Protein 8HBV (pdb70)

Radius of gyration: 26.22 Å; Cα contacts (8 Å, |Δi|>4): 751; chains: 2; bounding box: 51×53×97 Å

InterPro domains:
  IPR002067 Mitochondrial carrier protein [PR00784] (18-30)
  IPR002067 Mitochondrial carrier protein [PR00784] (43-62)
  IPR002067 Mitochondrial carrier protein [PR00784] (96-108)
  IPR002067 Mitochondrial carrier protein [PR00784] (164-181)
  IPR002067 Mitochondrial carrier protein [PR00784] (207-225)
  IPR002067 Mitochondrial carrier protein [PR00784] (284-305)
  IPR018108 Mitochondrial carrier protein, transmembrane region [PF00153] (12-104)
  IPR018108 Mitochondrial carrier protein, transmembrane region [PF00153] (112-205)
  IPR018108 Mitochondrial carrier protein, transmembrane region [PF00153] (213-298)
  IPR018108 Mitochondrial carrier protein, transmembrane region [PS50920] (11-102)
  IPR018108 Mitochondrial carrier protein, transmembrane region [PS50920] (111-201)
  IPR018108 Mitochondrial carrier protein, transmembrane region [PS50920] (210-295)
  IPR023395 Mitochondrial carrier protein domain superfamily [G3DSA:1.50.40.10] (14-306)
  IPR023395 Mitochondrial carrier protein domain superfamily [SSF103506] (15-292)
  IPR050391 Mitochondrial Metabolite Transporter [PTHR45618] (15-293)

GO terms:
  GO:0005743 mitochondrial inner membrane (C, IDA)
  GO:0005739 mitochondrion (C, IDA)
  GO:0036041 long-chain fatty acid binding (F, IDA)
  GO:0015078 proton transmembrane transporter activity (F, IDA)
  GO:1902600 proton transmembrane transport (P, IDA)
  GO:0022857 transmembrane transporter activity (F, IDA)
  GO:0005739 mitochondrion (C, HTP)
  GO:0005743 mitochondrial inner membrane (C, TAS)

Organism: Homo sapiens (NCBI:txid9606)

Secondary structure (DSSP, 8-state):
---HHHHHHHHHHHHHHHHHHHHHHHHHHHHHHTTTTS--SSS----SHHHHHHHHHHHH-STTTTTTHHHHHHHHHHHHHHIIIIIHHHHHHHHHTTT----HHHHHHHHHHHHHHHHHHHHHHHHHHHHHHH--SSSS-----SSHHHHHHHHHHHHTTGGGGTTHHHHHHHHHHHHHHHHHHHHHHHHHHHHTTSS-SSHHHHHHHHHHHHHHHHHHHHHHHHHHHHHHHSPTTS-SSHHHHHHHHHHHH-TTGGGTTHHHHHHHHHHHHHHHHHHHHHHHHHHH--/--EEEEE---EEETT--EEEEEEEESS-GGGS-EEEEEE-TTS--EEEEEE-TTSS-EEE-TTTBTTEEEEEETTTTEEEEEE-S--GGG-EEEEEEEEE-SSSSSPEEEEB--EEEEEE----

Solvent-accessible surface area: 20040 Å² total; per-residue (Å²): 185,30,81,110,47,29,41,65,118,0,0,6,58,0,1,23,75,0,10,46,100,4,2,14,27,9,0,1,15,1,4,17,1,24,26,33,27,21,64,43,120,31,138,42,154,7,171,32,27,137,32,0,35,48,19,0,48,160,50,42,28,189,171,36,13,86,18,6,33,52,0,2,51,58,70,7,86,24,28,7,37,41,85,21,39,58,75,84,76,31,13,91,144,62,9,72,58,86,92,53,71,80,66,52,41,15,57,24,96,0,13,52,61,12,16,19,57,15,18,116,90,3,0,15,12,20,0,0,23,2,2,2,0,13,25,8,146,60,34,84,102,158,26,62,13,126,25,7,140,36,0,42,136,45,0,29,105,101,45,29,116,117,14,10,76,40,4,19,91,6,9,65,106,55,23,61,40,23,29,37,22,48,40,65,20,55,39,97,48,63,84,29,22,58,162,97,126,100,76,80,76,96,92,78,0,66,111,57,0,47,99,60,1,1,90,41,0,6,27,114,2,5,40,25,4,0,10,5,0,2,24,0,24,1,37,84,66,13,20,158,45,30,100,9,0,28,76,8,2,42,3,32,32,0,32,83,3,26,87,44,8,37,87,2,12,37,74,50,23,20,33,38,67,78,36,13,127,75,35,25,47,96,29,37,123,100,60,56,88,115,201,47,104,5,71,18,55,42,28,27,132,21,69,47,52,20,64,31,111,0,29,0,51,6,53,44,28,68,8,51,48,21,26,0,22,0,31,15,50,13,124,89,129,142,70,71,82,0,0,3,7,8,0,65,32,111,22,39,45,43,14,136,62,0,142,70,32,1,65,11,39,32,49,43,97,132,62,15,3,35,0,41,0,54,56,1,77,62,119,0,40,3,33,0,28,0,0,1,56,24,26,8,203,89,218,127,40,115,57,59,84,6,161,20,17,82,0,48,9,21,81,124,172,193

Foldseek 3Di:
DFDLVLLLVLQLVLLLVLCVVLQLLVLLLLQQLCVPVAFFPDPQDRDDSVSSSVSCCVPPNDVLSCALSVLSSVLSSLLSNLCSPQLVVQLCCVCVVVVHDSDLVSQLVSQLVSQLVSLQVSQLSVLLSLLRSNDDPHGPDHRPADHRVRSVVCQCVVPNPVLSNFLSVLSSVLSSLLRSQLSVQLVVQLCCCVVVVVDDPPVVSSLVSNLRSLLRSLVRSLLSVSLSSCRSNDDPPPAPDSVRSSVCCCVPPRPVSSCGSSVSSSVSVSSSVVSSVVSSVVSSVVVVVD/DWAKAKDFADEAAQQAKTKIKIAIDDDQLLQFKKWKWWDDPPGDIGTAKIAHSQRPDIDGDPVQPPQWDWDDDSVRNMIMIMGGSHHQVPFTFMKMWTFCCPPHPGTDIDIHPTDTHGYDHDDD

Sequence (414 aa):
HPTLGVQLFSAGIAACLADVITFPLDTAKVRLQVQGECPTSSVIRYKGVLGTITAVVKTEGRMKLYSGLPAGLQRQISSASLRIGLYDTVQEFLTAGKETAPSLGSKILAGLTTGGVAVFIGQPTEVVKVRLQAQSHLHGIKPRYTGTYNAYRIIATTEGLTGLWKGTTPNLMRSVIINCTELVTYDLMKEAFVKNNILADDVPCHLVSALIAGFCATAMSSPVDVVKTRFINSPPGQYKSVPNCAMKVFTNEGPTAFFKGLVPSFLRLGSWNVIMFVCFEQLKRELSKSQVQLVESGGGLVQAGGSLRLSCAASGFPVMYYNMHWYRQAPGKEREWVAAIESTGWWAHYADSVKGRFTISRDNAKNTVYLQMNSLKPEDTAVYYCNVKDFGWRWEAYDYWGQGTQVTVSSLEH

CATH classification: 2.60.40.10

B-factor: mean 34.26, std 11.96, range [14.37, 80.75]

Structure (mmCIF, N/CA/C/O backbone):
data_8HBV
#
_entry.id   8HBV
#
_cell.length_a   1.00
_cell.length_b   1.00
_cell.length_c   1.00
_cell.angle_alpha   90.00
_cell.angle_beta   90.00
_cell.angle_gamma   90.00
#
_symmetry.space_group_name_H-M   'P 1'
#
loop_
_entity.id
_entity.type
_entity.pdbx_description
1 polymer 'Mitochondrial brown fat uncoupling protein 1'
2 polymer 'Sybody 12F2'
3 non-polymer CARDIOLIPIN
4 non-polymer 1,2-DIACYL-SN-GLYCERO-3-PHOSPHOCHOLINE
#
loop_
_atom_site.group_PDB
_atom_site.id
_atom_site.type_symbol
_atom_site.label_atom_id
_atom_site.label_alt_id
_atom_site.label_comp_id
_atom_site.label_asym_id
_atom_site.label_entity_id
_atom_site.label_seq_id
_atom_site.pdbx_PDB_ins_code
_atom_site.Cartn_x
_atom_site.Cartn_y
_atom_site.Cartn_z
_atom_site.occupancy
_atom_site.B_iso_or_equiv
_atom_site.auth_seq_id
_atom_site.auth_comp_id
_atom_site.auth_asym_id
_atom_site.auth_atom_id
_atom_site.pdbx_PDB_model_num
ATOM 1 N N . HIS A 1 66 ? 105.571 120.509 168.249 1.00 53.63 9 HIS A N 1
ATOM 2 C CA . HIS A 1 66 ? 106.751 120.115 167.489 1.00 53.63 9 HIS A CA 1
ATOM 3 C C . HIS A 1 66 ? 106.458 118.969 166.533 1.00 53.63 9 HIS A C 1
ATOM 4 O O . HIS A 1 66 ? 106.106 117.871 166.966 1.00 53.63 9 HIS A O 1
ATOM 11 N N . PRO A 1 67 ? 106.589 119.232 165.235 1.00 49.85 10 PRO A N 1
ATOM 12 C CA . PRO A 1 67 ? 106.361 118.176 164.240 1.00 49.85 10 PRO A CA 1
ATOM 13 C C . PRO A 1 67 ? 107.267 116.977 164.478 1.00 49.85 10 PRO A C 1
ATOM 14 O O . PRO A 1 67 ? 108.482 117.115 164.619 1.00 49.85 10 PRO A O 1
ATOM 18 N N . THR A 1 68 ? 106.660 115.794 164.509 1.00 45.59 11 THR A N 1
ATOM 19 C CA . THR A 1 68 ? 107.412 114.558 164.619 1.00 45.59 11 THR A CA 1
ATOM 20 C C . THR A 1 68 ? 108.109 114.248 163.297 1.00 45.59 11 THR A C 1
ATOM 21 O O . THR A 1 68 ? 107.914 114.926 162.288 1.00 45.59 11 THR A O 1
ATOM 25 N N . LEU A 1 69 ? 108.945 113.205 163.311 1.00 44.52 12 LEU A N 1
ATOM 26 C CA . LEU A 1 69 ? 109.667 112.832 162.097 1.00 44.52 12 LEU A CA 1
ATOM 27 C C . LEU A 1 69 ? 108.717 112.341 161.017 1.00 44.52 12 LEU A C 1
ATOM 28 O O . LEU A 1 69 ? 108.911 112.631 159.832 1.00 44.52 12 LEU A O 1
ATOM 33 N N . GLY A 1 70 ? 107.694 111.585 161.403 1.00 43.35 13 GLY A N 1
ATOM 34 C CA . GLY A 1 70 ? 106.743 111.108 160.419 1.00 43.35 13 GLY A CA 1
ATOM 35 C C . GLY A 1 70 ? 106.038 112.243 159.708 1.00 43.35 13 GLY A C 1
ATOM 36 O O . GLY A 1 70 ? 105.920 112.245 158.482 1.00 43.35 13 GLY A O 1
ATOM 37 N N . VAL A 1 71 ? 105.566 113.230 160.465 1.00 42.71 14 VAL A N 1
ATOM 38 C CA . VAL A 1 71 ? 104.872 114.343 159.829 1.00 42.71 14 VAL A CA 1
ATOM 39 C C . VAL A 1 71 ? 105.851 115.216 159.053 1.00 42.71 14 VAL A C 1
ATOM 40 O O . VAL A 1 71 ? 105.519 115.718 157.981 1.00 42.71 14 VAL A O 1
ATOM 44 N N . GLN A 1 72 ? 107.077 115.388 159.549 1.00 43.15 15 GLN A N 1
ATOM 45 C CA . GLN A 1 72 ? 108.064 116.121 158.761 1.00 43.15 15 GLN A CA 1
ATOM 46 C C . GLN A 1 72 ? 108.398 115.394 157.466 1.00 43.15 15 GLN A C 1
ATOM 47 O O . GLN A 1 72 ? 108.463 116.015 156.405 1.00 43.15 15 GLN A O 1
ATOM 53 N N . LEU A 1 73 ? 108.591 114.079 157.524 1.00 41.15 16 LEU A N 1
ATOM 54 C CA . LEU A 1 73 ? 108.968 113.334 156.327 1.00 41.15 16 LEU A CA 1
ATOM 55 C C . LEU A 1 73 ? 107.828 113.297 155.313 1.00 41.15 16 LEU A C 1
ATOM 56 O O . LEU A 1 73 ? 108.036 113.517 154.113 1.00 41.15 16 LEU A O 1
ATOM 61 N N . PHE A 1 74 ? 106.615 113.034 155.790 1.00 39.86 17 PHE A N 1
ATOM 62 C CA . PHE A 1 74 ? 105.434 113.003 154.938 1.00 39.86 17 PHE A CA 1
ATOM 63 C C . PHE A 1 74 ? 105.128 114.378 154.349 1.00 39.86 17 PHE A C 1
ATOM 64 O O . PHE A 1 74 ? 104.842 114.502 153.150 1.00 39.86 17 PHE A O 1
ATOM 72 N N . SER A 1 75 ? 105.220 115.427 155.171 1.00 38.79 18 SER A N 1
ATOM 73 C CA . SER A 1 75 ? 105.023 116.788 154.700 1.00 38.79 18 SER A CA 1
ATOM 74 C C . SER A 1 75 ? 106.068 117.175 153.674 1.00 38.79 18 SER A C 1
ATOM 75 O O . SER A 1 75 ? 105.746 117.810 152.670 1.00 38.79 18 SER A O 1
ATOM 78 N N . ALA A 1 76 ? 107.331 116.834 153.920 1.00 37.37 19 ALA A N 1
ATOM 79 C CA . ALA A 1 76 ? 108.374 117.176 152.967 1.00 37.37 19 ALA A CA 1
ATOM 80 C C . ALA A 1 76 ? 108.144 116.474 151.644 1.00 37.37 19 ALA A C 1
ATOM 81 O O . ALA A 1 76 ? 108.267 117.091 150.582 1.00 37.37 19 ALA A O 1
ATOM 83 N N . GLY A 1 77 ? 107.782 115.192 151.689 1.00 35.89 20 GLY A N 1
ATOM 84 C CA . GLY A 1 77 ? 107.510 114.474 150.458 1.00 35.89 20 GLY A CA 1
ATOM 85 C C . GLY A 1 77 ? 106.377 115.092 149.666 1.00 35.89 20 GLY A C 1
ATOM 86 O O . GLY A 1 77 ? 106.499 115.317 148.461 1.00 35.89 20 GLY A O 1
ATOM 87 N N . ILE A 1 78 ? 105.268 115.408 150.339 1.00 34.63 21 ILE A N 1
ATOM 88 C CA . ILE A 1 78 ? 104.126 115.966 149.620 1.00 34.63 21 ILE A CA 1
ATOM 89 C C . ILE A 1 78 ? 104.407 117.377 149.126 1.00 34.63 21 ILE A C 1
ATOM 90 O O . ILE A 1 78 ? 104.033 117.728 148.008 1.00 34.63 21 ILE A O 1
ATOM 95 N N . ALA A 1 79 ? 105.030 118.219 149.948 1.00 33.90 22 ALA A N 1
ATOM 96 C CA . ALA A 1 79 ? 105.332 119.575 149.511 1.00 33.90 22 ALA A CA 1
ATOM 97 C C . ALA A 1 79 ? 106.284 119.570 148.327 1.00 33.90 22 ALA A C 1
ATOM 98 O O . ALA A 1 79 ? 106.087 120.315 147.360 1.00 33.90 22 ALA A O 1
ATOM 100 N N . ALA A 1 80 ? 107.315 118.723 148.375 1.00 33.75 23 ALA A N 1
ATOM 101 C CA . ALA A 1 80 ? 108.225 118.598 147.246 1.00 33.75 23 ALA A CA 1
ATOM 102 C C . ALA A 1 80 ? 107.500 118.111 146.002 1.00 33.75 23 ALA A C 1
ATOM 103 O O . ALA A 1 80 ? 107.732 118.623 144.905 1.00 33.75 23 ALA A O 1
ATOM 105 N N . CYS A 1 81 ? 106.609 117.127 146.150 1.00 34.40 24 CYS A N 1
ATOM 106 C CA . CYS A 1 81 ? 105.913 116.592 144.986 1.00 34.40 24 CYS A CA 1
ATOM 107 C C . CYS A 1 81 ? 104.929 117.599 144.408 1.00 34.40 24 CYS A C 1
ATOM 108 O O . CYS A 1 81 ? 104.784 117.694 143.188 1.00 34.40 24 CYS A O 1
ATOM 111 N N . LEU A 1 82 ? 104.240 118.353 145.264 1.00 32.00 25 LEU A N 1
ATOM 112 C CA . LEU A 1 82 ? 103.342 119.400 144.788 1.00 32.00 25 LEU A CA 1
ATOM 113 C C . LEU A 1 82 ? 104.112 120.472 144.037 1.00 32.00 25 LEU A C 1
ATOM 114 O O . LEU A 1 82 ? 103.716 120.888 142.942 1.00 32.00 25 LEU A O 1
ATOM 119 N N . ALA A 1 83 ? 105.224 120.930 144.609 1.00 31.86 26 ALA A N 1
ATOM 120 C CA . ALA A 1 83 ? 106.041 121.923 143.931 1.00 31.86 26 ALA A CA 1
ATOM 121 C C . ALA A 1 83 ? 106.556 121.389 142.604 1.00 31.86 26 ALA A C 1
ATOM 122 O O . ALA A 1 83 ? 106.599 122.117 141.605 1.00 31.86 26 ALA A O 1
ATOM 124 N N . ASP A 1 84 ? 106.931 120.112 142.569 1.00 33.30 27 ASP A N 1
ATOM 125 C CA . ASP A 1 84 ? 107.431 119.515 141.340 1.00 33.30 27 ASP A CA 1
ATOM 126 C C . ASP A 1 84 ? 106.346 119.419 140.276 1.00 33.30 27 ASP A C 1
ATOM 127 O O . ASP A 1 84 ? 106.592 119.744 139.114 1.00 33.30 27 ASP A O 1
ATOM 132 N N . VAL A 1 85 ? 105.141 118.976 140.639 1.00 31.47 28 VAL A N 1
ATOM 133 C CA . VAL A 1 85 ? 104.101 118.876 139.620 1.00 31.47 28 VAL A CA 1
ATOM 134 C C . VAL A 1 85 ? 103.702 120.258 139.129 1.00 31.47 28 VAL A C 1
ATOM 135 O O . VAL A 1 85 ? 103.344 120.423 137.958 1.00 31.47 28 VAL A O 1
ATOM 139 N N . ILE A 1 86 ? 103.749 121.272 139.997 1.00 29.81 29 ILE A N 1
ATOM 140 C CA . ILE A 1 86 ? 103.342 122.603 139.566 1.00 29.81 29 ILE A CA 1
ATOM 141 C C . ILE A 1 86 ? 104.394 123.229 138.659 1.00 29.81 29 ILE A C 1
ATOM 142 O O . ILE A 1 86 ? 104.061 123.868 137.657 1.00 29.81 29 ILE A O 1
ATOM 147 N N . THR A 1 87 ? 105.673 123.048 138.974 1.00 29.66 30 THR A N 1
ATOM 148 C CA . THR A 1 87 ? 106.735 123.704 138.228 1.00 29.66 30 THR A CA 1
ATOM 149 C C . THR A 1 87 ? 107.392 122.805 137.188 1.00 29.66 30 THR A C 1
ATOM 150 O O . THR A 1 87 ? 108.390 123.209 136.588 1.00 29.66 30 THR A O 1
ATOM 154 N N . PHE A 1 88 ? 106.863 121.603 136.959 1.00 29.92 31 PHE A N 1
ATOM 155 C CA . PHE A 1 88 ? 107.461 120.704 135.977 1.00 29.92 31 PHE A CA 1
ATOM 156 C C . PHE A 1 88 ? 107.521 121.259 134.559 1.00 29.92 31 PHE A C 1
ATOM 157 O O . PHE A 1 88 ? 108.527 120.999 133.876 1.00 29.92 31 PHE A O 1
ATOM 165 N N . PRO A 1 89 ? 106.508 121.961 134.036 1.00 29.71 32 PRO A N 1
ATOM 166 C CA . PRO A 1 89 ? 106.668 122.552 132.701 1.00 29.71 32 PRO A CA 1
ATOM 167 C C . PRO A 1 89 ? 107.872 123.469 132.586 1.00 29.71 32 PRO A C 1
ATOM 168 O O . PRO A 1 89 ? 108.481 123.530 131.515 1.00 29.71 32 PRO A O 1
ATOM 172 N N . LEU A 1 90 ? 108.235 124.182 133.653 1.00 30.27 33 LEU A N 1
ATOM 173 C CA . LEU A 1 90 ? 109.437 125.009 133.624 1.00 30.27 33 LEU A CA 1
ATOM 174 C C . LEU A 1 90 ? 110.685 124.159 133.451 1.00 30.27 33 LEU A C 1
ATOM 175 O O . LEU A 1 90 ? 111.598 124.525 132.705 1.00 30.27 33 LEU A O 1
ATOM 180 N N . ASP A 1 91 ? 110.742 123.020 134.137 1.00 30.70 34 ASP A N 1
ATOM 181 C CA . ASP A 1 91 ? 111.873 122.113 133.992 1.00 30.70 34 ASP A CA 1
ATOM 182 C C . ASP A 1 91 ? 111.941 121.529 132.587 1.00 30.70 34 ASP A C 1
ATOM 183 O O . ASP A 1 91 ? 113.026 121.413 132.004 1.00 30.70 34 ASP A O 1
ATOM 188 N N . THR A 1 92 ? 110.793 121.151 132.027 1.00 30.49 35 THR A N 1
ATOM 189 C CA . THR A 1 92 ? 110.778 120.626 130.666 1.00 30.49 35 THR A CA 1
ATOM 190 C C . THR A 1 92 ? 111.203 121.690 129.665 1.00 30.49 35 THR A C 1
ATOM 191 O O . THR A 1 92 ? 111.941 121.400 128.718 1.00 30.49 35 THR A O 1
ATOM 195 N N . ALA A 1 93 ? 110.751 122.929 129.859 1.00 30.49 36 ALA A N 1
ATOM 196 C CA . ALA A 1 93 ? 111.178 124.019 128.993 1.00 30.49 36 ALA A CA 1
ATOM 197 C C . ALA A 1 93 ? 112.674 124.253 129.106 1.00 30.49 36 ALA A C 1
ATOM 198 O O . ALA A 1 93 ? 113.350 124.489 128.101 1.00 30.49 36 ALA A O 1
ATOM 200 N N . LYS A 1 94 ? 113.209 124.189 130.325 1.00 30.46 37 LYS A N 1
ATOM 201 C CA . LYS A 1 94 ? 114.645 124.334 130.520 1.00 30.46 37 LYS A CA 1
ATOM 202 C C . LYS A 1 94 ? 115.413 123.267 129.755 1.00 30.46 37 LYS A C 1
ATOM 203 O O . LYS A 1 94 ? 116.397 123.565 129.074 1.00 30.46 37 LYS A O 1
ATOM 209 N N . VAL A 1 95 ? 114.972 122.013 129.852 1.00 30.29 38 VAL A N 1
ATOM 210 C CA . VAL A 1 95 ? 115.664 120.930 129.157 1.00 30.29 38 VAL A CA 1
ATOM 211 C C . VAL A 1 95 ? 115.577 121.115 127.646 1.00 30.29 38 VAL A C 1
ATOM 212 O O . VAL A 1 95 ? 116.565 120.924 126.923 1.00 30.29 38 VAL A O 1
ATOM 216 N N . ARG A 1 96 ? 114.400 121.495 127.144 1.00 33.19 39 ARG A N 1
ATOM 217 C CA . ARG A 1 96 ? 114.234 121.699 125.709 1.00 33.19 39 ARG A CA 1
ATOM 218 C C . ARG A 1 96 ? 115.121 122.826 125.202 1.00 33.19 39 ARG A C 1
ATOM 219 O O . ARG A 1 96 ? 115.690 122.735 124.110 1.00 33.19 39 ARG A O 1
ATOM 227 N N . LEU A 1 97 ? 115.237 123.903 125.975 1.00 32.02 40 LEU A N 1
ATOM 228 C CA . LEU A 1 97 ? 116.126 124.991 125.594 1.00 32.02 40 LEU A CA 1
ATOM 229 C C . LEU A 1 97 ? 117.587 124.584 125.687 1.00 32.02 40 LEU A C 1
ATOM 230 O O . LEU A 1 97 ? 118.417 125.086 124.923 1.00 32.02 40 LEU A O 1
ATOM 235 N N . GLN A 1 98 ? 117.922 123.691 126.615 1.00 31.20 41 GLN A N 1
ATOM 236 C CA . GLN A 1 98 ? 119.309 123.288 126.787 1.00 31.20 41 GLN A CA 1
ATOM 237 C C . GLN A 1 98 ? 119.783 122.345 125.692 1.00 31.20 41 GLN A C 1
ATOM 238 O O . GLN A 1 98 ? 120.950 122.411 125.298 1.00 31.20 41 GLN A O 1
ATOM 244 N N . VAL A 1 99 ? 118.917 121.468 125.186 1.00 32.88 42 VAL A N 1
ATOM 245 C CA . VAL A 1 99 ? 119.325 120.527 124.148 1.00 32.88 42 VAL A CA 1
ATOM 246 C C . VAL A 1 99 ? 118.965 121.018 122.750 1.00 32.88 42 VAL A C 1
ATOM 247 O O . VAL A 1 99 ? 119.007 120.236 121.798 1.00 32.88 42 VAL A O 1
ATOM 251 N N . GLN A 1 100 ? 118.628 122.298 122.599 1.00 35.88 43 GLN A N 1
ATOM 252 C CA . GLN A 1 100 ? 118.087 122.775 121.331 1.00 35.88 43 GLN A CA 1
ATOM 253 C C . GLN A 1 100 ? 119.147 122.812 120.237 1.00 35.88 43 GLN A C 1
ATOM 254 O O . GLN A 1 100 ? 118.910 122.346 119.116 1.00 35.88 43 GLN A O 1
ATOM 260 N N . GLY A 1 101 ? 120.311 123.372 120.529 1.00 33.64 44 GLY A N 1
ATOM 261 C CA . GLY A 1 101 ? 121.310 123.518 119.496 1.00 33.64 44 GLY A CA 1
ATOM 262 C C . GLY A 1 101 ? 122.253 122.354 119.316 1.00 33.64 44 GLY A C 1
ATOM 263 O O . GLY A 1 101 ? 123.183 122.445 118.512 1.00 33.64 44 GLY A O 1
ATOM 264 N N . GLU A 1 102 ? 122.047 121.257 120.045 1.00 33.78 45 GLU A N 1
ATOM 265 C CA . GLU A 1 102 ? 122.969 120.129 119.968 1.00 33.78 45 GLU A CA 1
ATOM 266 C C . GLU A 1 102 ? 122.949 119.496 118.585 1.00 33.78 45 GLU A C 1
ATOM 267 O O . GLU A 1 102 ? 123.999 119.262 117.979 1.00 33.78 45 GLU A O 1
ATOM 273 N N . CYS A 1 103 ? 121.757 119.213 118.072 1.00 36.26 46 CYS A N 1
ATOM 274 C CA . CYS A 1 103 ? 121.580 118.597 116.767 1.00 36.26 46 CYS A CA 1
ATOM 275 C C . CYS A 1 103 ? 120.712 119.516 115.923 1.00 36.26 46 CYS A C 1
ATOM 276 O O . CYS A 1 103 ? 119.597 119.863 116.348 1.00 36.26 46 CYS A O 1
ATOM 279 N N . PRO A 1 104 ? 121.172 119.957 114.755 1.00 36.70 47 PRO A N 1
ATOM 280 C CA . PRO A 1 104 ? 120.334 120.812 113.910 1.00 36.70 47 PRO A CA 1
ATOM 281 C C . PRO A 1 104 ? 119.045 120.109 113.524 1.00 36.70 47 PRO A C 1
ATOM 282 O O . PRO A 1 104 ? 119.014 118.895 113.317 1.00 36.70 47 PRO A O 1
ATOM 286 N N . THR A 1 105 ? 117.974 120.886 113.438 1.00 43.60 48 THR A N 1
ATOM 287 C CA . THR A 1 105 ? 116.654 120.367 113.130 1.00 43.60 48 THR A CA 1
ATOM 288 C C . THR A 1 105 ? 116.102 121.057 111.892 1.00 43.60 48 THR A C 1
ATOM 289 O O . THR A 1 105 ? 116.305 122.258 111.691 1.00 43.60 48 THR A O 1
ATOM 293 N N . SER A 1 106 ? 115.436 120.279 111.043 1.00 46.73 49 SER A N 1
ATOM 294 C CA . SER A 1 106 ? 114.776 120.845 109.879 1.00 46.73 49 SER A CA 1
ATOM 295 C C . SER A 1 106 ? 113.402 121.409 110.209 1.00 46.73 49 SER A C 1
ATOM 296 O O . SER A 1 106 ? 112.848 122.163 109.403 1.00 46.73 49 SER A O 1
ATOM 299 N N . SER A 1 107 ? 112.846 121.068 111.368 1.00 46.61 50 SER A N 1
ATOM 300 C CA . SER A 1 107 ? 111.553 121.606 111.756 1.00 46.61 50 SER A CA 1
ATOM 301 C C . SER A 1 107 ? 111.676 123.078 112.116 1.00 46.61 50 SER A C 1
ATOM 302 O O . SER A 1 107 ? 112.705 123.538 112.614 1.00 46.61 50 SER A O 1
ATOM 305 N N . VAL A 1 108 ? 110.604 123.820 111.860 1.00 46.64 51 VAL A N 1
ATOM 306 C CA . VAL A 1 108 ? 110.585 125.260 112.080 1.00 46.64 51 VAL A CA 1
ATOM 307 C C . VAL A 1 108 ? 110.210 125.561 113.524 1.00 46.64 51 VAL A C 1
ATOM 308 O O . VAL A 1 108 ? 110.041 126.725 113.901 1.00 46.64 51 VAL A O 1
ATOM 312 N N . ILE A 1 109 ? 110.080 124.521 114.341 1.00 44.63 52 ILE A N 1
ATOM 313 C CA . ILE A 1 109 ? 109.722 124.688 115.746 1.00 44.63 52 ILE A CA 1
ATOM 314 C C . ILE A 1 109 ? 110.976 125.090 116.511 1.00 44.63 52 ILE A C 1
ATOM 315 O O . ILE A 1 109 ? 111.858 124.266 116.759 1.00 44.63 52 ILE A O 1
ATOM 320 N N . ARG A 1 110 ? 111.053 126.359 116.888 1.00 42.04 53 ARG A N 1
ATOM 321 C CA . ARG A 1 110 ? 112.182 126.908 117.622 1.00 42.04 53 ARG A CA 1
ATOM 322 C C . ARG A 1 110 ? 111.713 127.277 119.019 1.00 42.04 53 ARG A C 1
ATOM 323 O O . ARG A 1 110 ? 110.635 127.855 119.182 1.00 42.04 53 ARG A O 1
ATOM 331 N N . TYR A 1 111 ? 112.506 126.926 120.023 1.00 37.00 54 TYR A N 1
ATOM 332 C CA . TYR A 1 111 ? 112.164 127.216 121.407 1.00 37.00 54 TYR A CA 1
ATOM 333 C C . TYR A 1 111 ? 112.849 128.509 121.819 1.00 37.00 54 TYR A C 1
ATOM 334 O O . TYR A 1 111 ? 114.077 128.612 121.764 1.00 37.00 54 TYR A O 1
ATOM 343 N N . LYS A 1 112 ? 112.059 129.495 122.224 1.00 36.36 55 LYS A N 1
ATOM 344 C CA . LYS A 1 112 ? 112.591 130.798 122.598 1.00 36.36 55 LYS A CA 1
ATOM 345 C C . LYS A 1 112 ? 111.734 131.339 123.729 1.00 36.36 55 LYS A C 1
ATOM 346 O O . LYS A 1 112 ? 110.600 131.765 123.501 1.00 36.36 55 LYS A O 1
ATOM 352 N N . GLY A 1 113 ? 112.275 131.329 124.937 1.00 34.98 56 GLY A N 1
ATOM 353 C CA . GLY A 1 113 ? 111.596 131.875 126.090 1.00 34.98 56 GLY A CA 1
ATOM 354 C C . GLY A 1 113 ? 110.961 130.798 126.948 1.00 34.98 56 GLY A C 1
ATOM 355 O O . GLY A 1 113 ? 110.922 129.616 126.605 1.00 34.98 56 GLY A O 1
ATOM 356 N N . VAL A 1 114 ? 110.463 131.233 128.102 1.00 34.62 57 VAL A N 1
ATOM 357 C CA . VAL A 1 114 ? 109.765 130.322 129.002 1.00 34.62 57 VAL A CA 1
ATOM 358 C C . VAL A 1 114 ? 108.398 129.970 128.436 1.00 34.62 57 VAL A C 1
ATOM 359 O O . VAL A 1 114 ? 108.098 128.804 128.168 1.00 34.62 57 VAL A O 1
ATOM 363 N N . LEU A 1 115 ? 107.551 130.980 128.246 1.00 35.24 58 LEU A N 1
ATOM 364 C CA . LEU A 1 115 ? 106.200 130.734 127.762 1.00 35.24 58 LEU A CA 1
ATOM 365 C C . LEU A 1 115 ? 106.201 130.377 126.283 1.00 35.24 58 LEU A C 1
ATOM 366 O O . LEU A 1 115 ? 105.321 129.644 125.824 1.00 35.24 58 LEU A O 1
ATOM 371 N N . GLY A 1 116 ? 107.187 130.861 125.530 1.00 34.95 59 GLY A N 1
ATOM 372 C CA . GLY A 1 116 ? 107.318 130.435 124.149 1.00 34.95 59 GLY A CA 1
ATOM 373 C C . GLY A 1 116 ? 107.589 128.950 124.024 1.00 34.95 59 GLY A C 1
ATOM 374 O O . GLY A 1 116 ? 106.952 128.257 123.230 1.00 34.95 59 GLY A O 1
ATOM 375 N N . THR A 1 117 ? 108.529 128.437 124.821 1.00 33.63 60 THR A N 1
ATOM 376 C CA . THR A 1 117 ? 108.855 127.014 124.783 1.00 33.63 60 THR A CA 1
ATOM 377 C C . THR A 1 117 ? 107.680 126.166 125.247 1.00 33.63 60 THR A C 1
ATOM 378 O O . THR A 1 117 ? 107.341 125.155 124.621 1.00 33.63 60 THR A O 1
ATOM 382 N N . ILE A 1 118 ? 107.049 126.561 126.352 1.00 32.80 61 ILE A N 1
ATOM 383 C CA . ILE A 1 118 ? 105.926 125.794 126.878 1.00 32.80 61 ILE A CA 1
ATOM 384 C C . ILE A 1 118 ? 104.784 125.775 125.875 1.00 32.80 61 ILE A C 1
ATOM 385 O O . ILE A 1 118 ? 104.182 124.728 125.618 1.00 32.80 61 ILE A O 1
ATOM 390 N N . THR A 1 119 ? 104.476 126.928 125.283 1.00 33.96 62 THR A N 1
ATOM 391 C 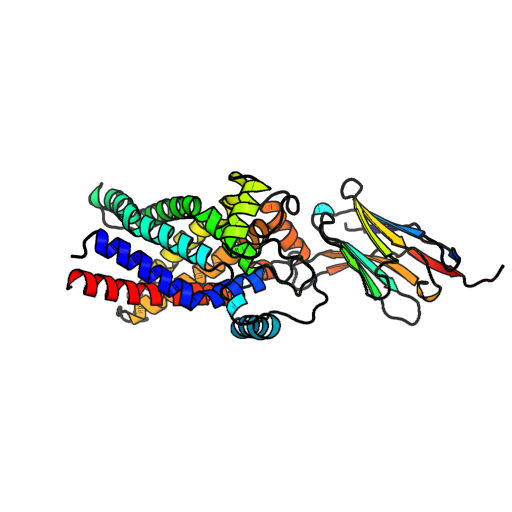CA . THR A 1 119 ? 103.396 126.999 124.310 1.00 33.96 62 THR A CA 1
ATOM 392 C C . THR A 1 119 ? 103.714 126.189 123.061 1.00 33.96 62 THR A C 1
ATOM 393 O O . THR A 1 119 ? 102.836 125.508 122.522 1.00 33.96 62 THR A O 1
ATOM 397 N N . ALA A 1 120 ? 104.958 126.246 122.582 1.00 34.02 63 ALA A N 1
ATOM 398 C CA . ALA A 1 120 ? 105.328 125.456 121.415 1.00 34.02 63 ALA A CA 1
ATOM 399 C C . ALA A 1 120 ? 105.203 123.969 121.700 1.00 34.02 63 ALA A C 1
ATOM 400 O O . ALA A 1 120 ? 104.720 123.205 120.856 1.00 34.02 63 ALA A O 1
ATOM 402 N N . VAL A 1 121 ? 105.627 123.538 122.888 1.00 34.04 64 VAL A N 1
ATOM 403 C CA . VAL A 1 121 ? 105.511 122.131 123.246 1.00 34.04 64 VAL A CA 1
ATOM 404 C C . VAL A 1 121 ? 104.047 121.723 123.336 1.00 34.04 64 VAL A C 1
ATOM 405 O O . VAL A 1 121 ? 103.663 120.647 122.870 1.00 34.04 64 VAL A O 1
ATOM 409 N N . VAL A 1 122 ? 103.203 122.577 123.914 1.00 33.46 65 VAL A N 1
ATOM 410 C CA . VAL A 1 122 ? 101.791 122.235 124.054 1.00 33.46 65 VAL A CA 1
ATOM 411 C C . VAL A 1 122 ? 101.113 122.167 122.695 1.00 33.46 65 VAL A C 1
ATOM 412 O O . VAL A 1 122 ? 100.241 121.325 122.462 1.00 33.46 65 VAL A O 1
ATOM 416 N N . LYS A 1 123 ? 101.488 123.056 121.780 1.00 35.54 66 LYS A N 1
ATOM 417 C CA . LYS A 1 123 ? 100.839 123.080 120.477 1.00 35.54 66 LYS A CA 1
ATOM 418 C C . LYS A 1 123 ? 101.300 121.928 119.600 1.00 35.54 66 LYS A C 1
ATOM 419 O O . LYS A 1 123 ? 100.485 121.294 118.922 1.00 35.54 66 LYS A O 1
ATOM 425 N N . THR A 1 124 ? 102.594 121.640 119.591 1.00 36.48 67 THR A N 1
ATOM 426 C CA . THR A 1 124 ? 103.116 120.653 118.664 1.00 36.48 67 THR A CA 1
ATOM 427 C C . THR A 1 124 ? 103.148 119.243 119.232 1.00 36.48 67 THR A C 1
ATOM 428 O O . THR A 1 124 ? 103.286 118.288 118.461 1.00 36.48 67 THR A O 1
ATOM 432 N N . GLU A 1 125 ? 103.022 119.081 120.549 1.00 36.07 68 GLU A N 1
ATOM 433 C CA . GLU A 1 125 ? 103.072 117.759 121.154 1.00 36.07 68 GLU A CA 1
ATOM 434 C C . GLU A 1 125 ? 102.015 117.511 122.214 1.00 36.07 68 GLU A C 1
ATOM 435 O O . GLU A 1 125 ? 101.897 116.371 122.671 1.00 36.07 68 GLU A O 1
ATOM 441 N N . GLY A 1 126 ? 101.252 118.512 122.627 1.00 33.50 69 GLY A N 1
ATOM 442 C CA . GLY A 1 126 ? 100.204 118.322 123.609 1.00 33.50 69 GLY A CA 1
ATOM 443 C C . GLY A 1 126 ? 100.639 118.708 125.006 1.00 33.50 69 GLY A C 1
ATOM 444 O O . GLY A 1 126 ? 101.791 119.063 125.273 1.00 33.50 69 GLY A O 1
ATOM 445 N N . ARG A 1 127 ? 99.670 118.636 125.915 1.00 34.44 70 ARG A N 1
ATOM 446 C CA . ARG A 1 127 ? 99.902 119.009 127.303 1.00 34.44 70 ARG A CA 1
ATOM 447 C C . ARG A 1 127 ? 100.692 117.948 128.053 1.00 34.44 70 ARG A C 1
ATOM 448 O O . ARG A 1 127 ? 101.532 118.280 128.894 1.00 34.44 70 ARG A O 1
ATOM 456 N N . MET A 1 128 ? 100.436 116.670 127.776 1.00 34.06 71 MET A N 1
ATOM 457 C CA . MET A 1 128 ? 101.131 115.618 128.501 1.00 34.06 71 MET A CA 1
ATOM 458 C C . MET A 1 128 ? 102.617 115.581 128.191 1.00 34.06 71 MET A C 1
ATOM 459 O O . MET A 1 128 ? 103.382 115.014 128.973 1.00 34.06 71 MET A O 1
ATOM 464 N N . LYS A 1 129 ? 103.043 116.159 127.072 1.00 32.63 72 LYS A N 1
ATOM 465 C CA . LYS A 1 129 ? 104.466 116.228 126.780 1.00 32.63 72 LYS A CA 1
ATOM 466 C C . LYS A 1 129 ? 105.192 117.181 127.713 1.00 32.63 72 LYS A C 1
ATOM 467 O O . LYS A 1 129 ? 106.405 117.049 127.891 1.00 32.63 72 LYS A O 1
ATOM 473 N N . LEU A 1 130 ? 104.480 118.146 128.297 1.00 31.09 73 LEU A N 1
ATOM 474 C CA . LEU A 1 130 ? 105.084 119.003 129.308 1.00 31.09 73 LEU A CA 1
ATOM 475 C C . LEU A 1 130 ? 105.492 118.198 130.529 1.00 31.09 73 LEU A C 1
ATOM 476 O O . LEU A 1 130 ? 106.563 118.421 131.101 1.00 31.09 73 LEU A O 1
ATOM 481 N N . TYR A 1 131 ? 104.635 117.284 130.964 1.00 30.98 74 TYR A N 1
ATOM 482 C CA . TYR A 1 131 ? 104.884 116.456 132.142 1.00 30.98 74 TYR A CA 1
ATOM 483 C C . TYR A 1 131 ? 105.458 115.100 131.767 1.00 30.98 74 TYR A C 1
ATOM 484 O O . TYR A 1 131 ? 105.015 114.066 132.248 1.00 30.98 74 TYR A O 1
ATOM 493 N N . SER A 1 132 ? 106.487 115.092 130.937 1.00 31.30 75 SER A N 1
ATOM 494 C CA . SER A 1 132 ? 107.109 113.855 130.503 1.00 31.30 75 SER A CA 1
ATOM 495 C C . SER A 1 132 ? 108.268 113.539 131.435 1.00 31.30 75 SER A C 1
ATOM 496 O O . SER A 1 132 ? 109.142 114.381 131.653 1.00 31.30 75 SER A O 1
ATOM 499 N N . GLY A 1 133 ? 108.269 112.332 131.985 1.00 30.05 76 GLY A N 1
ATOM 500 C CA . GLY A 1 133 ? 109.201 111.997 133.036 1.00 30.05 76 GLY A CA 1
ATOM 501 C C . GLY A 1 133 ? 108.787 112.455 134.412 1.00 30.05 76 GLY A C 1
ATOM 502 O O . GLY A 1 133 ? 109.610 112.424 135.328 1.00 30.05 76 GLY A O 1
ATOM 503 N N . LEU A 1 134 ? 107.544 112.894 134.580 1.00 30.55 77 LEU A N 1
ATOM 504 C CA . LEU A 1 134 ? 107.088 113.352 135.888 1.00 30.55 77 LEU A CA 1
ATOM 505 C C . LEU A 1 134 ? 107.177 112.283 136.972 1.00 30.55 77 LEU A C 1
ATOM 506 O O . LEU A 1 134 ? 107.586 112.624 138.095 1.00 30.55 77 LEU A O 1
ATOM 511 N N . PRO A 1 135 ? 106.807 111.016 136.742 1.00 30.73 78 PRO A N 1
ATOM 512 C CA . PRO A 1 135 ? 107.026 110.011 137.794 1.00 30.73 78 PRO A CA 1
ATOM 513 C C . PRO A 1 135 ? 108.472 109.908 138.240 1.00 30.73 78 PRO A C 1
ATOM 514 O O . PRO A 1 135 ? 108.732 109.721 139.433 1.00 30.73 78 PRO A O 1
ATOM 518 N N . ALA A 1 136 ? 109.423 110.035 137.316 1.00 30.82 79 ALA A N 1
ATOM 519 C CA . ALA A 1 136 ? 110.826 110.088 137.703 1.00 30.82 79 ALA A CA 1
ATOM 520 C C . ALA A 1 136 ? 111.111 111.314 138.560 1.00 30.82 79 ALA A C 1
ATOM 521 O O . ALA A 1 136 ? 111.845 111.233 139.552 1.00 30.82 79 ALA A O 1
ATOM 523 N N . GLY A 1 137 ? 110.532 112.457 138.196 1.00 32.46 80 GLY A N 1
ATOM 524 C CA . GLY A 1 137 ? 110.687 113.647 139.013 1.00 32.46 80 GLY A CA 1
ATOM 525 C C . GLY A 1 137 ? 110.088 113.490 140.396 1.00 32.46 80 GLY A C 1
ATOM 526 O O . GLY A 1 137 ? 110.648 113.968 141.380 1.00 32.46 80 GLY A O 1
ATOM 527 N N . LEU A 1 138 ? 108.943 112.819 140.491 1.00 32.65 81 LEU A N 1
ATOM 528 C CA . LEU A 1 138 ? 108.337 112.588 141.797 1.00 32.65 81 LEU A CA 1
ATOM 529 C C . LEU A 1 138 ? 109.181 111.648 142.645 1.00 32.65 81 LEU A C 1
ATOM 530 O O . LEU A 1 138 ? 109.321 111.857 143.855 1.00 32.65 81 LEU A O 1
ATOM 535 N N . GLN A 1 139 ? 109.738 110.596 142.038 1.00 32.78 82 GLN A N 1
ATOM 536 C CA . GLN A 1 139 ? 110.630 109.711 142.781 1.00 32.78 82 GLN A CA 1
ATOM 537 C C . GLN A 1 139 ? 111.847 110.468 143.290 1.00 32.78 82 GLN A C 1
ATOM 538 O O . GLN A 1 139 ? 112.262 110.298 144.446 1.00 32.78 82 GLN A O 1
ATOM 544 N N . ARG A 1 140 ? 112.431 111.310 142.437 1.00 35.64 83 ARG A N 1
ATOM 545 C CA . ARG A 1 140 ? 113.573 112.112 142.852 1.00 35.64 83 ARG A CA 1
ATOM 546 C C . ARG A 1 140 ? 113.199 113.042 143.992 1.00 35.64 83 ARG A C 1
ATOM 547 O O . ARG A 1 140 ? 113.965 113.201 144.946 1.00 35.64 83 ARG A O 1
ATOM 555 N N . GLN A 1 141 ? 112.029 113.677 143.906 1.00 36.45 84 GLN A N 1
ATOM 556 C CA . GLN A 1 141 ? 111.600 114.579 144.967 1.00 36.45 84 GLN A CA 1
ATOM 557 C C . GLN A 1 141 ? 111.415 113.836 146.277 1.00 36.45 84 GLN A C 1
ATOM 558 O O . GLN A 1 141 ? 111.809 114.329 147.335 1.00 36.45 84 GLN A O 1
ATOM 564 N N . ILE A 1 142 ? 110.825 112.644 146.226 1.00 37.64 85 ILE A N 1
ATOM 565 C CA . ILE A 1 142 ? 110.620 111.865 147.441 1.00 37.64 85 ILE A CA 1
ATOM 566 C C . ILE A 1 142 ? 111.957 111.528 148.083 1.00 37.64 85 ILE A C 1
ATOM 567 O O . ILE A 1 142 ? 112.166 111.756 149.281 1.00 37.64 85 ILE A O 1
ATOM 572 N N . SER A 1 143 ? 112.890 110.990 147.291 1.00 39.34 86 SER A N 1
ATOM 573 C CA . SER A 1 143 ? 114.176 110.586 147.853 1.00 39.34 86 SER A CA 1
ATOM 574 C C . SER A 1 143 ? 114.953 111.784 148.382 1.00 39.34 86 SER A C 1
ATOM 575 O O . SER A 1 143 ? 115.517 111.729 149.480 1.00 39.34 86 SER A O 1
ATOM 578 N N . SER A 1 144 ? 114.977 112.883 147.629 1.00 40.91 87 SER A N 1
ATOM 579 C CA . SER A 1 144 ? 115.716 114.063 148.057 1.00 40.91 87 SER A CA 1
ATOM 580 C C . SER A 1 144 ? 115.116 114.677 149.315 1.00 40.91 87 SER A C 1
ATOM 581 O O . SER A 1 144 ? 115.849 115.040 150.239 1.00 40.91 87 SER A O 1
ATOM 584 N N . ALA A 1 145 ? 113.787 114.805 149.374 1.00 43.32 88 ALA A N 1
ATOM 585 C CA . ALA A 1 145 ? 113.148 115.379 150.551 1.00 43.32 88 ALA A CA 1
ATOM 586 C C . ALA A 1 145 ? 113.341 114.497 151.774 1.00 43.32 88 ALA A C 1
ATOM 587 O O . ALA A 1 145 ? 113.571 115.002 152.881 1.00 43.32 88 ALA A O 1
ATOM 589 N N . SER A 1 146 ? 113.235 113.178 151.605 1.00 44.86 89 SER A N 1
ATOM 590 C CA . SER A 1 146 ? 113.447 112.289 152.737 1.00 44.86 89 SER A CA 1
ATOM 591 C C . SER A 1 146 ? 114.883 112.369 153.226 1.00 44.86 89 SER A C 1
ATOM 592 O O . SER A 1 146 ? 115.132 112.387 154.435 1.00 44.86 89 SER A O 1
ATOM 595 N N . LEU A 1 147 ? 115.845 112.425 152.303 1.00 46.31 90 LEU A N 1
ATOM 596 C CA . LEU A 1 147 ? 117.238 112.530 152.715 1.00 46.31 90 LEU A CA 1
ATOM 597 C C . LEU A 1 147 ? 117.507 113.859 153.401 1.00 46.31 90 LEU A C 1
ATOM 598 O O . LEU A 1 147 ? 118.310 113.927 154.334 1.00 46.31 90 LEU A O 1
ATOM 603 N N . ARG A 1 148 ? 116.839 114.924 152.961 1.00 49.93 91 ARG A N 1
ATOM 604 C CA . ARG A 1 148 ? 117.007 116.209 153.622 1.00 49.93 91 ARG A CA 1
ATOM 605 C C . ARG A 1 148 ? 116.472 116.150 155.047 1.00 49.93 91 ARG A C 1
ATOM 606 O O . ARG A 1 148 ? 117.155 116.544 155.997 1.00 49.93 91 ARG A O 1
ATOM 614 N N . ILE A 1 149 ? 115.241 115.667 155.212 1.00 49.11 92 ILE A N 1
ATOM 615 C CA . ILE A 1 149 ? 114.61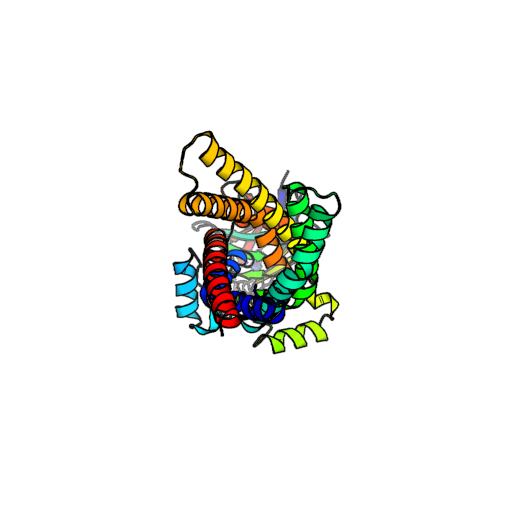2 115.680 156.528 1.00 49.11 92 ILE A CA 1
ATOM 616 C C . ILE A 1 149 ? 115.330 114.730 157.478 1.00 49.11 92 ILE A C 1
ATOM 617 O O . ILE A 1 149 ? 115.460 115.012 158.675 1.00 49.11 92 ILE A O 1
ATOM 622 N N . GLY A 1 150 ? 115.826 113.605 156.969 1.00 52.42 93 GLY A N 1
ATOM 623 C CA . GLY A 1 150 ? 116.447 112.626 157.834 1.00 52.42 93 GLY A CA 1
ATOM 624 C C . GLY A 1 150 ? 117.950 112.683 157.966 1.00 52.42 93 GLY A C 1
ATOM 625 O O . GLY A 1 150 ? 118.500 111.981 158.819 1.00 52.42 93 GLY A O 1
ATOM 626 N N . LEU A 1 151 ? 118.646 113.485 157.159 1.00 56.86 94 LEU A N 1
ATOM 627 C CA . LEU A 1 151 ? 120.104 113.484 157.212 1.00 56.86 94 LEU A CA 1
ATOM 628 C C . LEU A 1 151 ? 120.692 114.881 157.375 1.00 56.86 94 LEU A C 1
ATOM 629 O O . LEU A 1 151 ? 121.688 115.055 158.081 1.00 56.86 94 LEU A O 1
ATOM 634 N N . TYR A 1 152 ? 120.095 115.883 156.727 1.00 60.32 95 TYR A N 1
ATOM 635 C CA . TYR A 1 152 ? 120.563 117.251 156.924 1.00 60.32 95 TYR A CA 1
ATOM 636 C C . TYR A 1 152 ? 120.448 117.668 158.381 1.00 60.32 95 TYR A C 1
ATOM 637 O O . TYR A 1 152 ? 121.205 118.525 158.842 1.00 60.32 95 TYR A O 1
ATOM 646 N N . ASP A 1 153 ? 119.509 117.078 159.118 1.00 64.52 96 ASP A N 1
ATOM 647 C CA . ASP A 1 153 ? 119.406 117.358 160.544 1.00 64.52 96 ASP A CA 1
ATOM 648 C C . ASP A 1 153 ? 120.636 116.864 161.297 1.00 64.52 96 ASP A C 1
ATOM 649 O O . ASP A 1 153 ? 121.270 117.624 162.035 1.00 64.52 96 ASP A O 1
ATOM 654 N N . THR A 1 154 ? 120.991 115.587 161.120 1.00 65.19 97 THR A N 1
ATOM 655 C CA . THR A 1 154 ? 122.021 114.993 161.967 1.00 65.19 97 THR A CA 1
ATOM 656 C C . THR A 1 154 ? 123.397 115.585 161.684 1.00 65.19 97 THR A C 1
ATOM 657 O O . THR A 1 154 ? 124.156 115.861 162.616 1.00 65.19 97 THR A O 1
ATOM 661 N N . VAL A 1 155 ? 123.732 115.812 160.415 1.00 66.54 98 VAL A N 1
ATOM 662 C CA . VAL A 1 155 ? 125.032 116.394 160.100 1.00 66.54 98 VAL A CA 1
ATOM 663 C C . VAL A 1 155 ? 125.106 117.834 160.599 1.00 66.54 98 VAL A C 1
ATOM 664 O O . VAL A 1 155 ? 126.114 118.256 161.183 1.00 66.54 98 VAL A O 1
ATOM 668 N N . GLN A 1 156 ? 124.031 118.603 160.401 1.00 67.41 99 GLN A N 1
ATOM 669 C CA . GLN A 1 156 ? 124.006 119.983 160.875 1.00 67.41 99 GLN A CA 1
ATOM 670 C C . GLN A 1 156 ? 124.151 120.055 162.389 1.00 67.41 99 GLN A C 1
ATOM 671 O O . GLN A 1 156 ? 124.926 120.865 162.905 1.00 67.41 99 GLN A O 1
ATOM 677 N N . GLU A 1 157 ? 123.424 119.209 163.118 1.00 71.17 100 GLU A N 1
ATOM 678 C CA . GLU A 1 157 ? 123.497 119.243 164.573 1.00 71.17 100 GLU A CA 1
ATOM 679 C C . GLU A 1 157 ? 124.793 118.648 165.100 1.00 71.17 100 GLU A C 1
ATOM 680 O O . GLU A 1 157 ? 125.214 118.998 166.206 1.00 71.17 100 GLU A O 1
ATOM 686 N N . PHE A 1 158 ? 125.432 117.756 164.341 1.00 73.59 101 PHE A N 1
ATOM 687 C CA . PHE A 1 158 ? 126.789 117.347 164.678 1.00 73.59 101 PHE A CA 1
ATOM 688 C C . PHE A 1 158 ? 127.751 118.520 164.562 1.00 73.59 101 PHE A C 1
ATOM 689 O O . PHE A 1 158 ? 128.616 118.711 165.423 1.00 73.59 101 PHE A O 1
ATOM 697 N N . LEU A 1 159 ? 127.614 119.320 163.503 1.00 72.86 102 LEU A N 1
ATOM 698 C CA . LEU A 1 159 ? 128.512 120.458 163.334 1.00 72.86 102 LEU A CA 1
ATOM 699 C C . LEU A 1 159 ? 128.227 121.586 164.319 1.00 72.86 102 LEU A C 1
ATOM 700 O O . LEU A 1 159 ? 129.153 122.299 164.719 1.00 72.86 102 LEU A O 1
ATOM 705 N N . THR A 1 160 ? 126.972 121.773 164.717 1.00 75.16 103 THR A N 1
ATOM 706 C CA . THR A 1 160 ? 126.623 122.879 165.602 1.00 75.16 103 THR A CA 1
ATOM 707 C C . THR A 1 160 ? 126.798 122.496 167.070 1.00 75.16 103 THR A C 1
ATOM 708 O O . THR A 1 160 ? 127.566 123.133 167.796 1.00 75.16 103 THR A O 1
ATOM 712 N N . ALA A 1 161 ? 126.105 121.449 167.513 1.00 77.71 104 ALA A N 1
ATOM 713 C CA . ALA A 1 161 ? 126.185 121.037 168.908 1.00 77.71 104 ALA A CA 1
ATOM 714 C C . ALA A 1 161 ? 127.474 120.292 169.239 1.00 77.71 104 ALA A C 1
ATOM 715 O O . ALA A 1 161 ? 127.789 120.134 170.423 1.00 77.71 104 ALA A O 1
ATOM 717 N N . GLY A 1 162 ? 128.217 119.829 168.231 1.00 78.54 105 GLY A N 1
ATOM 718 C CA . GLY A 1 162 ? 129.425 119.064 168.509 1.00 78.54 105 GLY A CA 1
ATOM 719 C C . GLY A 1 162 ? 130.477 119.885 169.228 1.00 78.54 105 GLY A C 1
ATOM 720 O O . GLY A 1 162 ? 131.069 119.438 170.215 1.00 78.54 105 GLY A O 1
ATOM 721 N N . LYS A 1 163 ? 130.726 121.098 168.742 1.00 80.75 106 LYS A N 1
ATOM 722 C CA . LYS A 1 163 ? 131.553 122.070 169.438 1.00 80.75 106 LYS A CA 1
ATOM 723 C C . LYS A 1 163 ? 130.714 123.092 170.190 1.00 80.75 106 LYS A C 1
ATOM 724 O O . LYS A 1 163 ? 131.260 124.078 170.696 1.00 80.75 106 LYS A O 1
ATOM 726 N N . GLU A 1 164 ? 129.400 122.872 170.271 1.00 80.30 107 GLU A N 1
ATOM 727 C CA . GLU A 1 164 ? 128.459 123.834 170.847 1.00 80.30 107 GLU A CA 1
ATOM 728 C C . GLU A 1 164 ? 128.545 125.176 170.127 1.00 80.30 107 GLU A C 1
ATOM 729 O O . GLU A 1 164 ? 128.345 126.237 170.721 1.00 80.30 107 GLU A O 1
ATOM 731 N N . THR A 1 165 ? 128.842 125.127 168.831 1.00 77.58 108 THR A N 1
ATOM 732 C CA . THR A 1 165 ? 128.947 126.329 168.024 1.00 77.58 108 THR A CA 1
ATOM 733 C C . THR A 1 165 ? 127.612 126.623 167.340 1.00 77.58 108 THR A C 1
ATOM 734 O O . THR A 1 165 ? 126.712 125.781 167.276 1.00 77.58 108 THR A O 1
ATOM 736 N N . ALA A 1 166 ? 127.483 127.838 166.824 1.00 71.79 109 ALA A N 1
ATOM 737 C CA . ALA A 1 166 ? 126.307 128.268 166.091 1.00 71.79 109 ALA A CA 1
ATOM 738 C C . ALA A 1 166 ? 126.354 127.751 164.661 1.00 71.79 109 ALA A C 1
ATOM 739 O O . ALA A 1 166 ? 127.423 127.415 164.144 1.00 71.79 109 ALA A O 1
ATOM 741 N N . PRO A 1 167 ? 125.204 127.668 163.983 1.00 67.27 110 PRO A N 1
ATOM 742 C CA . PRO A 1 167 ? 125.217 127.232 162.581 1.00 67.27 110 PRO A CA 1
ATOM 743 C C . PRO A 1 167 ? 125.871 128.260 161.678 1.00 67.27 110 PRO A C 1
ATOM 744 O O . PRO A 1 167 ? 125.187 129.018 160.983 1.00 67.27 110 PRO A O 1
ATOM 748 N N . SER A 1 168 ? 127.202 128.298 161.696 1.00 62.14 111 SER A N 1
ATOM 749 C CA . SER A 1 168 ? 127.941 129.224 160.857 1.00 62.14 111 SER A CA 1
ATOM 750 C C . SER A 1 168 ? 127.797 128.834 159.390 1.00 62.14 111 SER A C 1
ATOM 751 O O . SER A 1 168 ? 127.290 127.765 159.047 1.00 62.14 111 SER A O 1
ATOM 754 N N . LEU A 1 169 ? 128.250 129.726 158.513 1.00 57.13 112 LEU A N 1
ATOM 755 C CA . LEU A 1 169 ? 128.173 129.438 157.087 1.00 57.13 112 LEU A CA 1
ATOM 756 C C . LEU A 1 169 ? 129.016 128.225 156.715 1.00 57.13 112 LEU A C 1
ATOM 757 O O . LEU A 1 169 ? 128.617 127.428 155.861 1.00 57.13 112 LEU A O 1
ATOM 762 N N . GLY A 1 170 ? 130.177 128.059 157.349 1.00 56.66 113 GLY A N 1
ATOM 763 C CA . GLY A 1 170 ? 130.992 126.890 157.059 1.00 56.66 113 GLY A CA 1
ATOM 764 C C . GLY A 1 170 ? 130.277 125.593 157.381 1.00 56.66 113 GLY A C 1
ATOM 765 O O . GLY A 1 170 ? 130.249 124.665 156.570 1.00 56.66 113 GLY A O 1
ATOM 766 N N . SER A 1 171 ? 129.668 125.520 158.565 1.00 58.99 114 SER A N 1
ATOM 767 C CA . SER A 1 171 ? 128.901 124.335 158.929 1.00 58.99 114 SER A CA 1
ATOM 768 C C . SER A 1 171 ? 127.736 124.124 157.976 1.00 58.99 114 SER A C 1
ATOM 769 O O . SER A 1 171 ? 127.459 122.993 157.563 1.00 58.99 114 SER A O 1
ATOM 772 N N . LYS A 1 172 ? 127.046 125.202 157.612 1.00 57.33 115 LYS A N 1
ATOM 773 C CA . LYS A 1 172 ? 125.952 125.100 156.655 1.00 57.33 115 LYS A CA 1
ATOM 774 C C . LYS A 1 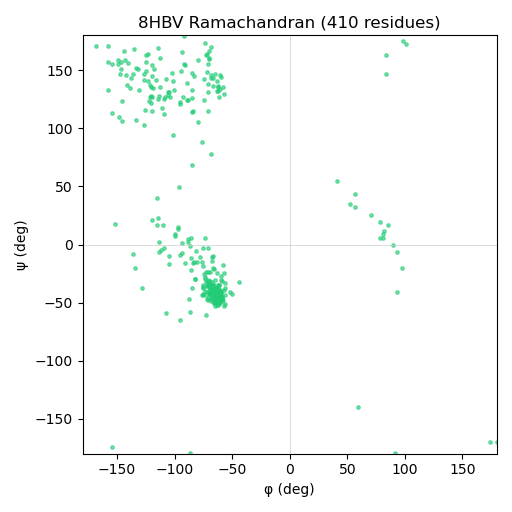172 ? 126.452 124.644 155.291 1.00 57.33 115 LYS A C 1
ATOM 775 O O . LYS A 1 172 ? 125.801 123.832 154.624 1.00 57.33 115 LYS A O 1
ATOM 781 N N . ILE A 1 173 ? 127.609 125.147 154.863 1.00 53.17 116 ILE A N 1
ATOM 782 C CA . ILE A 1 173 ? 128.152 124.755 153.565 1.00 53.17 116 ILE A CA 1
ATOM 783 C C . ILE A 1 173 ? 128.471 123.268 153.550 1.00 53.17 116 ILE A C 1
ATOM 784 O O . ILE A 1 173 ? 128.096 122.548 152.620 1.00 53.17 116 ILE A O 1
ATOM 789 N N . LEU A 1 174 ? 129.151 122.779 154.591 1.00 52.50 117 LEU A N 1
ATOM 790 C CA . LEU A 1 174 ? 129.483 121.356 154.650 1.00 52.50 117 LEU A CA 1
ATOM 791 C C . LEU A 1 174 ? 128.237 120.485 154.755 1.00 52.50 117 LEU A C 1
ATOM 792 O O . LEU A 1 174 ? 128.163 119.421 154.126 1.00 52.50 117 LEU A O 1
ATOM 797 N N . ALA A 1 175 ? 127.253 120.900 155.556 1.00 52.34 118 ALA A N 1
ATOM 798 C CA . ALA A 1 175 ? 126.047 120.094 155.711 1.00 52.34 118 ALA A CA 1
ATOM 799 C C . ALA A 1 175 ? 125.280 120.003 154.401 1.00 52.34 118 ALA A C 1
ATOM 800 O O . ALA A 1 175 ? 124.844 118.918 153.995 1.00 52.34 118 ALA A O 1
ATOM 802 N N . GLY A 1 176 ? 125.113 121.136 153.721 1.00 49.74 119 GLY A N 1
ATOM 803 C CA . GLY A 1 176 ? 124.469 121.112 152.424 1.00 49.74 119 GLY A CA 1
ATOM 804 C C . GLY A 1 176 ? 125.245 120.295 151.414 1.00 49.74 119 GLY A C 1
ATOM 805 O O . GLY A 1 176 ? 124.657 119.569 150.618 1.00 49.74 119 GLY A O 1
ATOM 806 N N . LEU A 1 177 ? 126.576 120.388 151.445 1.00 47.43 120 LEU A N 1
ATOM 807 C CA . LEU A 1 177 ? 127.393 119.617 150.517 1.00 47.43 120 LEU A CA 1
ATOM 808 C C . LEU A 1 177 ? 127.182 118.124 150.709 1.00 47.43 120 LEU A C 1
ATOM 809 O O . LEU A 1 177 ? 126.943 117.393 149.744 1.00 47.43 120 LEU A O 1
ATOM 814 N N . THR A 1 178 ? 127.261 117.653 151.953 1.00 46.02 121 THR A N 1
ATOM 815 C CA . THR A 1 178 ? 127.111 116.224 152.213 1.00 46.02 121 THR A CA 1
ATOM 816 C C . THR A 1 178 ? 125.705 115.742 151.872 1.00 46.02 121 THR A C 1
ATOM 817 O O . THR A 1 178 ? 125.533 114.727 151.181 1.00 46.02 121 THR A O 1
ATOM 821 N N . THR A 1 179 ? 124.685 116.459 152.349 1.00 46.09 122 THR A N 1
ATOM 822 C CA . THR A 1 179 ? 123.313 116.056 152.069 1.00 46.09 122 THR A CA 1
ATOM 823 C C . THR A 1 179 ? 123.041 116.045 150.573 1.00 46.09 122 THR A C 1
ATOM 824 O O . THR A 1 179 ? 122.457 115.089 150.049 1.00 46.09 122 THR A O 1
ATOM 828 N N . GLY A 1 180 ? 123.482 117.086 149.865 1.00 41.51 123 GLY A N 1
ATOM 829 C CA . GLY A 1 180 ? 123.256 117.153 148.437 1.00 41.51 123 GLY A CA 1
ATOM 830 C C . GLY A 1 180 ? 124.001 116.082 147.673 1.00 41.51 123 GLY A C 1
ATOM 831 O O . GLY A 1 180 ? 123.484 115.545 146.699 1.00 41.51 123 GLY A O 1
ATOM 832 N N . GLY A 1 181 ? 125.219 115.753 148.097 1.00 38.49 124 GLY A N 1
ATOM 833 C CA . GLY A 1 181 ? 125.950 114.693 147.423 1.00 38.49 124 GLY A CA 1
ATOM 834 C C . GLY A 1 181 ? 125.273 113.347 147.566 1.00 38.49 124 GLY A C 1
ATOM 835 O O . GLY A 1 181 ? 125.111 112.607 146.590 1.00 38.49 124 GLY A O 1
ATOM 836 N N . VAL A 1 182 ? 124.853 113.017 148.788 1.00 37.78 125 VAL A N 1
ATOM 837 C CA . VAL A 1 182 ? 124.149 111.756 149.001 1.00 37.78 125 VAL A CA 1
ATOM 838 C C . VAL A 1 182 ? 122.847 111.734 148.211 1.00 37.78 125 VAL A C 1
ATOM 839 O O . VAL A 1 182 ? 122.493 110.718 147.601 1.00 37.78 125 VAL A O 1
ATOM 843 N N . ALA A 1 183 ? 122.123 112.856 148.193 1.00 36.00 126 ALA A N 1
ATOM 844 C CA . ALA A 1 183 ? 120.866 112.918 147.456 1.00 36.00 126 ALA A CA 1
ATOM 845 C C . ALA A 1 183 ? 121.078 112.766 145.955 1.00 36.00 126 ALA A C 1
ATOM 846 O O . ALA A 1 183 ? 120.307 112.073 145.288 1.00 36.00 126 ALA A O 1
ATOM 848 N N . VAL A 1 184 ? 122.100 113.424 145.403 1.00 34.35 127 VAL A N 1
ATOM 849 C CA . VAL A 1 184 ? 122.411 113.279 143.983 1.00 34.35 127 VAL A CA 1
ATOM 850 C C . VAL A 1 184 ? 122.730 111.834 143.651 1.00 34.35 127 VAL A C 1
ATOM 851 O O . VAL A 1 184 ? 122.247 111.291 142.650 1.00 34.35 127 VAL A O 1
ATOM 855 N N . PHE A 1 185 ? 123.544 111.183 144.478 1.00 32.57 128 PHE A N 1
ATOM 856 C CA . PHE A 1 185 ? 123.873 109.797 144.187 1.00 32.57 128 PHE A CA 1
ATOM 857 C C . PHE A 1 185 ? 122.639 108.906 144.247 1.00 32.57 128 PHE A C 1
ATOM 858 O O . PHE A 1 185 ? 122.475 108.011 143.413 1.00 32.57 128 PHE A O 1
ATOM 866 N N . ILE A 1 186 ? 121.761 109.130 145.224 1.00 32.09 129 ILE A N 1
ATOM 867 C CA . ILE A 1 186 ? 120.585 108.277 145.351 1.00 32.09 129 ILE A CA 1
ATOM 868 C C . ILE A 1 186 ? 119.612 108.513 144.200 1.00 32.09 129 ILE A C 1
ATOM 869 O O . ILE A 1 186 ? 119.046 107.565 143.647 1.00 32.09 129 ILE A O 1
ATOM 874 N N . GLY A 1 187 ? 119.407 109.766 143.812 1.00 30.71 130 GLY A N 1
ATOM 875 C CA . GLY A 1 187 ? 118.428 110.111 142.806 1.00 30.71 130 GLY A CA 1
ATOM 876 C C . GLY A 1 187 ? 118.940 110.297 141.396 1.00 30.71 130 GLY A C 1
ATOM 877 O O . GLY A 1 187 ? 118.211 110.850 140.566 1.00 30.71 130 GLY A O 1
ATOM 878 N N . GLN A 1 188 ? 120.171 109.889 141.097 1.00 28.94 131 GLN A N 1
ATOM 879 C CA . GLN A 1 188 ? 120.653 109.981 139.722 1.00 28.94 131 GLN A CA 1
ATOM 880 C C . GLN A 1 188 ? 119.853 109.171 138.703 1.00 28.94 131 GLN A C 1
ATOM 881 O O . GLN A 1 188 ? 119.624 109.696 137.601 1.00 28.94 131 GLN A O 1
ATOM 887 N N . PRO A 1 189 ? 119.453 107.913 138.949 1.00 28.06 132 PRO A N 1
ATOM 888 C CA . PRO A 1 189 ? 118.657 107.211 137.924 1.00 28.06 132 PRO A CA 1
ATOM 889 C C . PRO A 1 189 ? 117.386 107.943 137.552 1.00 28.06 132 PRO A C 1
ATOM 890 O O . PRO A 1 189 ? 117.009 107.999 136.371 1.00 28.06 132 PRO A O 1
ATOM 894 N N . THR A 1 190 ? 116.730 108.533 138.549 1.00 28.72 133 THR A N 1
ATOM 895 C CA . THR A 1 190 ? 115.563 109.362 138.296 1.00 28.72 133 THR A CA 1
ATOM 896 C C . THR A 1 190 ? 115.913 110.540 137.404 1.00 28.72 133 THR A C 1
ATOM 897 O O . THR A 1 190 ? 115.152 110.887 136.499 1.00 28.72 133 THR A O 1
ATOM 901 N N . GLU A 1 191 ? 117.063 111.171 137.648 1.00 29.52 134 GLU A N 1
ATOM 902 C CA . GLU A 1 191 ? 117.480 112.306 136.832 1.00 29.52 134 GLU A CA 1
ATOM 903 C C . GLU A 1 191 ? 117.740 111.892 135.393 1.00 29.52 134 GLU A C 1
ATOM 904 O O . GLU A 1 191 ? 117.343 112.593 134.460 1.00 29.52 134 GLU A O 1
ATOM 910 N N . VAL A 1 192 ? 118.407 110.757 135.194 1.00 27.62 135 VAL A N 1
ATOM 911 C CA . VAL A 1 192 ? 118.683 110.280 133.842 1.00 27.62 135 VAL A CA 1
ATOM 912 C C . VAL A 1 192 ? 117.380 110.040 133.094 1.00 27.62 135 VAL A C 1
ATOM 913 O O . VAL A 1 192 ? 117.178 110.538 131.976 1.00 27.62 135 VAL A O 1
ATOM 917 N N . VAL A 1 193 ? 116.465 109.295 133.717 1.00 27.51 136 VAL A N 1
ATOM 918 C CA . VAL A 1 193 ? 115.205 108.964 133.060 1.00 27.51 136 VAL A CA 1
ATOM 919 C C . VAL A 1 193 ? 114.405 110.229 132.776 1.00 27.51 136 VAL A C 1
ATOM 920 O O . VAL A 1 193 ? 113.895 110.425 131.666 1.00 27.51 136 VAL A O 1
ATOM 924 N N . LYS A 1 194 ? 114.311 111.121 133.764 1.00 28.56 137 LYS A N 1
ATOM 925 C CA . LYS A 1 194 ? 113.512 112.329 133.612 1.00 28.56 137 LYS A CA 1
ATOM 926 C C . LYS A 1 194 ? 114.072 113.243 132.534 1.00 28.56 137 LYS A C 1
ATOM 927 O O . LYS A 1 194 ? 113.314 113.793 131.733 1.00 28.56 137 LYS A O 1
ATOM 933 N N . VAL A 1 195 ? 115.393 113.423 132.493 1.00 28.19 138 VAL A N 1
ATOM 934 C CA . VAL A 1 195 ? 115.984 114.303 131.494 1.00 28.19 138 VAL A CA 1
ATOM 935 C C . VAL A 1 195 ? 115.801 113.731 130.097 1.00 28.19 138 VAL A C 1
ATOM 936 O O . VAL A 1 195 ? 115.453 114.457 129.160 1.00 28.19 138 VAL A O 1
ATOM 940 N N . ARG A 1 196 ? 116.020 112.425 129.928 1.00 28.54 139 ARG A N 1
ATOM 941 C CA . ARG A 1 196 ? 115.855 111.847 128.599 1.00 28.54 139 ARG A CA 1
ATOM 942 C C . ARG A 1 196 ? 114.403 111.909 128.140 1.00 28.54 139 ARG A C 1
ATOM 943 O O . ARG A 1 196 ? 114.132 112.166 126.962 1.00 28.54 139 ARG A O 1
ATOM 951 N N . LEU A 1 197 ? 113.455 111.704 129.056 1.00 28.51 140 LEU A N 1
ATOM 952 C CA . LEU A 1 197 ? 112.049 111.797 128.686 1.00 28.51 140 LEU A CA 1
ATOM 953 C C . LEU A 1 197 ? 111.625 113.232 128.408 1.00 28.51 140 LEU A C 1
ATOM 954 O O . LEU A 1 197 ? 110.774 113.464 127.545 1.00 28.51 140 LEU A O 1
ATOM 959 N N . GLN A 1 198 ? 112.186 114.203 129.129 1.00 29.76 141 GLN A N 1
ATOM 960 C CA . GLN A 1 198 ? 111.867 115.601 128.866 1.00 29.76 141 GLN A CA 1
ATOM 961 C C . GLN A 1 198 ? 112.438 116.055 127.533 1.00 29.76 141 GLN A C 1
ATOM 962 O O . GLN A 1 198 ? 111.829 116.874 126.838 1.00 29.76 141 GLN A O 1
ATOM 968 N N . ALA A 1 199 ? 113.611 115.548 127.167 1.00 30.36 142 ALA A N 1
ATOM 969 C CA . ALA A 1 199 ? 114.268 115.989 125.949 1.00 30.36 142 ALA A CA 1
ATOM 970 C C . ALA A 1 199 ? 113.818 115.235 124.710 1.00 30.36 142 ALA A C 1
ATOM 971 O O . ALA A 1 199 ? 113.983 115.755 123.603 1.00 30.36 142 ALA A O 1
ATOM 973 N N . GLN A 1 200 ? 113.265 114.034 124.853 1.00 31.42 143 GLN A N 1
ATOM 974 C CA . GLN A 1 200 ? 112.882 113.276 123.671 1.00 31.42 143 GLN A CA 1
ATOM 975 C C . GLN A 1 200 ? 111.665 113.899 122.998 1.00 31.42 143 GLN A C 1
ATOM 976 O O . GLN A 1 200 ? 110.716 114.331 123.656 1.00 31.42 143 GLN A O 1
ATOM 982 N N . SER A 1 201 ? 111.711 113.954 121.671 1.00 37.48 144 SER A N 1
ATOM 983 C CA . SER A 1 201 ? 110.658 114.566 120.881 1.00 37.48 144 SER A CA 1
ATOM 984 C C . SER A 1 201 ? 110.574 113.852 119.543 1.00 37.48 144 SER A C 1
ATOM 985 O O . SER A 1 201 ? 111.545 113.257 119.073 1.00 37.48 144 SER A O 1
ATOM 988 N N . HIS A 1 202 ? 109.400 113.924 118.929 1.00 41.38 145 HIS A N 1
ATOM 989 C CA . HIS A 1 202 ? 109.168 113.329 117.622 1.00 41.38 145 HIS A CA 1
ATOM 990 C C . HIS A 1 202 ? 109.387 114.301 116.473 1.00 41.38 145 HIS A C 1
ATOM 991 O O . HIS A 1 202 ? 109.210 113.914 115.316 1.00 41.38 145 HIS A O 1
ATOM 998 N N . LEU A 1 203 ? 109.779 115.542 116.752 1.00 41.60 146 LEU A N 1
ATOM 999 C CA . LEU A 1 203 ? 109.751 116.591 115.747 1.00 41.60 146 LEU A CA 1
ATOM 1000 C C . LEU A 1 203 ? 111.117 117.080 115.295 1.00 41.60 146 LEU A C 1
ATOM 1001 O O . LEU A 1 203 ? 111.179 117.911 114.385 1.00 41.60 146 LEU A O 1
ATOM 1006 N N . HIS A 1 204 ? 112.209 116.608 115.892 1.00 42.22 147 HIS A N 1
ATOM 1007 C CA . HIS A 1 204 ? 113.527 117.139 115.567 1.00 42.22 147 HIS A CA 1
ATOM 1008 C C . HIS A 1 204 ? 114.467 116.076 115.013 1.00 42.22 147 HIS A C 1
ATOM 1009 O O . HIS A 1 204 ? 115.687 116.251 115.056 1.00 42.22 147 HIS A O 1
ATOM 1016 N N . GLY A 1 205 ? 113.928 114.981 114.487 1.00 40.95 148 GLY A N 1
ATOM 1017 C CA . GLY A 1 205 ? 114.737 114.013 113.779 1.00 40.95 148 GLY A CA 1
ATOM 1018 C C . GLY A 1 205 ? 115.490 113.027 114.638 1.00 40.95 148 GLY A C 1
ATOM 1019 O O . GLY A 1 205 ? 116.279 112.245 114.100 1.00 40.95 148 GLY A O 1
ATOM 1020 N N . ILE A 1 206 ? 115.283 113.037 115.950 1.00 39.55 149 ILE A N 1
ATOM 1021 C CA . ILE A 1 206 ? 115.900 112.076 116.856 1.00 39.55 149 ILE A CA 1
ATOM 1022 C C . ILE A 1 206 ? 114.809 111.143 117.355 1.00 39.55 149 ILE A C 1
ATOM 1023 O O . ILE A 1 206 ? 113.788 111.598 117.881 1.00 39.55 149 ILE A O 1
ATOM 1028 N N . LYS A 1 207 ? 115.016 109.847 117.177 1.00 39.88 150 LYS A N 1
ATOM 1029 C CA . LYS A 1 207 ? 113.978 108.874 117.482 1.00 39.88 150 LYS A CA 1
ATOM 1030 C C . LYS A 1 207 ? 113.864 108.717 118.993 1.00 39.88 150 LYS A C 1
ATOM 1031 O O . LYS A 1 207 ? 114.868 108.420 119.649 1.00 39.88 150 LYS A O 1
ATOM 1037 N N . PRO A 1 208 ? 112.687 108.919 119.581 1.00 36.55 151 PRO A N 1
ATOM 1038 C CA . PRO A 1 208 ? 112.548 108.749 121.032 1.00 36.55 151 PRO A CA 1
ATOM 1039 C C . PRO A 1 208 ? 112.832 107.317 121.457 1.00 36.55 151 PRO A C 1
ATOM 1040 O O . PRO A 1 208 ? 112.302 106.364 120.887 1.00 36.55 151 PRO A O 1
ATOM 1044 N N . ARG A 1 209 ? 113.658 107.174 122.487 1.00 29.82 152 ARG A N 1
ATOM 1045 C CA . ARG A 1 209 ? 114.086 105.861 122.941 1.00 29.82 152 ARG A CA 1
ATOM 1046 C C . ARG A 1 209 ? 113.105 105.196 123.891 1.00 29.82 152 ARG A C 1
ATOM 1047 O O . ARG A 1 209 ? 113.202 103.984 124.103 1.00 29.82 152 ARG A O 1
ATOM 1055 N N . TYR A 1 210 ? 112.170 105.948 124.465 1.00 28.51 153 TYR A N 1
ATOM 1056 C CA . TYR A 1 210 ? 111.361 105.452 125.566 1.00 28.51 153 TYR A CA 1
ATOM 1057 C C . TYR A 1 210 ? 109.926 105.918 125.415 1.00 28.51 153 TYR A C 1
ATOM 1058 O O . TYR A 1 210 ? 109.643 106.930 124.773 1.00 28.51 153 TYR A O 1
ATOM 1067 N N . THR A 1 211 ? 109.020 105.168 126.035 1.00 29.30 154 THR A N 1
ATOM 1068 C CA . THR A 1 211 ? 107.610 105.517 126.056 1.00 29.30 154 THR A CA 1
ATOM 1069 C C . THR A 1 211 ? 107.157 106.074 127.397 1.00 29.30 154 THR A C 1
ATOM 1070 O O . THR A 1 211 ? 106.041 106.588 127.490 1.00 29.30 154 THR A O 1
ATOM 1074 N N . GLY A 1 212 ? 107.987 105.991 128.427 1.00 28.77 155 GLY A N 1
ATOM 1075 C CA . GLY A 1 212 ? 107.583 106.462 129.734 1.00 28.77 155 GLY A CA 1
ATOM 1076 C C . GLY A 1 212 ? 108.693 106.257 130.734 1.00 28.77 155 GLY A C 1
ATOM 1077 O O . GLY A 1 212 ? 109.818 105.918 130.375 1.00 28.77 155 GLY A O 1
ATOM 1078 N N . THR A 1 213 ? 108.353 106.463 132.004 1.00 28.61 156 THR A N 1
ATOM 1079 C CA . THR A 1 213 ? 109.355 106.429 133.063 1.00 28.61 156 THR A CA 1
ATOM 1080 C C . THR A 1 213 ? 109.895 105.022 133.277 1.00 28.61 156 THR A C 1
ATOM 1081 O O . THR A 1 213 ? 111.110 104.817 133.342 1.00 28.61 156 THR A O 1
ATOM 1085 N N . TYR A 1 214 ? 109.005 104.042 133.388 1.00 28.56 157 TYR A N 1
ATOM 1086 C CA . TYR A 1 214 ? 109.415 102.684 133.707 1.00 28.56 157 TYR A CA 1
ATOM 1087 C C . TYR A 1 214 ? 109.885 101.933 132.475 1.00 28.56 157 TYR A C 1
ATOM 1088 O O . TYR A 1 214 ? 110.746 101.051 132.577 1.00 28.56 157 TYR A O 1
ATOM 1097 N N . ASN A 1 215 ? 109.349 102.277 131.310 1.00 28.45 158 ASN A N 1
ATOM 1098 C CA . ASN A 1 215 ? 109.936 101.800 130.070 1.00 28.45 158 ASN A CA 1
ATOM 1099 C C . ASN A 1 215 ? 111.377 102.270 129.955 1.00 28.45 158 ASN A C 1
ATOM 1100 O O . ASN A 1 215 ? 112.274 101.484 129.641 1.00 28.45 158 ASN A O 1
ATOM 1105 N N . ALA A 1 216 ? 111.617 103.555 130.225 1.00 27.80 159 ALA A N 1
ATOM 1106 C CA . ALA A 1 216 ? 112.981 104.070 130.211 1.00 27.80 159 ALA A CA 1
ATOM 1107 C C . ALA A 1 216 ? 113.843 103.368 131.244 1.00 27.80 159 ALA A C 1
ATOM 1108 O O . ALA A 1 216 ? 114.987 103.008 130.962 1.00 27.80 159 ALA A O 1
ATOM 1110 N N . TYR A 1 217 ? 113.310 103.156 132.445 1.00 27.68 160 TYR A N 1
ATOM 1111 C CA . TYR A 1 217 ? 114.070 102.478 133.485 1.00 27.68 160 TYR A CA 1
ATOM 1112 C C . TYR A 1 217 ? 114.530 101.106 133.022 1.00 27.68 160 TYR A C 1
ATOM 1113 O O . TYR A 1 217 ? 115.723 100.788 133.076 1.00 27.68 160 TYR A O 1
ATOM 1122 N N . ARG A 1 218 ? 113.596 100.286 132.539 1.00 29.43 161 ARG A N 1
ATOM 1123 C CA . ARG A 1 218 ? 113.951 98.928 132.160 1.00 29.43 161 ARG A CA 1
ATOM 1124 C C . ARG A 1 218 ? 114.847 98.910 130.932 1.00 29.43 161 ARG A C 1
ATOM 1125 O O . ARG A 1 218 ? 115.770 98.096 130.858 1.00 29.43 161 ARG A O 1
ATOM 1133 N N . ILE A 1 219 ? 114.602 99.795 129.965 1.00 28.75 162 ILE A N 1
ATOM 1134 C CA . ILE A 1 219 ? 115.414 99.816 128.754 1.00 28.75 162 ILE A CA 1
ATOM 1135 C C . ILE A 1 219 ? 116.844 100.217 129.075 1.00 28.75 162 ILE A C 1
ATOM 1136 O O . ILE A 1 219 ? 117.797 99.587 128.608 1.00 28.75 162 ILE A O 1
ATOM 1141 N N . ILE A 1 220 ? 117.022 101.270 129.873 1.00 28.79 163 ILE A N 1
ATOM 1142 C CA . ILE A 1 220 ? 118.366 101.694 130.247 1.00 28.79 163 ILE A CA 1
ATOM 1143 C C . ILE A 1 220 ? 119.060 100.596 131.038 1.00 28.79 163 ILE A C 1
ATOM 1144 O O . ILE A 1 220 ? 120.189 100.207 130.728 1.00 28.79 163 ILE A O 1
ATOM 1149 N N . ALA A 1 221 ? 118.372 100.029 132.030 1.00 28.72 164 ALA A N 1
ATOM 1150 C CA . ALA A 1 221 ? 118.988 98.982 132.833 1.00 28.72 164 ALA A CA 1
ATOM 1151 C C . ALA A 1 221 ? 119.426 97.809 131.969 1.00 28.72 164 ALA A C 1
ATOM 1152 O O . ALA A 1 221 ? 120.566 97.351 132.066 1.00 28.72 164 ALA A O 1
ATOM 1154 N N . THR A 1 222 ? 118.554 97.338 131.082 1.00 30.77 165 THR A N 1
ATOM 1155 C CA . THR A 1 222 ? 118.872 96.146 130.310 1.00 30.77 165 THR A CA 1
ATOM 1156 C C . THR A 1 222 ? 119.935 96.425 129.257 1.00 30.77 165 THR A C 1
ATOM 1157 O O . THR A 1 222 ? 120.901 95.668 129.125 1.00 30.77 165 THR A O 1
ATOM 1161 N N . THR A 1 223 ? 119.792 97.512 128.508 1.00 30.85 166 THR A N 1
ATOM 1162 C CA . THR A 1 223 ? 120.664 97.719 127.366 1.00 30.85 166 THR A CA 1
ATOM 1163 C C . THR A 1 223 ? 121.979 98.385 127.726 1.00 30.85 166 THR A C 1
ATOM 1164 O O . THR A 1 223 ? 122.882 98.411 126.886 1.00 30.85 166 THR A O 1
ATOM 1168 N N . GLU A 1 224 ? 122.128 98.918 128.933 1.00 30.76 167 GLU A N 1
ATOM 1169 C CA . GLU A 1 224 ? 123.346 99.623 129.266 1.00 30.76 167 GLU A CA 1
ATOM 1170 C C . GLU A 1 224 ? 123.680 99.581 130.750 1.00 30.76 167 GLU A C 1
ATOM 1171 O O . GLU A 1 224 ? 124.481 100.398 131.209 1.00 30.76 167 GLU A O 1
ATOM 1177 N N . GLY A 1 225 ? 123.095 98.656 131.502 1.00 29.69 168 GLY A N 1
ATOM 1178 C CA . GLY A 1 225 ? 123.529 98.338 132.840 1.00 29.69 168 GLY A CA 1
ATOM 1179 C C . GLY A 1 225 ? 122.967 99.270 133.895 1.00 29.69 168 GLY A C 1
ATOM 1180 O O . GLY A 1 225 ? 122.486 100.366 133.618 1.00 29.69 168 GLY A O 1
ATOM 1181 N N . LEU A 1 226 ? 123.043 98.805 135.143 1.00 30.92 169 LEU A N 1
ATOM 1182 C CA . LEU A 1 226 ? 122.717 99.657 136.278 1.00 30.92 169 LEU A CA 1
ATOM 1183 C C . LEU A 1 226 ? 123.642 100.861 136.338 1.00 30.92 169 LEU A C 1
ATOM 1184 O O . LEU A 1 226 ? 123.218 101.950 136.735 1.00 30.92 169 LEU A O 1
ATOM 1189 N N . THR A 1 227 ? 124.903 100.681 135.943 1.00 29.66 170 THR A N 1
ATOM 1190 C CA . THR A 1 227 ? 125.855 101.785 135.923 1.00 29.66 170 THR A CA 1
ATOM 1191 C C . THR A 1 227 ? 125.419 102.877 134.961 1.00 29.66 170 THR A C 1
ATOM 1192 O O . THR A 1 227 ? 125.649 104.063 135.221 1.00 29.66 170 THR A O 1
ATOM 1196 N N . GLY A 1 228 ? 124.791 102.500 133.849 1.00 28.59 171 GLY A N 1
ATOM 1197 C CA . GLY A 1 228 ? 124.260 103.459 132.901 1.00 28.59 171 GLY A CA 1
ATOM 1198 C C . GLY A 1 228 ? 123.100 104.267 133.423 1.00 28.59 171 GLY A C 1
ATOM 1199 O O . GLY A 1 228 ? 122.736 105.271 132.803 1.00 28.59 171 GLY A O 1
ATOM 1200 N N . LEU A 1 229 ? 122.500 103.847 134.531 1.00 27.95 172 LEU A N 1
ATOM 1201 C CA . LEU A 1 229 ? 121.503 104.654 135.210 1.00 27.95 172 LEU A CA 1
ATOM 1202 C C . LEU A 1 229 ? 122.130 105.718 136.094 1.00 27.95 172 LEU A C 1
ATOM 1203 O O . LEU A 1 229 ? 121.407 106.544 136.651 1.00 27.95 172 LEU A O 1
ATOM 1208 N N . TRP A 1 230 ? 123.452 105.719 136.240 1.00 28.40 173 TRP A N 1
ATOM 1209 C CA . TRP A 1 230 ? 124.137 106.758 136.989 1.00 28.40 173 TRP A CA 1
ATOM 1210 C C . TRP A 1 230 ? 124.957 107.665 136.087 1.00 28.40 173 TRP A C 1
ATOM 1211 O O . TRP A 1 230 ? 125.820 108.395 136.575 1.00 28.40 173 TRP A O 1
ATOM 1222 N N . LYS A 1 231 ? 124.692 107.645 134.785 1.00 28.07 174 LYS A N 1
ATOM 1223 C CA . LYS A 1 231 ? 125.386 108.540 133.872 1.00 28.07 174 LYS A CA 1
ATOM 1224 C C . LYS A 1 231 ? 125.126 109.991 134.246 1.00 28.07 174 LYS A C 1
ATOM 1225 O O . LYS A 1 231 ? 123.985 110.389 134.486 1.00 28.07 174 LYS A O 1
ATOM 1231 N N . GLY A 1 232 ? 126.188 110.786 134.274 1.00 29.40 175 GLY A N 1
ATOM 1232 C CA . GLY A 1 232 ? 126.070 112.185 134.608 1.00 29.40 175 GLY A CA 1
ATOM 1233 C C . GLY A 1 232 ? 126.094 112.490 136.082 1.00 29.40 175 GLY A C 1
ATOM 1234 O O . GLY A 1 232 ? 125.693 113.587 136.477 1.00 29.40 175 GLY A O 1
ATOM 1235 N N . THR A 1 233 ? 126.549 111.554 136.912 1.00 29.66 176 THR A N 1
ATOM 1236 C CA . THR A 1 233 ? 126.570 111.787 138.348 1.00 29.66 176 THR A CA 1
ATOM 1237 C C . THR A 1 233 ? 127.562 112.880 138.713 1.00 29.66 176 THR A C 1
ATOM 1238 O O . THR A 1 233 ? 127.242 113.786 139.487 1.00 29.66 176 THR A O 1
ATOM 1242 N N . THR A 1 234 ? 128.773 112.813 138.167 1.00 30.60 177 THR A N 1
ATOM 1243 C CA . THR A 1 234 ? 129.776 113.825 138.479 1.00 30.60 177 THR A CA 1
ATOM 1244 C C . THR A 1 234 ? 129.402 115.230 138.008 1.00 30.60 177 THR A C 1
ATOM 1245 O O . THR A 1 234 ? 129.624 116.178 138.779 1.00 30.60 177 THR A O 1
ATOM 1249 N N . PRO A 1 235 ? 128.869 115.453 136.798 1.00 30.39 178 PRO A N 1
ATOM 1250 C CA . PRO A 1 235 ? 128.360 116.799 136.493 1.00 30.39 178 PRO A CA 1
ATOM 1251 C C . PRO A 1 235 ? 127.252 117.237 137.426 1.00 30.39 178 PRO A C 1
ATOM 1252 O O . PRO A 1 235 ? 127.228 118.391 137.858 1.00 30.39 178 PRO A O 1
ATOM 1256 N N . ASN A 1 236 ? 126.327 116.333 137.748 1.00 31.82 179 ASN A N 1
ATOM 1257 C CA . ASN A 1 236 ? 125.254 116.653 138.680 1.00 31.82 179 ASN A CA 1
ATOM 1258 C C . ASN A 1 236 ? 125.802 116.931 140.068 1.00 31.82 179 ASN A C 1
ATOM 1259 O O . ASN A 1 236 ? 125.317 117.820 140.771 1.00 31.82 179 ASN A O 1
ATOM 1264 N N . LEU A 1 237 ? 126.816 116.177 140.479 1.00 33.64 180 LEU A N 1
ATOM 1265 C CA . LEU A 1 237 ? 127.415 116.371 141.791 1.00 33.64 180 LEU A CA 1
ATOM 1266 C C . LEU A 1 237 ? 128.102 117.729 141.884 1.00 33.64 180 LEU A C 1
ATOM 1267 O O . LEU A 1 237 ? 127.937 118.456 142.872 1.00 33.64 180 LEU A O 1
ATOM 1272 N N . MET A 1 238 ? 128.854 118.097 140.844 1.00 35.76 181 MET A N 1
ATOM 1273 C CA . MET A 1 238 ? 129.495 119.408 140.798 1.00 35.76 181 MET A CA 1
ATOM 1274 C C . MET A 1 238 ? 128.470 120.530 140.740 1.00 35.76 181 MET A C 1
ATOM 1275 O O . MET A 1 238 ? 128.643 121.574 141.377 1.00 35.76 181 MET A O 1
ATOM 1280 N N . ARG A 1 239 ? 127.410 120.343 139.959 1.00 35.29 182 ARG A N 1
ATOM 1281 C CA . ARG A 1 239 ? 126.356 121.343 139.860 1.00 35.29 182 ARG A CA 1
ATOM 1282 C C . ARG A 1 239 ? 125.658 121.533 141.197 1.00 35.29 182 ARG A C 1
ATOM 1283 O O . ARG A 1 239 ? 125.308 122.657 141.568 1.00 35.29 182 ARG A O 1
ATOM 1291 N N . SER A 1 240 ? 125.472 120.447 141.946 1.00 36.27 183 SER A N 1
ATOM 1292 C CA . SER A 1 240 ? 124.939 120.546 143.297 1.00 36.27 183 SER A CA 1
ATOM 1293 C C . SER A 1 240 ? 125.872 121.334 144.205 1.00 36.27 183 SER A C 1
ATOM 1294 O O . SER A 1 240 ? 125.422 122.172 144.996 1.00 36.27 183 SER A O 1
ATOM 1297 N N . VAL A 1 241 ? 127.176 121.070 144.112 1.00 37.32 184 VAL A N 1
ATOM 1298 C CA . VAL A 1 241 ? 128.143 121.803 144.927 1.00 37.32 184 VAL A CA 1
ATOM 1299 C C . VAL A 1 241 ? 128.062 123.293 144.630 1.00 37.32 184 VAL A C 1
ATOM 1300 O O . VAL A 1 241 ? 128.023 124.132 145.541 1.00 37.32 184 VAL A O 1
ATOM 1304 N N . ILE A 1 242 ? 128.040 123.642 143.345 1.00 38.28 185 ILE A N 1
ATOM 1305 C CA . ILE A 1 242 ? 128.012 125.047 142.950 1.00 38.28 185 ILE A CA 1
ATOM 1306 C C . ILE A 1 242 ? 126.724 125.704 143.419 1.00 38.28 185 ILE A C 1
ATOM 1307 O O . ILE A 1 242 ? 126.743 126.805 143.977 1.00 38.28 185 ILE A O 1
ATOM 1312 N N . ILE A 1 243 ? 125.585 125.037 143.212 1.00 39.62 186 ILE A N 1
ATOM 1313 C CA . ILE A 1 243 ? 124.309 125.589 143.657 1.00 39.62 186 ILE A CA 1
ATOM 1314 C C . ILE A 1 243 ? 124.355 125.880 145.147 1.00 39.62 186 ILE A C 1
ATOM 1315 O O . ILE A 1 243 ? 124.065 126.995 145.588 1.00 39.62 186 ILE A O 1
ATOM 1320 N N . ASN A 1 244 ? 124.764 124.891 145.940 1.00 44.19 187 ASN A N 1
ATOM 1321 C CA . ASN A 1 244 ? 124.730 125.040 147.389 1.00 44.19 187 ASN A CA 1
ATOM 1322 C C . ASN A 1 244 ? 125.649 126.165 147.852 1.00 44.19 187 ASN A C 1
ATOM 1323 O O . ASN A 1 244 ? 125.221 127.078 148.574 1.00 44.19 187 ASN A O 1
ATOM 1328 N N . CYS A 1 245 ? 126.914 126.131 147.425 1.00 44.50 188 CYS A N 1
ATOM 1329 C CA . CYS A 1 245 ? 127.879 127.119 147.896 1.00 44.50 188 CYS A CA 1
ATOM 1330 C C . CYS A 1 245 ? 127.507 128.522 147.437 1.00 44.50 188 CYS A C 1
ATOM 1331 O O . CYS A 1 245 ? 127.527 129.473 148.230 1.00 44.50 188 CYS A O 1
ATOM 1334 N N . THR A 1 246 ? 127.168 128.673 146.155 1.00 42.97 189 THR A N 1
ATOM 1335 C CA . THR A 1 246 ? 126.830 129.988 145.634 1.00 42.97 189 THR A CA 1
ATOM 1336 C C . THR A 1 246 ? 125.586 130.538 146.304 1.00 42.97 189 THR A C 1
ATOM 1337 O O . THR A 1 246 ? 125.547 131.714 146.674 1.00 42.97 189 THR A O 1
ATOM 1341 N N . GLU A 1 247 ? 124.563 129.702 146.487 1.00 44.80 190 GLU A N 1
ATOM 1342 C CA . GLU A 1 247 ? 123.329 130.166 147.100 1.00 44.80 190 GLU A CA 1
ATOM 1343 C C . GLU A 1 247 ? 123.573 130.646 148.521 1.00 44.80 190 GLU A C 1
ATOM 1344 O O . GLU A 1 247 ? 123.132 131.735 148.902 1.00 44.80 190 GLU A O 1
ATOM 1350 N N . LEU A 1 248 ? 124.309 129.864 149.315 1.00 46.84 191 LEU A N 1
ATOM 1351 C CA . LEU A 1 248 ? 124.527 130.251 150.706 1.00 46.84 191 LEU A CA 1
ATOM 1352 C C . LEU A 1 248 ? 125.387 131.508 150.816 1.00 46.84 191 LEU A C 1
ATOM 1353 O O . LEU A 1 248 ? 125.048 132.443 151.556 1.00 46.84 191 LEU A O 1
ATOM 1358 N N . VAL A 1 249 ? 126.498 131.560 150.077 1.00 47.38 192 VAL A N 1
ATOM 1359 C CA . VAL A 1 249 ? 127.360 132.737 150.132 1.00 47.38 192 VAL A CA 1
ATOM 1360 C C . VAL A 1 249 ? 126.606 133.977 149.665 1.00 47.38 192 VAL A C 1
ATOM 1361 O O . VAL A 1 249 ? 126.665 135.036 150.300 1.00 47.38 192 VAL A O 1
ATOM 1365 N N . THR A 1 250 ? 125.895 133.870 148.544 1.00 47.15 193 THR A N 1
ATOM 1366 C CA . THR A 1 250 ? 125.197 135.025 148.004 1.00 47.15 193 THR A CA 1
ATOM 1367 C C . THR A 1 250 ? 124.099 135.496 148.940 1.00 47.15 193 THR A C 1
ATOM 1368 O O . THR A 1 250 ? 123.906 136.703 149.112 1.00 47.15 193 THR A O 1
ATOM 1372 N N . TYR A 1 251 ? 123.365 134.567 149.555 1.00 49.89 194 TYR A N 1
ATOM 1373 C CA . TYR A 1 251 ? 122.327 134.984 150.484 1.00 49.89 194 TYR A CA 1
ATOM 1374 C C . TYR A 1 251 ? 122.931 135.714 151.672 1.00 49.89 194 TYR A C 1
ATOM 1375 O O . TYR A 1 251 ? 122.397 136.741 152.107 1.00 49.89 194 TYR A O 1
ATOM 1384 N N . ASP A 1 252 ? 124.043 135.210 152.215 1.00 51.67 195 ASP A N 1
ATOM 1385 C CA . ASP A 1 252 ? 124.663 135.909 153.338 1.00 51.67 195 ASP A CA 1
ATOM 1386 C C . ASP A 1 252 ? 125.139 137.294 152.936 1.00 51.67 195 ASP A C 1
ATOM 1387 O O . ASP A 1 252 ? 124.928 138.266 153.666 1.00 51.67 195 ASP A O 1
ATOM 1392 N N . LEU A 1 253 ? 125.795 137.403 151.781 1.00 51.39 196 LEU A N 1
ATOM 1393 C CA . LEU A 1 253 ? 126.309 138.699 151.354 1.00 51.39 196 LEU A CA 1
ATOM 1394 C C . LEU A 1 253 ? 125.177 139.691 151.132 1.00 51.39 196 LEU A C 1
ATOM 1395 O O . LEU A 1 253 ? 125.262 140.850 151.554 1.00 51.39 196 LEU A O 1
ATOM 1400 N N . MET A 1 254 ? 124.088 139.246 150.501 1.00 52.48 197 MET A N 1
ATOM 1401 C CA . MET A 1 254 ? 122.980 140.149 150.224 1.00 52.48 197 MET A CA 1
ATOM 1402 C C . MET A 1 254 ? 122.259 140.554 151.501 1.00 52.48 197 MET A C 1
ATOM 1403 O O . MET A 1 254 ? 121.871 141.717 151.660 1.00 52.48 197 MET A O 1
ATOM 1408 N N . LYS A 1 255 ? 122.057 139.614 152.421 1.00 52.62 198 LYS A N 1
ATOM 1409 C CA . LYS A 1 255 ? 121.371 139.967 153.654 1.00 52.62 198 LYS A CA 1
ATOM 1410 C C . LYS A 1 255 ? 122.234 140.875 154.523 1.00 52.62 198 LYS A C 1
ATOM 1411 O O . LYS A 1 255 ? 121.711 141.784 155.175 1.00 52.62 198 LYS A O 1
ATOM 1417 N N . GLU A 1 256 ? 123.559 140.682 154.528 1.00 54.16 199 GLU A N 1
ATOM 1418 C CA . GLU A 1 256 ? 124.397 141.608 155.287 1.00 54.16 199 GLU A CA 1
ATOM 1419 C C . GLU A 1 256 ? 124.415 142.983 154.633 1.00 54.16 199 GLU A C 1
ATOM 1420 O O . GLU A 1 256 ? 124.410 143.998 155.333 1.00 54.16 199 GLU A O 1
ATOM 1426 N N . ALA A 1 257 ? 124.394 143.046 153.299 1.00 55.44 200 ALA A N 1
ATOM 1427 C CA . ALA A 1 257 ? 124.296 144.341 152.630 1.00 55.44 200 ALA A CA 1
ATOM 1428 C C . ALA A 1 257 ? 122.997 145.061 152.998 1.00 55.44 200 ALA A C 1
ATOM 1429 O O . ALA A 1 257 ? 123.008 146.245 153.358 1.00 55.44 200 ALA A O 1
ATOM 1431 N N . PHE A 1 258 ? 121.870 144.346 152.946 1.00 55.35 201 PHE A N 1
ATOM 1432 C CA . PHE A 1 258 ? 120.588 144.966 153.267 1.00 55.35 201 PHE A CA 1
ATOM 1433 C C . PHE A 1 258 ? 120.518 145.398 154.730 1.00 55.35 201 PHE A C 1
ATOM 1434 O O . PHE A 1 258 ? 119.996 146.475 155.039 1.00 55.35 201 PHE A O 1
ATOM 1442 N N . VAL A 1 259 ? 121.045 144.579 155.646 1.00 55.83 202 VAL A N 1
ATOM 1443 C CA . VAL A 1 259 ? 120.878 144.857 157.071 1.00 55.83 202 VAL A CA 1
ATOM 1444 C C . VAL A 1 259 ? 121.901 145.872 157.581 1.00 55.83 202 VAL A C 1
ATOM 1445 O O . VAL A 1 259 ? 121.614 146.629 158.514 1.00 55.83 202 VAL A O 1
ATOM 1449 N N . LYS A 1 260 ? 123.093 145.934 156.994 1.00 58.50 203 LYS A N 1
ATOM 1450 C CA . LYS A 1 260 ? 124.053 146.919 157.469 1.00 58.50 203 LYS A CA 1
ATOM 1451 C C . LYS A 1 260 ? 123.881 148.254 156.760 1.00 58.50 203 LYS A C 1
ATOM 1452 O O . LYS A 1 260 ? 123.839 149.304 157.410 1.00 58.50 203 LYS A O 1
ATOM 1458 N N . ASN A 1 261 ? 123.764 148.235 155.432 1.00 59.63 204 ASN A N 1
ATOM 1459 C CA . ASN A 1 261 ? 123.480 149.475 154.730 1.00 59.63 204 ASN A CA 1
ATOM 1460 C C . ASN A 1 261 ? 122.057 149.956 154.966 1.00 59.63 204 ASN A C 1
ATOM 1461 O O . ASN A 1 261 ? 121.695 151.029 154.473 1.00 59.63 204 ASN A O 1
ATOM 1466 N N . ASN A 1 262 ? 121.250 149.188 155.704 1.00 60.45 205 ASN A N 1
ATOM 1467 C CA . ASN A 1 262 ? 119.860 149.542 155.978 1.00 60.45 205 ASN A CA 1
ATOM 1468 C C . ASN A 1 262 ? 119.114 149.846 154.684 1.00 60.45 205 ASN A C 1
ATOM 1469 O O . ASN A 1 262 ? 118.260 150.731 154.632 1.00 60.45 205 ASN A O 1
ATOM 1474 N N . ILE A 1 263 ? 119.466 149.118 153.622 1.00 59.89 206 ILE A N 1
ATOM 1475 C CA . ILE A 1 263 ? 118.793 149.275 152.342 1.00 59.89 206 ILE A CA 1
ATOM 1476 C C . ILE A 1 263 ? 117.350 148.802 152.454 1.00 59.89 206 ILE A C 1
ATOM 1477 O O . ILE A 1 263 ? 116.446 149.359 151.821 1.00 59.89 206 ILE A O 1
ATOM 1482 N N . LEU A 1 264 ? 117.112 147.767 153.259 1.00 60.17 207 LEU A N 1
ATOM 1483 C CA . LEU A 1 264 ? 115.763 147.294 153.524 1.00 60.17 207 LEU A CA 1
ATOM 1484 C C . LEU A 1 264 ? 115.689 146.759 154.943 1.00 60.17 207 LEU A C 1
ATOM 1485 O O . LEU A 1 264 ? 116.665 146.205 155.455 1.00 60.17 207 LEU A O 1
ATOM 1490 N N . ALA A 1 265 ? 114.530 146.932 155.575 1.00 60.11 208 ALA A N 1
ATOM 1491 C CA . ALA A 1 265 ? 114.305 146.387 156.906 1.00 60.11 208 ALA A CA 1
ATOM 1492 C C . ALA A 1 265 ? 114.174 144.867 156.845 1.00 60.11 208 ALA A C 1
ATOM 1493 O O . ALA A 1 265 ? 113.781 144.289 155.831 1.00 60.11 208 ALA A O 1
ATOM 1495 N N . ASP A 1 266 ? 114.483 144.224 157.970 1.00 60.68 209 ASP A N 1
ATOM 1496 C CA . ASP A 1 266 ? 114.794 142.800 158.033 1.00 60.68 209 ASP A CA 1
ATOM 1497 C C . ASP A 1 266 ? 113.577 141.902 157.867 1.00 60.68 209 ASP A C 1
ATOM 1498 O O . ASP A 1 266 ? 113.705 140.681 158.008 1.00 60.68 209 ASP A O 1
ATOM 1503 N N . ASP A 1 267 ? 112.406 142.452 157.568 1.00 60.51 210 ASP A N 1
ATOM 1504 C CA . ASP A 1 267 ? 111.216 141.624 157.459 1.00 60.51 210 ASP A CA 1
ATOM 1505 C C . ASP A 1 267 ? 111.293 140.737 156.218 1.00 60.51 210 ASP A C 1
ATOM 1506 O O . ASP A 1 267 ? 112.036 141.002 155.273 1.00 60.51 210 ASP A O 1
ATOM 1511 N N . VAL A 1 268 ? 110.485 139.681 156.229 1.00 59.20 211 VAL A N 1
ATOM 1512 C CA . VAL A 1 268 ? 110.493 138.604 155.237 1.00 59.20 211 VAL A CA 1
ATOM 1513 C C . VAL A 1 268 ? 110.596 139.116 153.802 1.00 59.20 211 VAL A C 1
ATOM 1514 O O . VAL A 1 268 ? 111.169 138.418 152.954 1.00 59.20 211 VAL A O 1
ATOM 1518 N N . PRO A 1 269 ? 110.048 140.289 153.462 1.00 59.40 212 PRO A N 1
ATOM 1519 C CA . PRO A 1 269 ? 110.450 140.919 152.193 1.00 59.40 212 PRO A CA 1
ATOM 1520 C C . PRO A 1 269 ? 111.956 141.022 151.996 1.00 59.40 212 PRO A C 1
ATOM 1521 O O . PRO A 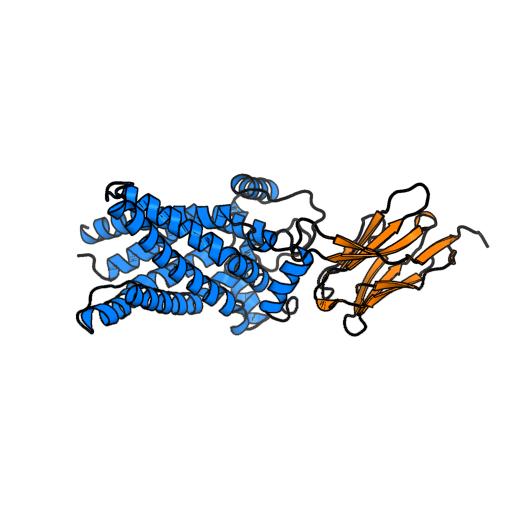1 269 ? 112.435 140.745 150.889 1.00 59.40 212 PRO A O 1
ATOM 1525 N N . CYS A 1 270 ? 112.721 141.394 153.028 1.00 56.86 213 CYS A N 1
ATOM 1526 C CA . CYS A 1 270 ? 114.176 141.429 152.886 1.00 56.86 213 CYS A CA 1
ATOM 1527 C C . CYS A 1 270 ? 114.731 140.049 152.581 1.00 56.86 213 CYS A C 1
ATOM 1528 O O . CYS A 1 270 ? 115.544 139.885 151.667 1.00 56.86 213 CYS A O 1
ATOM 1531 N N . HIS A 1 271 ? 114.319 139.048 153.358 1.00 55.13 214 HIS A N 1
ATOM 1532 C CA . HIS A 1 271 ? 114.795 137.697 153.120 1.00 55.13 214 HIS A CA 1
ATOM 1533 C C . HIS A 1 271 ? 114.321 137.171 151.780 1.00 55.13 214 HIS A C 1
ATOM 1534 O O . HIS A 1 271 ? 115.023 136.381 151.151 1.00 55.13 214 HIS A O 1
ATOM 1541 N N . LEU A 1 272 ? 113.153 137.607 151.314 1.00 54.04 215 LEU A N 1
ATOM 1542 C CA . LEU A 1 272 ? 112.715 137.201 149.985 1.00 54.04 215 LEU A CA 1
ATOM 1543 C C . LEU A 1 272 ? 113.608 137.789 148.902 1.00 54.04 215 LEU A C 1
ATOM 1544 O O . LEU A 1 272 ? 113.977 137.087 147.957 1.00 54.04 215 LEU A O 1
ATOM 1549 N N . VAL A 1 273 ? 113.967 139.072 149.015 1.00 52.28 216 VAL A N 1
ATOM 1550 C CA . VAL A 1 273 ? 114.865 139.662 148.023 1.00 52.28 216 VAL A CA 1
ATOM 1551 C C . VAL A 1 273 ? 116.223 138.980 148.074 1.00 52.28 216 VAL A C 1
ATOM 1552 O O . VAL A 1 273 ? 116.814 138.659 147.037 1.00 52.28 216 VAL A O 1
ATOM 1556 N N . SER A 1 274 ? 116.732 138.738 149.281 1.00 49.66 217 SER A N 1
ATOM 1557 C CA . SER A 1 274 ? 118.004 138.044 149.434 1.00 49.66 217 SER A CA 1
ATOM 1558 C C . SER A 1 274 ? 117.957 136.663 148.795 1.00 49.66 217 SER A C 1
ATOM 1559 O O . SER A 1 274 ? 118.870 136.275 148.061 1.00 49.66 217 SER A O 1
ATOM 1562 N N . ALA A 1 275 ? 116.895 135.903 149.069 1.00 47.44 218 ALA A N 1
ATOM 1563 C CA . ALA A 1 275 ? 116.784 134.545 148.556 1.00 47.44 218 ALA A CA 1
ATOM 1564 C C . ALA A 1 275 ? 116.616 134.534 147.047 1.00 47.44 218 ALA A C 1
ATOM 1565 O O . ALA A 1 275 ? 117.163 133.664 146.369 1.00 47.44 218 ALA A O 1
ATOM 1567 N N . LEU A 1 276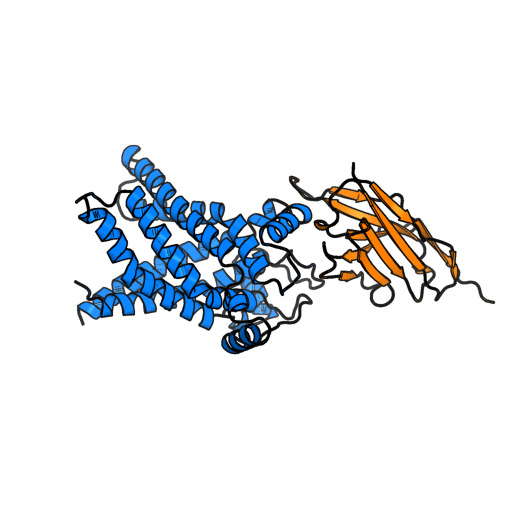 ? 115.865 135.489 146.501 1.00 45.27 219 LEU A N 1
ATOM 1568 C CA . LEU A 1 276 ? 115.697 135.562 145.056 1.00 45.27 219 LEU A CA 1
ATOM 1569 C C . LEU A 1 276 ? 117.008 135.915 144.367 1.00 45.27 219 LEU A C 1
ATOM 1570 O O . LEU A 1 276 ? 117.362 135.316 143.343 1.00 45.27 219 LEU A O 1
ATOM 1575 N N . ILE A 1 277 ? 117.754 136.872 144.927 1.00 44.62 220 ILE A N 1
ATOM 1576 C CA . ILE A 1 277 ? 119.053 137.227 144.365 1.00 44.62 220 ILE A CA 1
ATOM 1577 C C . ILE A 1 277 ? 120.005 136.044 144.435 1.00 44.62 220 ILE A C 1
ATOM 1578 O O . ILE A 1 277 ? 120.702 135.736 143.465 1.00 44.62 220 ILE A O 1
ATOM 1583 N N . ALA A 1 278 ? 120.044 135.359 145.580 1.00 43.23 221 ALA A N 1
ATOM 1584 C CA . ALA A 1 278 ? 120.930 134.213 145.738 1.00 43.23 221 ALA A CA 1
ATOM 1585 C C . ALA A 1 278 ? 120.544 133.075 144.808 1.00 43.23 221 ALA A C 1
ATOM 1586 O O . ALA A 1 278 ? 121.415 132.398 144.260 1.00 43.23 221 ALA A O 1
ATOM 1588 N N . GLY A 1 279 ? 119.246 132.839 144.628 1.00 41.29 222 GLY A N 1
ATOM 1589 C CA . GLY A 1 279 ? 118.814 131.799 143.717 1.00 41.29 222 GLY A CA 1
ATOM 1590 C C . GLY A 1 279 ? 119.192 132.100 142.284 1.00 41.29 222 GLY A C 1
ATOM 1591 O O . GLY A 1 279 ? 119.644 131.217 141.555 1.00 41.29 222 GLY A O 1
ATOM 1592 N N . PHE A 1 280 ? 119.020 133.353 141.861 1.00 39.77 223 PHE A N 1
ATOM 1593 C CA . PHE A 1 280 ? 119.446 133.714 140.516 1.00 39.77 223 PHE A CA 1
ATOM 1594 C C . PHE A 1 280 ? 120.952 133.581 140.359 1.00 39.77 223 PHE A C 1
ATOM 1595 O O . PHE A 1 280 ? 121.436 133.113 139.325 1.00 39.77 223 PHE A O 1
ATOM 1603 N N . CYS A 1 281 ? 121.713 134.010 141.365 1.00 40.00 224 CYS A N 1
ATOM 1604 C CA . CYS A 1 281 ? 123.163 133.912 141.279 1.00 40.00 224 CYS A CA 1
ATOM 1605 C C . CYS A 1 281 ? 123.610 132.462 141.199 1.00 40.00 224 CYS A C 1
ATOM 1606 O O . CYS A 1 281 ? 124.489 132.123 140.403 1.00 40.00 224 CYS A O 1
ATOM 1609 N N . ALA A 1 282 ? 123.008 131.588 142.005 1.00 38.73 225 ALA A N 1
ATOM 1610 C CA . ALA A 1 282 ? 123.339 130.170 141.958 1.00 38.73 225 ALA A CA 1
ATOM 1611 C C . ALA A 1 282 ? 122.951 129.552 140.624 1.00 38.73 225 ALA A C 1
ATOM 1612 O O . ALA A 1 282 ? 123.699 128.740 140.074 1.00 38.73 225 ALA A O 1
ATOM 1614 N N . THR A 1 283 ? 121.786 129.918 140.086 1.00 37.45 226 THR A N 1
ATOM 1615 C CA . THR A 1 283 ? 121.367 129.382 138.797 1.00 37.45 226 THR A CA 1
ATOM 1616 C C . THR A 1 283 ? 122.297 129.831 137.680 1.00 37.45 226 THR A C 1
ATOM 1617 O O . THR A 1 283 ? 122.676 129.032 136.820 1.00 37.45 226 THR A O 1
ATOM 1621 N N . ALA A 1 284 ? 122.685 131.105 137.680 1.00 36.75 227 ALA A N 1
ATOM 1622 C CA . ALA A 1 284 ? 123.621 131.595 136.677 1.00 36.75 227 ALA A CA 1
ATOM 1623 C C . ALA A 1 284 ? 124.985 130.940 136.829 1.00 36.75 227 ALA A C 1
ATOM 1624 O O . ALA A 1 284 ? 125.643 130.620 135.834 1.00 36.75 227 ALA A O 1
ATOM 1626 N N . MET A 1 285 ? 125.429 130.742 138.067 1.00 38.52 228 MET A N 1
ATOM 1627 C CA . MET A 1 285 ? 126.746 130.175 138.308 1.00 38.52 228 MET A CA 1
ATOM 1628 C C . MET A 1 285 ? 126.788 128.698 137.940 1.00 38.52 228 MET A C 1
ATOM 1629 O O . MET A 1 285 ? 127.837 128.192 137.533 1.00 38.52 228 MET A O 1
ATOM 1634 N N . SER A 1 286 ? 125.665 127.995 138.077 1.00 36.05 229 SER A N 1
ATOM 1635 C CA . SER A 1 286 ? 125.576 126.579 137.761 1.00 36.05 229 SER A CA 1
ATOM 1636 C C . SER A 1 286 ? 125.100 126.302 136.345 1.00 36.05 229 SER A C 1
ATOM 1637 O O . SER A 1 286 ? 125.101 125.141 135.930 1.00 36.05 229 SER A O 1
ATOM 1640 N N . SER A 1 287 ? 124.673 127.326 135.612 1.00 33.22 230 SER A N 1
ATOM 1641 C CA . SER A 1 287 ? 124.149 127.101 134.270 1.00 33.22 230 SER A CA 1
ATOM 1642 C C . SER A 1 287 ? 125.112 126.379 133.334 1.00 33.22 230 SER A C 1
ATOM 1643 O O . SER A 1 287 ? 124.648 125.490 132.603 1.00 33.22 230 SER A O 1
ATOM 1646 N N . PRO A 1 288 ? 126.411 126.698 133.273 1.00 32.22 231 PRO A N 1
ATOM 1647 C CA . PRO A 1 288 ? 127.288 125.915 132.382 1.00 32.22 231 PRO A CA 1
ATOM 1648 C C . PRO A 1 288 ? 127.300 124.433 132.712 1.00 32.22 231 PRO A C 1
ATOM 1649 O O . PRO A 1 288 ? 127.130 123.586 131.820 1.00 32.22 231 PRO A O 1
ATOM 1653 N N . VAL A 1 289 ? 127.477 124.103 133.991 1.00 31.82 232 VAL A N 1
ATOM 1654 C CA . VAL A 1 289 ? 127.451 122.711 134.417 1.00 31.82 232 VAL A CA 1
ATOM 1655 C C . VAL A 1 289 ? 126.087 122.095 134.152 1.00 31.82 232 VAL A C 1
ATOM 1656 O O . VAL A 1 289 ? 125.989 120.926 133.788 1.00 31.82 232 VAL A O 1
ATOM 1660 N N . ASP A 1 290 ? 125.014 122.862 134.344 1.00 31.96 233 ASP A N 1
ATOM 1661 C CA . ASP A 1 290 ? 123.675 122.326 134.123 1.00 31.96 233 ASP A CA 1
ATOM 1662 C C . ASP A 1 290 ? 123.444 121.979 132.658 1.00 31.96 233 ASP A C 1
ATOM 1663 O O . ASP A 1 290 ? 122.884 120.924 132.347 1.00 31.96 233 ASP A O 1
ATOM 1668 N N . VAL A 1 291 ? 123.875 122.847 131.743 1.00 30.81 234 VAL A N 1
ATOM 1669 C CA . VAL A 1 291 ? 123.718 122.575 130.317 1.00 30.81 234 VAL A CA 1
ATOM 1670 C C . VAL A 1 291 ? 124.544 121.363 129.915 1.00 30.81 234 VAL A C 1
ATOM 1671 O O . VAL A 1 291 ? 124.067 120.467 129.205 1.00 30.81 234 VAL A O 1
ATOM 1675 N N . VAL A 1 292 ? 125.801 121.319 130.361 1.00 29.48 235 VAL A N 1
ATOM 1676 C CA . VAL A 1 292 ? 126.663 120.194 130.011 1.00 29.48 235 VAL A CA 1
ATOM 1677 C C . VAL A 1 292 ? 126.117 118.903 130.603 1.00 29.48 235 VAL A C 1
ATOM 1678 O O . VAL A 1 292 ? 126.122 117.855 129.952 1.00 29.48 235 VAL A O 1
ATOM 1682 N N . LYS A 1 293 ? 125.631 118.961 131.840 1.00 29.95 236 LYS A N 1
ATOM 1683 C CA . LYS A 1 293 ? 125.062 117.794 132.493 1.00 29.95 236 LYS A CA 1
ATOM 1684 C C . LYS A 1 293 ? 123.832 117.293 131.758 1.00 29.95 236 LYS A C 1
ATOM 1685 O O . LYS A 1 293 ? 123.679 116.087 131.551 1.00 29.95 236 LYS A O 1
ATOM 1691 N N . THR A 1 294 ? 122.947 118.201 131.350 1.00 29.44 237 THR A N 1
ATOM 1692 C CA . THR A 1 294 ? 121.755 117.788 130.621 1.00 29.44 237 THR A CA 1
ATOM 1693 C C . THR A 1 294 ? 122.123 117.136 129.298 1.00 29.44 237 THR A C 1
ATOM 1694 O O . THR A 1 294 ? 121.615 116.062 128.964 1.00 29.44 237 THR A O 1
ATOM 1698 N N . ARG A 1 295 ? 123.028 117.756 128.541 1.00 29.56 238 ARG A N 1
ATOM 1699 C CA . ARG A 1 295 ? 123.396 117.194 127.246 1.00 29.56 238 ARG A CA 1
ATOM 1700 C C . ARG A 1 295 ? 124.104 115.855 127.397 1.00 29.56 238 ARG A C 1
ATOM 1701 O O . ARG A 1 295 ? 123.861 114.929 126.616 1.00 29.56 238 ARG A O 1
ATOM 1709 N N . PHE A 1 296 ? 124.969 115.725 128.400 1.00 27.59 239 PHE A N 1
ATOM 1710 C CA . PHE A 1 296 ? 125.677 114.472 128.618 1.00 27.59 239 PHE A CA 1
ATOM 1711 C C . PHE A 1 296 ? 124.724 113.365 129.050 1.00 27.59 239 PHE A C 1
ATOM 1712 O O . PHE A 1 296 ? 124.786 112.246 128.533 1.00 27.59 239 PHE A O 1
ATOM 1720 N N . ILE A 1 297 ? 123.833 113.659 129.996 1.00 28.58 240 ILE A N 1
ATOM 1721 C CA . ILE A 1 297 ? 122.874 112.665 130.461 1.00 28.58 240 ILE A CA 1
ATOM 1722 C C . ILE A 1 297 ? 121.949 112.250 129.328 1.00 28.58 240 ILE A C 1
ATOM 1723 O O . ILE A 1 297 ? 121.578 111.078 129.205 1.00 28.58 240 ILE A O 1
ATOM 1728 N N . ASN A 1 298 ? 121.570 113.199 128.477 1.00 29.19 241 ASN A N 1
ATOM 1729 C CA . ASN A 1 298 ? 120.665 112.889 127.384 1.00 29.19 241 ASN A CA 1
ATOM 1730 C C . ASN A 1 298 ? 121.358 112.105 126.280 1.00 29.19 241 ASN A C 1
ATOM 1731 O O . ASN A 1 298 ? 120.711 111.313 125.590 1.00 29.19 241 ASN A O 1
ATOM 1736 N N . SER A 1 299 ? 122.658 112.302 126.104 1.00 29.24 242 SER A N 1
ATOM 1737 C CA . SER A 1 299 ? 123.355 111.687 124.989 1.00 29.24 242 SER A CA 1
ATOM 1738 C C . SER A 1 299 ? 123.324 110.165 125.100 1.00 29.24 242 SER A C 1
ATOM 1739 O O . SER A 1 299 ? 123.435 109.618 126.202 1.00 29.24 242 SER A O 1
ATOM 1742 N N . PRO A 1 300 ? 123.156 109.455 123.989 1.00 29.34 243 PRO A N 1
ATOM 1743 C CA . PRO A 1 300 ? 123.293 108.001 124.003 1.00 29.34 243 PRO A CA 1
ATOM 1744 C C . PRO A 1 300 ? 124.749 107.606 124.166 1.00 29.34 243 PRO A C 1
ATOM 1745 O O . PRO A 1 300 ? 125.644 108.445 123.997 1.00 29.34 243 PRO A O 1
ATOM 1749 N N . PRO A 1 301 ? 125.027 106.352 124.518 1.00 30.36 244 PRO A N 1
ATOM 1750 C CA . PRO A 1 301 ? 126.421 105.933 124.699 1.00 30.36 244 PRO A CA 1
ATOM 1751 C C . PRO A 1 301 ? 127.242 106.150 123.440 1.00 30.36 244 PRO A C 1
ATOM 1752 O O . PRO A 1 301 ? 126.807 105.835 122.331 1.00 30.36 244 PRO A O 1
ATOM 1756 N N . GLY A 1 302 ? 128.442 106.686 123.623 1.00 30.15 245 GLY A N 1
ATOM 1757 C CA . GLY A 1 302 ? 129.390 106.858 122.554 1.00 30.15 245 GLY A CA 1
ATOM 1758 C C . GLY A 1 302 ? 129.422 108.240 121.940 1.00 30.15 245 GLY A C 1
ATOM 1759 O O . GLY A 1 302 ? 130.422 108.590 121.307 1.00 30.15 245 GLY A O 1
ATOM 1760 N N . GLN A 1 303 ? 128.366 109.037 122.112 1.00 28.81 246 GLN A N 1
ATOM 1761 C CA . GLN A 1 303 ? 128.354 110.364 121.508 1.00 28.81 246 GLN A CA 1
ATOM 1762 C C . GLN A 1 303 ? 129.440 111.250 122.096 1.00 28.81 246 GLN A C 1
ATOM 1763 O O . GLN A 1 303 ? 130.117 111.980 121.367 1.00 28.81 246 GLN A O 1
ATOM 1769 N N . TYR A 1 304 ? 129.621 111.205 123.410 1.00 28.66 247 TYR A N 1
ATOM 1770 C CA . TYR A 1 304 ? 130.600 112.034 124.091 1.00 28.66 247 TYR A CA 1
ATOM 1771 C C . TYR A 1 304 ? 131.613 111.150 124.795 1.00 28.66 247 TYR A C 1
ATOM 1772 O O . TYR A 1 304 ? 131.242 110.254 125.556 1.00 28.66 247 TYR A O 1
ATOM 1781 N N . LYS A 1 305 ? 132.890 111.405 124.522 1.00 29.03 248 LYS A N 1
ATOM 1782 C CA . LYS A 1 305 ? 133.966 110.646 125.145 1.00 29.03 248 LYS A CA 1
ATOM 1783 C C . LYS A 1 305 ? 133.937 110.792 126.657 1.00 29.03 248 LYS A C 1
ATOM 1784 O O . LYS A 1 305 ? 134.157 109.822 127.388 1.00 29.03 248 LYS A O 1
ATOM 1790 N N . SER A 1 306 ? 133.677 111.999 127.143 1.00 28.17 249 SER A N 1
ATOM 1791 C CA . SER A 1 306 ? 133.617 112.283 128.565 1.00 28.17 249 SER A CA 1
ATOM 1792 C C . SER A 1 306 ? 132.723 113.497 128.759 1.00 28.17 249 SER A C 1
ATOM 1793 O O . SER A 1 306 ? 132.117 113.997 127.809 1.00 28.17 249 SER A O 1
ATOM 1796 N N . VAL A 1 307 ? 132.639 113.977 129.992 1.00 27.57 250 VAL A N 1
ATOM 1797 C CA . VAL A 1 307 ? 131.884 115.193 130.274 1.00 27.57 250 VAL A CA 1
ATOM 1798 C C . VAL A 1 307 ? 132.672 116.422 129.829 1.00 27.57 250 VAL A C 1
ATOM 1799 O O . VAL A 1 307 ? 132.077 117.330 129.236 1.00 27.57 250 VAL A O 1
ATOM 1803 N N . PRO A 1 308 ? 133.983 116.524 130.084 1.00 26.92 251 PRO A N 1
ATOM 1804 C CA . PRO A 1 308 ? 134.738 117.630 129.476 1.00 26.92 251 PRO A CA 1
ATOM 1805 C C . PRO A 1 308 ? 134.683 117.632 127.962 1.00 26.92 251 PRO A C 1
ATOM 1806 O O . PRO A 1 308 ? 134.740 118.703 127.352 1.00 26.92 251 PRO A O 1
ATOM 1810 N N . ASN A 1 309 ? 134.582 116.461 127.337 1.00 27.12 252 ASN A N 1
ATOM 1811 C CA . ASN A 1 309 ? 134.428 116.394 125.889 1.00 27.12 252 ASN A CA 1
ATOM 1812 C C . ASN A 1 309 ? 133.132 117.055 125.439 1.00 27.12 252 ASN A C 1
ATOM 1813 O O . ASN A 1 309 ? 133.120 117.827 124.474 1.00 27.12 252 ASN A O 1
ATOM 1818 N N . CYS A 1 310 ? 132.031 116.772 126.137 1.00 27.25 253 CYS A N 1
ATOM 1819 C CA . CYS A 1 310 ? 130.760 117.414 125.823 1.00 27.25 253 CYS A CA 1
ATOM 1820 C C . CYS A 1 310 ? 130.846 118.923 126.002 1.00 27.25 253 CYS A C 1
ATOM 1821 O O . CYS A 1 310 ? 130.365 119.685 125.155 1.00 27.25 253 CYS A O 1
ATOM 1824 N N . ALA A 1 311 ? 131.467 119.372 127.094 1.00 26.15 254 ALA A N 1
ATOM 1825 C CA . ALA A 1 311 ? 131.602 120.802 127.347 1.00 26.15 254 ALA A CA 1
ATOM 1826 C C . ALA A 1 311 ? 132.429 121.482 126.267 1.00 26.15 254 ALA A C 1
ATOM 1827 O O . ALA A 1 311 ? 132.091 122.581 125.816 1.00 26.15 254 ALA A O 1
ATOM 1829 N N . MET A 1 312 ? 133.519 120.848 125.842 1.00 25.98 255 MET A N 1
ATOM 1830 C CA . MET A 1 312 ? 134.375 121.456 124.835 1.00 25.98 255 MET A CA 1
ATOM 1831 C C . MET A 1 312 ? 133.687 121.497 123.479 1.00 25.98 255 MET A C 1
ATOM 1832 O O . MET A 1 312 ? 133.850 122.461 122.725 1.00 25.98 255 MET A O 1
ATOM 1837 N N . LYS A 1 313 ? 132.922 120.458 123.142 1.00 25.11 256 LYS A N 1
ATOM 1838 C CA . LYS A 1 313 ? 132.157 120.494 121.902 1.00 25.11 256 LYS A CA 1
ATOM 1839 C C . LYS A 1 313 ? 131.113 121.602 121.939 1.00 25.11 256 LYS A C 1
ATOM 1840 O O . LYS A 1 313 ? 130.935 122.330 120.954 1.00 25.11 256 LYS A O 1
ATOM 1846 N N . VAL A 1 314 ? 130.436 121.766 123.078 1.00 25.97 257 VAL A N 1
ATOM 1847 C CA . VAL A 1 314 ? 129.489 122.868 123.230 1.00 25.97 257 VAL A CA 1
ATOM 1848 C C . VAL A 1 314 ? 130.192 124.202 123.027 1.00 25.97 257 VAL A C 1
ATOM 1849 O O . VAL A 1 314 ? 129.706 125.074 122.304 1.00 25.97 257 VAL A O 1
ATOM 1853 N N . PHE A 1 315 ? 131.362 124.371 123.641 1.00 25.86 258 PHE A N 1
ATOM 1854 C CA . PHE A 1 315 ? 132.085 125.632 123.525 1.00 25.86 258 PHE A CA 1
ATOM 1855 C C . PHE A 1 315 ? 132.482 125.916 122.083 1.00 25.86 258 PHE A C 1
ATOM 1856 O O . PHE A 1 315 ? 132.170 126.980 121.542 1.00 25.86 258 PHE A O 1
ATOM 1864 N N . THR A 1 316 ? 133.137 124.958 121.429 1.00 25.28 259 THR A N 1
ATOM 1865 C CA . THR A 1 316 ? 133.657 125.203 120.091 1.00 25.28 259 THR A CA 1
ATOM 1866 C C . THR A 1 316 ? 132.566 125.308 119.039 1.00 25.28 259 THR A C 1
ATOM 1867 O O . THR A 1 316 ? 132.794 125.934 118.002 1.00 25.28 259 THR A O 1
ATOM 1871 N N . ASN A 1 317 ? 131.389 124.731 119.265 1.00 25.10 260 ASN A N 1
ATOM 1872 C CA . ASN A 1 317 ? 130.366 124.768 118.235 1.00 25.10 260 ASN A CA 1
ATOM 1873 C C . ASN A 1 317 ? 129.235 125.744 118.508 1.00 25.10 260 ASN A C 1
ATOM 1874 O O . ASN A 1 317 ? 128.498 126.074 117.577 1.00 25.10 260 ASN A O 1
ATOM 1879 N N . GLU A 1 318 ? 129.063 126.207 119.747 1.00 28.35 261 GLU A N 1
ATOM 1880 C CA . GLU A 1 318 ? 128.014 127.170 120.054 1.00 28.35 261 GLU A CA 1
ATOM 1881 C C . GLU A 1 318 ? 128.459 128.329 120.930 1.00 28.35 261 GLU A C 1
ATOM 1882 O O . GLU A 1 318 ? 127.778 129.357 120.930 1.00 28.35 261 GLU A O 1
ATOM 1888 N N . GLY A 1 319 ? 129.554 128.219 121.677 1.00 28.65 262 GLY A N 1
ATOM 1889 C CA . GLY A 1 319 ? 130.104 129.338 122.399 1.00 28.65 262 GLY A CA 1
ATOM 1890 C C . GLY A 1 319 ? 129.615 129.516 123.814 1.00 28.65 262 GLY A C 1
ATOM 1891 O O . GLY A 1 319 ? 128.806 128.742 124.329 1.00 28.65 262 GLY A O 1
ATOM 1892 N N . PRO A 1 320 ? 130.115 130.563 124.473 1.00 29.18 263 PRO A N 1
ATOM 1893 C CA . PRO A 1 320 ? 129.802 130.757 125.893 1.00 29.18 263 PRO A CA 1
ATOM 1894 C C . PRO A 1 320 ? 128.342 131.048 126.168 1.00 29.18 263 PRO A C 1
ATOM 1895 O O . PRO A 1 320 ? 127.900 130.851 127.304 1.00 29.18 263 PRO A O 1
ATOM 1899 N N . THR A 1 321 ? 127.581 131.520 125.183 1.00 31.16 264 THR A N 1
ATOM 1900 C CA . THR A 1 321 ? 126.165 131.770 125.410 1.00 31.16 264 THR A CA 1
ATOM 1901 C C . THR A 1 321 ? 125.388 130.473 125.572 1.00 31.16 264 THR A C 1
ATOM 1902 O O . THR A 1 321 ? 124.429 130.420 126.348 1.00 31.16 264 THR A O 1
ATOM 1906 N N . ALA A 1 322 ? 125.790 129.421 124.858 1.00 30.66 265 ALA A N 1
ATOM 1907 C CA . ALA A 1 322 ? 125.100 128.141 124.957 1.00 30.66 265 ALA A CA 1
ATOM 1908 C C . ALA A 1 322 ? 125.119 127.602 126.378 1.00 30.66 265 ALA A C 1
ATOM 1909 O O . ALA A 1 322 ? 124.172 126.932 126.801 1.00 30.66 265 ALA A O 1
ATOM 1911 N N . PHE A 1 323 ? 126.166 127.909 127.137 1.00 29.93 266 PHE A N 1
ATOM 1912 C CA . PHE A 1 323 ? 126.260 127.435 128.507 1.00 29.93 266 PHE A CA 1
ATOM 1913 C C . PHE A 1 323 ? 125.204 128.048 129.408 1.00 29.93 266 PHE A C 1
ATOM 1914 O O . PHE A 1 323 ? 125.052 127.602 130.545 1.00 29.93 266 PHE A O 1
ATOM 1922 N N . PHE A 1 324 ? 124.475 129.054 128.933 1.00 32.09 267 PHE A N 1
ATOM 1923 C CA . PHE A 1 324 ? 123.366 129.625 129.681 1.00 32.09 267 PHE A CA 1
ATOM 1924 C C . PHE A 1 324 ? 122.033 129.380 128.990 1.00 32.09 267 PHE A C 1
ATOM 1925 O O . PHE A 1 324 ? 121.074 130.112 129.231 1.00 32.09 267 PHE A O 1
ATOM 1933 N N . LYS A 1 325 ? 121.956 128.365 128.134 1.00 32.21 268 LYS A N 1
ATOM 1934 C CA . LYS A 1 325 ? 120.675 127.975 127.564 1.00 32.21 268 LYS A CA 1
ATOM 1935 C C . LYS A 1 325 ? 119.722 127.526 128.663 1.00 32.21 268 LYS A C 1
ATOM 1936 O O . LYS A 1 325 ? 120.101 126.789 129.574 1.00 32.21 268 LYS A O 1
ATOM 1942 N N . GLY A 1 326 ? 118.474 127.970 128.571 1.00 32.20 269 GLY A N 1
ATOM 1943 C CA . GLY A 1 326 ? 117.484 127.602 129.563 1.00 32.20 269 GLY A CA 1
ATOM 1944 C C . GLY A 1 326 ? 117.685 128.242 130.914 1.00 32.20 269 GLY A C 1
ATOM 1945 O O . GLY A 1 326 ? 117.246 127.688 131.922 1.00 32.20 269 GLY A O 1
ATOM 1946 N N . LEU A 1 327 ? 118.343 129.401 130.962 1.00 32.78 270 LEU A N 1
ATOM 1947 C CA . LEU A 1 327 ? 118.648 130.035 132.239 1.00 32.78 270 LEU A CA 1
ATOM 1948 C C . LEU A 1 327 ? 117.400 130.606 132.899 1.00 32.78 270 LEU A C 1
ATOM 1949 O O . LEU A 1 327 ? 117.242 130.506 134.119 1.00 32.78 270 LEU A O 1
ATOM 1954 N N . VAL A 1 328 ? 116.518 131.228 132.125 1.00 33.32 271 VAL A N 1
ATOM 1955 C CA . VAL A 1 328 ? 115.288 131.803 132.671 1.00 33.32 271 VAL A CA 1
ATOM 1956 C C . VAL A 1 328 ? 114.364 130.717 133.216 1.00 33.32 271 VAL A C 1
ATOM 1957 O O . VAL A 1 328 ? 113.891 130.851 134.352 1.00 33.32 271 VAL A O 1
ATOM 1961 N N . PRO A 1 329 ? 114.053 129.648 132.467 1.00 32.61 272 PRO A N 1
ATOM 1962 C CA . PRO A 1 329 ? 113.215 128.594 133.059 1.00 32.61 272 PRO A CA 1
ATOM 1963 C C . PRO A 1 329 ? 113.848 127.938 134.267 1.00 32.61 272 PRO A C 1
ATOM 1964 O O . PRO A 1 329 ? 113.137 127.586 135.209 1.00 32.61 272 PRO A O 1
ATOM 1968 N N . SER A 1 330 ? 115.172 127.778 134.274 1.00 33.09 273 SER A N 1
ATOM 1969 C CA . SER A 1 330 ? 115.843 127.174 135.419 1.00 33.09 273 SER A CA 1
ATOM 1970 C C . SER A 1 330 ? 115.658 128.019 136.670 1.00 33.09 273 SER A C 1
ATOM 1971 O O . SER A 1 330 ? 115.311 127.506 137.740 1.00 33.09 273 SER A O 1
ATOM 1974 N N . PHE A 1 331 ? 115.861 129.327 136.546 1.00 34.40 274 PHE A N 1
ATOM 1975 C CA . PHE A 1 331 ? 115.738 130.209 137.698 1.00 34.40 274 PHE A CA 1
ATOM 1976 C C . PHE A 1 331 ? 114.289 130.332 138.149 1.00 34.40 274 PHE A C 1
ATOM 1977 O O . PHE A 1 331 ? 114.006 130.340 139.353 1.00 34.40 274 PHE A O 1
ATOM 1985 N N . LEU A 1 332 ? 113.359 130.436 137.199 1.00 32.50 275 LEU A N 1
ATOM 1986 C CA . LEU A 1 332 ? 111.948 130.497 137.556 1.00 32.50 275 LEU A CA 1
ATOM 1987 C C . LEU A 1 332 ? 111.505 129.221 138.252 1.00 32.50 275 LEU A C 1
ATOM 1988 O O . LEU A 1 332 ? 110.754 129.270 139.232 1.00 32.50 275 LEU A O 1
ATOM 1993 N N . ARG A 1 333 ? 111.987 128.069 137.831 1.00 33.30 276 ARG A N 1
ATOM 1994 C CA . ARG A 1 333 ? 111.618 126.824 138.488 1.00 33.30 276 ARG A CA 1
ATOM 1995 C C . ARG A 1 333 ? 112.245 126.706 139.843 1.00 33.30 276 ARG A C 1
ATOM 1996 O O . ARG A 1 333 ? 111.648 126.182 140.756 1.00 33.30 276 ARG A O 1
ATOM 2004 N N . LEU A 1 334 ? 113.447 127.190 139.999 1.00 33.42 277 LEU A N 1
ATOM 2005 C CA . LEU A 1 334 ? 114.027 127.176 141.336 1.00 33.42 277 LEU A CA 1
ATOM 2006 C C . LEU A 1 334 ? 113.227 128.057 142.288 1.00 33.42 277 LEU A C 1
ATOM 2007 O O . LEU A 1 334 ? 112.840 127.620 143.376 1.00 33.42 277 LEU A O 1
ATOM 2012 N N . GLY A 1 335 ? 112.936 129.291 141.879 1.00 31.87 278 GLY A N 1
ATOM 2013 C CA . GLY A 1 335 ? 112.232 130.199 142.770 1.00 31.87 278 GLY A CA 1
ATOM 2014 C C . GLY A 1 335 ? 110.821 129.743 143.093 1.00 31.87 278 GLY A C 1
ATOM 2015 O O . GLY A 1 335 ? 110.406 129.731 144.259 1.00 31.87 278 GLY A O 1
ATOM 2016 N N . SER A 1 336 ? 110.064 129.354 142.066 1.00 32.48 279 SER A N 1
ATOM 2017 C CA . SER A 1 336 ? 108.684 128.951 142.283 1.00 32.48 279 SER A CA 1
ATOM 2018 C C . SER A 1 336 ? 108.608 127.641 143.048 1.00 32.48 279 SER A C 1
ATOM 2019 O O . SER A 1 336 ? 107.768 127.488 143.938 1.00 32.48 279 SER A O 1
ATOM 2022 N N . TRP A 1 337 ? 109.487 126.690 142.730 1.00 32.78 280 TRP A N 1
ATOM 2023 C CA . TRP A 1 337 ? 109.547 125.447 143.479 1.00 32.78 280 TRP A CA 1
ATOM 2024 C C . TRP A 1 337 ? 109.852 125.706 144.943 1.00 32.78 280 TRP A C 1
ATOM 2025 O O . TRP A 1 337 ? 109.209 125.131 145.822 1.00 32.78 280 TRP A O 1
ATOM 2036 N N . ASN A 1 338 ? 110.824 126.573 145.227 1.00 32.99 281 ASN A N 1
ATOM 2037 C CA . ASN A 1 338 ? 111.187 126.829 146.613 1.00 32.99 281 ASN A CA 1
ATOM 2038 C C . ASN A 1 338 ? 110.049 127.485 147.379 1.00 32.99 281 ASN A C 1
ATOM 2039 O O . ASN A 1 338 ? 109.768 127.098 148.517 1.00 32.99 281 ASN A O 1
ATOM 2044 N N . VAL A 1 339 ? 109.369 128.464 146.778 1.00 32.82 282 VAL A N 1
ATOM 2045 C CA . VAL A 1 339 ? 108.294 129.128 147.511 1.00 32.82 282 VAL A CA 1
ATOM 2046 C C . VAL A 1 339 ? 107.108 128.188 147.701 1.00 32.82 282 VAL A C 1
ATOM 2047 O O . VAL A 1 339 ? 106.511 128.133 148.785 1.00 32.82 282 VAL A O 1
ATOM 2051 N N . ILE A 1 340 ? 106.752 127.426 146.664 1.00 33.34 283 ILE A N 1
ATOM 2052 C CA . ILE A 1 340 ? 105.634 126.500 146.779 1.00 33.34 283 ILE A CA 1
ATOM 2053 C C . ILE A 1 340 ? 105.937 125.436 147.818 1.00 33.34 283 ILE A C 1
ATOM 2054 O O . ILE A 1 340 ? 105.085 125.100 148.648 1.00 33.34 283 ILE A O 1
ATOM 2059 N N . MET A 1 341 ? 107.152 124.887 147.796 1.00 35.87 284 MET A N 1
ATOM 2060 C CA . MET A 1 341 ? 107.487 123.875 148.782 1.00 35.87 284 MET A CA 1
ATOM 2061 C C . MET A 1 341 ? 107.519 124.455 150.184 1.00 35.87 284 MET A C 1
ATOM 2062 O O . MET A 1 341 ? 107.057 123.811 151.122 1.00 35.87 284 MET A O 1
ATOM 2067 N N . PHE A 1 342 ? 108.041 125.666 150.360 1.00 36.60 285 PHE A N 1
ATOM 2068 C CA . PHE A 1 342 ? 108.072 126.231 151.703 1.00 36.60 285 PHE A CA 1
ATOM 2069 C C . PHE A 1 342 ? 106.661 126.417 152.243 1.00 36.60 285 PHE A C 1
ATOM 2070 O O . PHE A 1 342 ? 106.345 125.975 153.355 1.00 36.60 285 PHE A O 1
ATOM 2078 N N . VAL A 1 343 ? 105.787 127.037 151.450 1.00 37.08 286 VAL A N 1
ATOM 2079 C CA . VAL A 1 343 ? 104.425 127.297 151.910 1.00 37.08 286 VAL A CA 1
ATOM 2080 C C . VAL A 1 343 ? 103.695 125.988 152.188 1.00 37.08 286 VAL A C 1
ATOM 2081 O O . VAL A 1 343 ? 103.106 125.799 153.263 1.00 37.08 286 VAL A O 1
ATOM 2085 N N . CYS A 1 344 ? 103.734 125.058 151.227 1.00 38.72 287 CYS A N 1
ATOM 2086 C CA . CYS A 1 344 ? 103.028 123.792 151.382 1.00 38.72 287 CYS A CA 1
ATOM 2087 C C . CYS A 1 344 ? 103.581 122.986 152.547 1.00 38.72 287 CYS A C 1
ATOM 2088 O O . CYS A 1 344 ? 102.817 122.406 153.317 1.00 38.72 287 CYS A O 1
ATOM 2091 N N . PHE A 1 345 ? 104.904 122.957 152.705 1.00 38.44 288 PHE A N 1
ATOM 2092 C CA . PHE A 1 345 ? 105.536 122.207 153.779 1.00 38.44 288 PHE A CA 1
ATOM 2093 C C . PHE A 1 345 ? 105.128 122.740 155.141 1.00 38.44 288 PHE A C 1
ATOM 2094 O O . PHE A 1 345 ? 104.751 121.970 156.029 1.00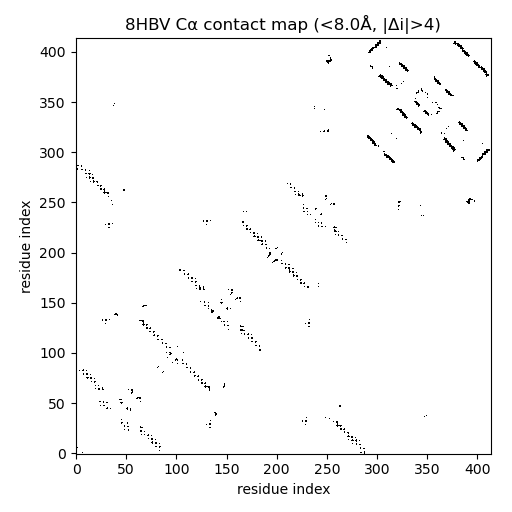 38.44 288 PHE A O 1
ATOM 2102 N N . GLU A 1 346 ? 105.207 124.057 155.335 1.00 39.72 289 GLU A N 1
ATOM 2103 C CA . GLU A 1 346 ? 104.849 124.611 156.635 1.00 39.72 289 GLU A CA 1
ATOM 2104 C C . GLU A 1 346 ? 103.382 124.364 156.943 1.00 39.72 289 GLU A C 1
ATOM 2105 O O . GLU A 1 346 ? 103.039 123.889 158.033 1.00 39.72 289 GLU A O 1
ATOM 2111 N N . GLN A 1 347 ? 102.499 124.638 155.977 1.00 40.73 290 GLN A N 1
ATOM 2112 C CA . GLN A 1 347 ? 101.076 124.429 156.219 1.00 40.73 290 GLN A CA 1
ATOM 2113 C C . GLN A 1 347 ? 100.773 122.964 156.493 1.00 40.73 290 GLN A C 1
ATOM 2114 O O . GLN A 1 347 ? 99.979 122.637 157.381 1.00 40.73 290 GLN A O 1
ATOM 2120 N N . LEU A 1 348 ? 101.420 122.068 155.756 1.00 39.27 291 LEU A N 1
ATOM 2121 C CA . LEU A 1 348 ? 101.132 120.649 155.853 1.00 39.27 291 LEU A CA 1
ATOM 2122 C C . LEU A 1 348 ? 101.619 120.072 157.172 1.00 39.27 291 LEU A C 1
ATOM 2123 O O . LEU A 1 348 ? 100.902 119.311 157.826 1.00 39.27 291 LEU A O 1
ATOM 2128 N N . LYS A 1 349 ? 102.839 120.407 157.583 1.00 40.58 292 LYS A N 1
ATOM 2129 C CA . LYS A 1 349 ? 103.300 119.863 158.849 1.00 40.58 292 LYS A CA 1
ATOM 2130 C C . LYS A 1 349 ? 102.573 120.498 160.023 1.00 40.58 292 LYS A C 1
ATOM 2131 O O . LYS A 1 349 ? 102.312 119.817 161.017 1.00 40.58 292 LYS A O 1
ATOM 2137 N N . ARG A 1 350 ? 102.181 121.770 159.922 1.00 41.98 293 ARG A N 1
ATOM 2138 C CA . ARG A 1 350 ? 101.373 122.339 160.994 1.00 41.98 293 ARG A CA 1
ATOM 2139 C C . ARG A 1 350 ? 100.014 121.657 161.096 1.00 41.98 293 ARG A C 1
ATOM 2140 O O . ARG A 1 350 ? 99.564 121.330 162.200 1.00 41.98 293 ARG A O 1
ATOM 2148 N N . GLU A 1 351 ? 99.347 121.420 159.963 1.00 42.13 294 GLU A N 1
ATOM 2149 C CA . GLU A 1 351 ? 98.029 120.802 160.026 1.00 42.13 294 GLU A CA 1
ATOM 2150 C C . GLU A 1 351 ? 98.114 119.337 160.439 1.00 42.13 294 GLU A C 1
ATOM 2151 O O . GLU A 1 351 ? 97.220 118.836 161.130 1.00 42.13 294 GLU A O 1
ATOM 2157 N N . LEU A 1 352 ? 99.185 118.637 160.048 1.00 42.33 295 LEU A N 1
ATOM 2158 C CA . LEU A 1 352 ? 99.348 117.246 160.455 1.00 42.33 295 LEU A CA 1
ATOM 2159 C C . LEU A 1 352 ? 99.690 117.137 161.935 1.00 42.33 295 LEU A C 1
ATOM 2160 O O . LEU A 1 352 ? 99.259 116.196 162.608 1.00 42.33 295 LEU A O 1
ATOM 2165 N N . SER A 1 353 ? 100.468 118.086 162.459 1.00 44.99 296 SER A N 1
ATOM 2166 C CA . SER A 1 353 ? 100.828 118.054 163.869 1.00 44.99 296 SER A CA 1
ATOM 2167 C C . SER A 1 353 ? 99.665 118.477 164.753 1.00 44.99 296 SER A C 1
ATOM 2168 O O . SER A 1 353 ? 99.494 117.946 165.854 1.00 44.99 296 SER A O 1
ATOM 2171 N N . LYS A 1 354 ? 98.866 119.438 164.300 1.00 47.05 297 LYS A N 1
ATOM 2172 C CA . LYS A 1 354 ? 97.702 119.857 165.065 1.00 47.05 297 LYS A CA 1
ATOM 2173 C C . LYS A 1 354 ? 96.479 119.009 164.758 1.00 47.05 297 LYS A C 1
ATOM 2174 O O . LYS A 1 354 ? 95.413 119.251 165.334 1.00 47.05 297 LYS A O 1
ATOM 2176 N N . SER A 1 355 ? 96.600 118.043 163.855 1.00 46.54 298 SER A N 1
ATOM 2177 C CA . SER A 1 355 ? 95.522 117.096 163.601 1.00 46.54 298 SER A CA 1
ATOM 2178 C C . SER A 1 355 ? 95.623 115.895 164.537 1.00 46.54 298 SER A C 1
ATOM 2179 O O . SER A 1 355 ? 95.228 115.963 165.702 1.00 46.54 298 SER A O 1
ATOM 2181 N N . GLN B 2 3 ? 146.479 128.051 113.069 1.00 35.29 1 GLN B N 1
ATOM 2182 C CA . GLN B 2 3 ? 146.595 128.189 111.620 1.00 35.29 1 GLN B CA 1
ATOM 2183 C C . GLN B 2 3 ? 145.635 127.255 110.910 1.00 35.29 1 GLN B C 1
ATOM 2184 O O . GLN B 2 3 ? 146.049 126.239 110.367 1.00 35.29 1 GLN B O 1
ATOM 2190 N N . VAL B 2 4 ? 144.350 127.602 110.922 1.00 29.94 2 VAL B N 1
ATOM 2191 C CA . VAL B 2 4 ? 143.335 126.755 110.315 1.00 29.94 2 VAL B CA 1
ATOM 2192 C C . VAL B 2 4 ? 143.533 126.719 108.809 1.00 29.94 2 VAL B C 1
ATOM 2193 O O . VAL B 2 4 ? 143.806 127.744 108.175 1.00 29.94 2 VAL B O 1
ATOM 2197 N N . GLN B 2 5 ? 143.423 125.526 108.230 1.00 29.09 3 GLN B N 1
ATOM 2198 C CA . GLN B 2 5 ? 143.630 125.345 106.799 1.00 29.09 3 GLN B CA 1
ATOM 2199 C C . GLN B 2 5 ? 142.842 124.124 106.354 1.00 29.09 3 GLN B C 1
ATOM 2200 O O . GLN B 2 5 ? 143.170 123.003 106.745 1.00 29.09 3 GLN B O 1
ATOM 2206 N N . LEU B 2 6 ? 141.817 124.338 105.537 1.00 25.46 4 LEU B N 1
ATOM 2207 C CA . LEU B 2 6 ? 141.050 123.261 104.928 1.00 25.46 4 LEU B CA 1
ATOM 2208 C C . LEU B 2 6 ? 141.431 123.152 103.461 1.00 25.46 4 LEU B C 1
ATOM 2209 O O . LEU B 2 6 ? 141.467 124.162 102.754 1.00 25.46 4 LEU B O 1
ATOM 2214 N N . VAL B 2 7 ? 141.719 121.936 103.006 1.00 23.98 5 VAL B N 1
ATOM 2215 C CA . VAL B 2 7 ? 142.112 121.699 101.622 1.00 23.98 5 VAL B CA 1
ATOM 2216 C C . VAL B 2 7 ? 141.186 120.644 101.033 1.00 23.98 5 VAL B C 1
ATOM 2217 O O . VAL B 2 7 ? 141.199 119.489 101.471 1.00 23.98 5 VAL B O 1
ATOM 2221 N N . GLU B 2 8 ? 140.399 121.029 100.035 1.00 23.50 6 GLU B N 1
ATOM 2222 C CA . GLU B 2 8 ? 139.518 120.096 99.351 1.00 23.50 6 GLU B CA 1
ATOM 2223 C C . GLU B 2 8 ? 140.219 119.469 98.159 1.00 23.50 6 GLU B C 1
ATOM 2224 O O . GLU B 2 8 ? 141.143 120.040 97.578 1.00 23.50 6 GLU B O 1
ATOM 2230 N N . SER B 2 9 ? 139.759 118.279 97.799 1.00 21.73 7 SER B N 1
ATOM 2231 C CA . SER B 2 9 ? 140.304 117.532 96.679 1.00 21.73 7 SER B CA 1
ATOM 2232 C C . SER B 2 9 ? 139.247 116.543 96.218 1.00 21.73 7 SER B C 1
ATOM 2233 O O . SER B 2 9 ? 138.224 116.354 96.871 1.00 21.73 7 SER B O 1
ATOM 2236 N N . GLY B 2 10 ? 139.509 115.911 95.082 1.00 21.37 8 GLY B N 1
ATOM 2237 C CA . GLY B 2 10 ? 138.630 114.890 94.567 1.00 21.37 8 GLY B CA 1
ATOM 2238 C C . GLY B 2 10 ? 137.588 115.364 93.584 1.00 21.37 8 GLY B C 1
ATOM 2239 O O . GLY B 2 10 ? 136.879 114.529 93.015 1.00 21.37 8 GLY B O 1
ATOM 2240 N N . GLY B 2 11 ? 137.463 116.668 93.368 1.00 20.54 9 GLY B N 1
ATOM 2241 C CA . GLY B 2 11 ? 136.544 117.157 92.369 1.00 20.54 9 GLY B CA 1
ATOM 2242 C C . GLY B 2 11 ? 137.039 116.893 90.963 1.00 20.54 9 GLY B C 1
ATOM 2243 O O . GLY B 2 11 ? 138.209 116.608 90.725 1.00 20.54 9 GLY B O 1
ATOM 2244 N N . GLY B 2 12 ? 136.125 116.986 90.009 1.00 18.87 10 GLY B N 1
ATOM 2245 C CA . GLY B 2 12 ? 136.494 116.760 88.630 1.00 18.87 10 GLY B CA 1
ATOM 2246 C C . GLY B 2 12 ? 135.277 116.760 87.733 1.00 18.87 10 GLY B C 1
ATOM 2247 O O . GLY B 2 12 ? 134.176 117.112 88.146 1.00 18.87 10 GLY B O 1
ATOM 2248 N N . LEU B 2 13 ? 135.511 116.346 86.497 1.00 17.51 11 LEU B N 1
ATOM 2249 C CA . LEU B 2 13 ? 134.487 116.287 85.466 1.00 17.51 11 LEU B CA 1
ATOM 2250 C C . LEU B 2 13 ? 133.908 114.881 85.425 1.00 17.51 11 LEU B C 1
ATOM 2251 O O . LEU B 2 13 ? 134.642 113.907 85.243 1.00 17.51 11 LEU B O 1
ATOM 2256 N N . VAL B 2 14 ? 132.596 114.779 85.600 1.00 17.00 12 VAL B N 1
ATOM 2257 C CA . VAL B 2 14 ? 131.902 113.501 85.663 1.00 17.00 12 VAL B CA 1
ATOM 2258 C C . VAL B 2 14 ? 130.635 113.607 84.828 1.00 17.00 12 VAL B C 1
ATOM 2259 O O . VAL B 2 14 ? 130.033 114.675 84.718 1.00 17.00 12 VAL B O 1
ATOM 2263 N N . GLN B 2 15 ? 130.245 112.501 84.208 1.00 16.69 13 GLN B N 1
ATOM 2264 C CA . GLN B 2 15 ? 128.996 112.470 83.466 1.00 16.69 13 GLN B CA 1
ATOM 2265 C C . GLN B 2 15 ? 127.807 112.521 84.417 1.00 16.69 13 GLN B C 1
ATOM 2266 O O . GLN B 2 15 ? 127.914 112.218 85.605 1.00 16.69 13 GLN B O 1
ATOM 2272 N N . ALA B 2 16 ? 126.658 112.915 83.878 1.00 17.39 14 ALA B N 1
ATOM 2273 C CA . ALA B 2 16 ? 125.437 112.907 84.668 1.00 17.39 14 ALA B CA 1
ATOM 2274 C C . ALA B 2 16 ? 125.100 111.488 85.095 1.00 17.39 14 ALA B C 1
ATOM 2275 O O . ALA B 2 16 ? 125.165 110.549 84.299 1.00 17.39 14 ALA B O 1
ATOM 2277 N N . GLY B 2 17 ? 124.733 111.336 86.360 1.00 18.27 15 GLY B N 1
ATOM 2278 C CA . GLY B 2 17 ? 124.493 110.034 86.935 1.00 18.27 15 GLY B CA 1
ATOM 2279 C C . GLY B 2 17 ? 125.704 109.374 87.546 1.00 18.27 15 GLY B C 1
ATOM 2280 O O . GLY B 2 17 ? 125.578 108.270 88.078 1.00 18.27 15 GLY B O 1
ATOM 2281 N N . GLY B 2 18 ? 126.871 110.018 87.495 1.00 18.40 16 GLY B N 1
ATOM 2282 C CA . GLY B 2 18 ? 128.092 109.442 88.011 1.00 18.40 16 GLY B CA 1
ATOM 2283 C C . GLY B 2 18 ? 128.357 109.804 89.458 1.00 18.40 16 GLY B C 1
ATOM 2284 O O . GLY B 2 18 ? 127.603 110.524 90.103 1.00 18.40 16 GLY B O 1
ATOM 2285 N N . SER B 2 19 ? 129.467 109.281 89.968 1.00 20.22 17 SER B N 1
ATOM 2286 C CA . SER B 2 19 ? 129.828 109.380 91.375 1.00 20.22 17 SER B CA 1
ATOM 2287 C C . SER B 2 19 ? 131.151 110.111 91.530 1.00 20.22 17 SER B C 1
ATOM 2288 O O . SER B 2 19 ? 131.993 110.111 90.633 1.00 20.22 17 SER B O 1
ATOM 2291 N N . LEU B 2 20 ? 131.334 110.719 92.699 1.00 20.14 18 LEU B N 1
ATOM 2292 C CA . LEU B 2 20 ? 132.543 111.476 92.989 1.00 20.14 18 LEU B CA 1
ATOM 2293 C C . LEU B 2 20 ? 132.696 111.566 94.497 1.00 20.14 18 LEU B C 1
ATOM 2294 O O . LEU B 2 20 ? 131.735 111.883 95.190 1.00 20.14 18 LEU B O 1
ATOM 2299 N N . ARG B 2 21 ? 133.885 111.291 95.007 1.00 20.42 19 ARG B N 1
ATOM 2300 C CA . ARG B 2 21 ? 134.155 111.419 96.435 1.00 20.42 19 ARG B CA 1
ATOM 2301 C C . ARG B 2 21 ? 135.078 112.612 96.648 1.00 20.42 19 ARG B C 1
ATOM 2302 O O . ARG B 2 21 ? 136.237 112.590 96.226 1.00 20.42 19 ARG B O 1
ATOM 2310 N N . LEU B 2 22 ? 134.556 113.653 97.286 1.00 21.12 20 LEU B N 1
ATOM 2311 C CA . LEU B 2 22 ? 135.347 114.809 97.673 1.00 21.12 20 LEU B CA 1
ATOM 2312 C C . LEU B 2 22 ? 135.949 114.599 99.050 1.00 21.12 20 LEU B C 1
ATOM 2313 O O . LEU B 2 22 ? 135.292 114.098 99.960 1.00 21.12 20 LEU B O 1
ATOM 2318 N N . SER B 2 23 ? 137.197 115.005 99.196 1.00 22.73 21 SER B N 1
ATOM 2319 C CA . SER B 2 23 ? 137.921 114.901 100.447 1.00 22.73 21 SER B CA 1
ATOM 2320 C C . SER B 2 23 ? 138.294 116.293 100.926 1.00 22.73 21 SER B C 1
ATOM 2321 O O . SER B 2 23 ? 138.462 117.215 100.132 1.00 22.73 21 SER B O 1
ATOM 2324 N N . CYS B 2 24 ? 138.390 116.434 102.239 1.00 24.86 22 CYS B N 1
ATOM 2325 C CA . CYS B 2 24 ? 138.792 117.670 102.898 1.00 24.86 22 CYS B CA 1
ATOM 2326 C C . CYS B 2 24 ? 139.815 117.329 103.962 1.00 24.86 22 CYS B C 1
ATOM 2327 O O . CYS B 2 24 ? 139.461 116.758 104.996 1.00 24.86 22 CYS B O 1
ATOM 2330 N N . ALA B 2 25 ? 141.070 117.671 103.704 1.00 25.41 23 ALA B N 1
ATOM 2331 C CA . ALA B 2 25 ? 142.111 117.575 104.712 1.00 25.41 23 ALA B CA 1
ATOM 2332 C C . ALA B 2 25 ? 142.088 118.838 105.555 1.00 25.41 23 ALA B C 1
ATOM 2333 O O . ALA B 2 25 ? 142.364 119.932 105.056 1.00 25.41 23 ALA B O 1
ATOM 2335 N N . ALA B 2 26 ? 141.744 118.686 106.824 1.00 26.37 24 ALA B N 1
ATOM 2336 C CA . ALA B 2 26 ? 141.725 119.774 107.782 1.00 26.37 24 ALA B CA 1
ATOM 2337 C C . ALA B 2 26 ? 143.048 119.819 108.528 1.00 26.37 24 ALA B C 1
ATOM 2338 O O . ALA B 2 26 ? 143.700 118.796 108.730 1.00 26.37 24 ALA B O 1
ATOM 2340 N N . SER B 2 27 ? 143.449 121.019 108.925 1.00 28.15 25 SER B N 1
ATOM 2341 C CA . SER B 2 27 ? 144.744 121.197 109.559 1.00 28.15 25 SER B CA 1
ATOM 2342 C C . SER B 2 27 ? 144.699 122.428 110.446 1.00 28.15 25 SER B C 1
ATOM 2343 O O . SER B 2 27 ? 143.892 123.336 110.242 1.00 28.15 25 SER B O 1
ATOM 2346 N N . GLY B 2 28 ? 145.571 122.441 111.446 1.00 28.59 26 GLY B N 1
ATOM 2347 C CA . GLY B 2 28 ? 145.712 123.585 112.318 1.00 28.59 26 GLY B CA 1
ATOM 2348 C C . GLY B 2 28 ? 144.693 123.710 113.424 1.00 28.59 26 GLY B C 1
ATOM 2349 O O . GLY B 2 28 ? 144.662 124.748 114.089 1.00 28.59 26 GLY B O 1
ATOM 2350 N N . PHE B 2 29 ? 143.856 122.704 113.650 1.00 26.61 27 PHE B N 1
ATOM 2351 C CA . PHE B 2 29 ? 142.882 122.772 114.728 1.00 26.61 27 PHE B CA 1
ATOM 2352 C C . PHE B 2 29 ? 142.468 121.356 115.104 1.00 26.61 27 PHE B C 1
ATOM 2353 O O . PHE B 2 29 ? 142.614 120.429 114.300 1.00 26.61 27 PHE B O 1
ATOM 2361 N N . PRO B 2 30 ? 141.962 121.155 116.334 1.00 25.92 28 PRO B N 1
ATOM 2362 C CA . PRO B 2 30 ? 141.504 119.823 116.758 1.00 25.92 28 PRO B CA 1
ATOM 2363 C C . PRO B 2 30 ? 140.157 119.424 116.176 1.00 25.92 28 PRO B C 1
ATOM 2364 O O . PRO B 2 30 ? 139.116 119.663 116.789 1.00 25.92 28 PRO B O 1
ATOM 2368 N N . VAL B 2 31 ? 140.172 118.815 114.989 1.00 26.10 29 VAL B N 1
ATOM 2369 C CA . VAL B 2 31 ? 138.951 118.528 114.246 1.00 26.10 29 VAL B CA 1
ATOM 2370 C C . VAL B 2 31 ? 137.974 117.657 115.021 1.00 26.10 29 VAL B C 1
ATOM 2371 O O . VAL B 2 31 ? 136.795 117.594 114.667 1.00 26.10 29 VAL B O 1
ATOM 2375 N N . MET B 2 32 ? 138.432 116.978 116.072 1.00 27.25 30 MET B N 1
ATOM 2376 C CA . MET B 2 32 ? 137.558 116.117 116.857 1.00 27.25 30 MET B CA 1
ATOM 2377 C C . MET B 2 32 ? 136.505 116.891 117.634 1.00 27.25 30 MET B C 1
ATOM 2378 O O . MET B 2 32 ? 135.588 116.271 118.178 1.00 27.25 30 MET B O 1
ATOM 2383 N N . TYR B 2 33 ? 136.612 118.215 117.710 1.00 25.53 31 TYR B N 1
ATOM 2384 C CA . TYR B 2 33 ? 135.691 119.030 118.485 1.00 25.53 31 TYR B CA 1
ATOM 2385 C C . TYR B 2 33 ? 134.756 119.868 117.633 1.00 25.53 31 TYR B C 1
ATOM 2386 O O . TYR B 2 33 ? 133.891 120.550 118.187 1.00 25.53 31 TYR B O 1
ATOM 2395 N N . TYR B 2 34 ? 134.892 119.837 116.313 1.00 24.83 32 TYR B N 1
ATOM 2396 C CA . TYR B 2 34 ? 134.191 120.765 115.439 1.00 24.83 32 TYR B CA 1
ATOM 2397 C C . TYR B 2 34 ? 133.273 120.019 114.490 1.00 24.83 32 TYR B C 1
ATOM 2398 O O . TYR B 2 34 ? 133.667 119.010 113.904 1.00 24.83 32 TYR B O 1
ATOM 2407 N N . ASN B 2 35 ? 132.050 120.514 114.352 1.00 24.49 33 ASN B N 1
ATOM 2408 C CA . ASN B 2 35 ? 131.195 120.096 113.256 1.00 24.49 33 ASN B CA 1
ATOM 2409 C C . ASN B 2 35 ? 131.767 120.610 111.947 1.00 24.49 33 ASN B C 1
ATOM 2410 O O . ASN B 2 35 ? 132.308 121.716 111.880 1.00 24.49 33 ASN B O 1
ATOM 2415 N N . MET B 2 36 ? 131.647 119.806 110.902 1.00 24.28 34 MET B N 1
ATOM 2416 C CA . MET B 2 36 ? 132.212 120.138 109.605 1.00 24.28 34 MET B CA 1
ATOM 2417 C C . MET B 2 36 ? 131.087 120.297 108.597 1.00 24.28 34 MET B C 1
ATOM 2418 O O . MET B 2 36 ? 130.106 119.553 108.630 1.00 24.28 34 MET B O 1
ATOM 2423 N N . HIS B 2 37 ? 131.219 121.269 107.704 1.00 23.14 35 HIS B N 1
ATOM 2424 C CA . HIS B 2 37 ? 130.174 121.543 106.735 1.00 23.14 35 HIS B CA 1
ATOM 2425 C C . HIS B 2 37 ? 130.733 121.489 105.324 1.00 23.14 35 HIS B C 1
ATOM 2426 O O . HIS B 2 37 ? 131.907 121.764 105.086 1.00 23.14 35 HIS B O 1
ATOM 2433 N N . TRP B 2 38 ? 129.880 121.090 104.397 1.00 21.22 36 TRP B N 1
ATOM 2434 C CA .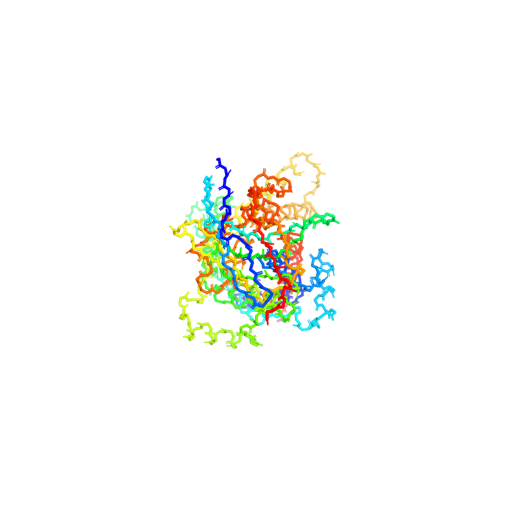 TRP B 2 38 ? 130.135 121.191 102.974 1.00 21.22 36 TRP B CA 1
ATOM 2435 C C . TRP B 2 38 ? 129.139 122.178 102.394 1.00 21.22 36 TRP B C 1
ATOM 2436 O O . TRP B 2 38 ? 127.930 122.029 102.591 1.00 21.22 36 TRP B O 1
ATOM 2447 N N . TYR B 2 39 ? 129.657 123.189 101.715 1.00 22.43 37 TYR B N 1
ATOM 2448 C CA . TYR B 2 39 ? 128.892 124.162 100.959 1.00 22.43 37 TYR B CA 1
ATOM 2449 C C . TYR B 2 39 ? 129.220 123.998 99.487 1.00 22.43 37 TYR B C 1
ATOM 2450 O O . TYR B 2 39 ? 130.155 123.297 99.116 1.00 22.43 37 TYR B O 1
ATOM 2459 N N . ARG B 2 40 ? 128.447 124.660 98.640 1.00 22.14 38 ARG B N 1
ATOM 2460 C CA . ARG B 2 40 ? 128.817 124.736 97.240 1.00 22.14 38 ARG B CA 1
ATOM 2461 C C . ARG B 2 40 ? 128.363 126.073 96.692 1.00 22.14 38 ARG B C 1
ATOM 2462 O O . ARG B 2 40 ? 127.466 126.717 97.233 1.00 22.14 38 ARG B O 1
ATOM 2470 N N . GLN B 2 41 ? 129.012 126.494 95.617 1.00 23.92 39 GLN B N 1
ATOM 2471 C CA . GLN B 2 41 ? 128.655 127.731 94.943 1.00 23.92 39 GLN B CA 1
ATOM 2472 C C . GLN B 2 41 ? 128.873 127.561 93.452 1.00 23.92 39 GLN B C 1
ATOM 2473 O O . GLN B 2 41 ? 129.972 127.209 93.021 1.00 23.92 39 GLN B O 1
ATOM 2479 N N . ALA B 2 42 ? 127.854 127.776 92.702 1.00 26.62 40 ALA B N 1
ATOM 2480 C CA . ALA B 2 42 ? 127.998 127.880 91.268 1.00 26.62 40 ALA B CA 1
ATOM 2481 C C . ALA B 2 42 ? 127.944 129.341 90.851 1.00 26.62 40 ALA B C 1
ATOM 2482 O O . ALA B 2 42 ? 127.273 130.147 91.497 1.00 26.62 40 ALA B O 1
ATOM 2484 N N . PRO B 2 43 ? 128.661 129.727 89.799 1.00 29.44 41 PRO B N 1
ATOM 2485 C CA . PRO B 2 43 ? 128.666 131.135 89.393 1.00 29.44 41 PRO B CA 1
ATOM 2486 C C . PRO B 2 43 ? 127.275 131.621 89.027 1.00 29.44 41 PRO B C 1
ATOM 2487 O O . PRO B 2 43 ? 126.451 130.880 88.489 1.00 29.44 41 PRO B O 1
ATOM 2491 N N . GLY B 2 44 ? 127.021 132.888 89.331 1.00 31.44 42 GLY B N 1
ATOM 2492 C CA . GLY B 2 44 ? 125.696 133.440 89.207 1.00 31.44 42 GLY B CA 1
ATOM 2493 C C . GLY B 2 44 ? 124.764 133.075 90.336 1.00 31.44 42 GLY B C 1
ATOM 2494 O O . GLY B 2 44 ? 123.574 133.406 90.266 1.00 31.44 42 GLY B O 1
ATOM 2495 N N . LYS B 2 45 ? 125.261 132.398 91.366 1.00 31.02 43 LYS B N 1
ATOM 2496 C CA . LYS B 2 45 ? 124.456 131.941 92.484 1.00 31.02 43 LYS B CA 1
ATOM 2497 C C . LYS B 2 45 ? 125.181 132.242 93.785 1.00 31.02 43 LYS B C 1
ATOM 2498 O O . LYS B 2 45 ? 126.358 132.606 93.802 1.00 31.02 43 LYS B O 1
ATOM 2504 N N . GLU B 2 46 ? 124.452 132.097 94.881 1.00 29.88 44 GLU B N 1
ATOM 2505 C CA . GLU B 2 46 ? 124.993 132.251 96.218 1.00 29.88 44 GLU B CA 1
ATOM 2506 C C . GLU B 2 46 ? 125.463 130.904 96.744 1.00 29.88 44 GLU B C 1
ATOM 2507 O O . GLU B 2 46 ? 125.008 129.848 96.304 1.00 29.88 44 GLU B O 1
ATOM 2513 N N . ARG B 2 47 ? 126.406 130.950 97.680 1.00 24.64 45 ARG B N 1
ATOM 2514 C CA . ARG B 2 47 ? 126.922 129.730 98.277 1.00 24.64 45 ARG B CA 1
ATOM 2515 C C . ARG B 2 47 ? 125.808 128.977 98.987 1.00 24.64 45 ARG B C 1
ATOM 2516 O O . ARG B 2 47 ? 125.103 129.531 99.832 1.00 24.64 45 ARG B O 1
ATOM 2524 N N . GLU B 2 48 ? 125.657 127.707 98.635 1.00 24.76 46 GLU B N 1
ATOM 2525 C CA . GLU B 2 48 ? 124.578 126.854 99.109 1.00 24.76 46 GLU B CA 1
ATOM 2526 C C . GLU B 2 48 ? 125.124 125.868 100.126 1.00 24.76 46 GLU B C 1
ATOM 2527 O O . GLU B 2 48 ? 126.106 125.175 99.854 1.00 24.76 46 GLU B O 1
ATOM 2533 N N . TRP B 2 49 ? 124.489 125.798 101.289 1.00 23.01 47 TRP B N 1
ATOM 2534 C CA . TRP B 2 49 ? 124.865 124.785 102.261 1.00 23.01 47 TRP B CA 1
ATOM 2535 C C . TRP B 2 49 ? 124.420 123.416 101.769 1.00 23.01 47 TRP B C 1
ATOM 2536 O O . TRP B 2 49 ? 123.276 123.237 101.347 1.00 23.01 47 TRP B O 1
ATOM 2547 N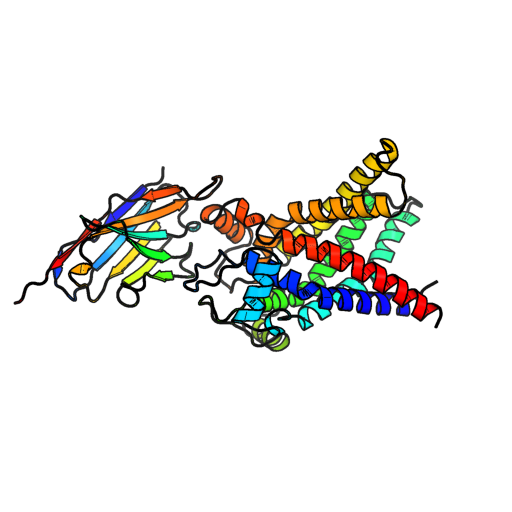 N . VAL B 2 50 ? 125.329 122.450 101.819 1.00 22.19 48 VAL B N 1
ATOM 2548 C CA . VAL B 2 50 ? 125.087 121.108 101.304 1.00 22.19 48 VAL B CA 1
ATOM 2549 C C . VAL B 2 50 ? 124.911 120.106 102.436 1.00 22.19 48 VAL B C 1
ATOM 2550 O O . VAL B 2 50 ? 123.875 119.453 102.543 1.00 22.19 48 VAL B O 1
ATOM 2554 N N . ALA B 2 51 ? 125.912 119.974 103.298 1.00 23.19 49 ALA B N 1
ATOM 2555 C CA . ALA B 2 51 ? 125.863 118.927 104.306 1.00 23.19 49 ALA B CA 1
ATOM 2556 C C . ALA B 2 51 ? 126.596 119.377 105.556 1.00 23.19 49 ALA B C 1
ATOM 2557 O O . ALA B 2 51 ? 127.424 120.282 105.520 1.00 23.19 49 ALA B O 1
ATOM 2559 N N . ALA B 2 52 ? 126.265 118.739 106.669 1.00 24.10 50 ALA B N 1
ATOM 2560 C CA . ALA B 2 52 ? 126.902 119.008 107.946 1.00 24.10 50 ALA B CA 1
ATOM 2561 C C . ALA B 2 52 ? 127.068 117.696 108.691 1.00 24.10 50 ALA B C 1
ATOM 2562 O O . ALA B 2 52 ? 126.236 116.798 108.580 1.00 24.10 50 ALA B O 1
ATOM 2564 N N . ILE B 2 53 ? 128.155 117.589 109.444 1.00 24.14 51 ILE B N 1
ATOM 2565 C CA . ILE B 2 53 ? 128.444 116.385 110.210 1.00 24.14 51 ILE B CA 1
ATOM 2566 C C . ILE B 2 53 ? 128.961 116.781 111.586 1.00 24.14 51 ILE B C 1
ATOM 2567 O O . ILE B 2 53 ? 129.678 117.776 111.736 1.00 24.14 51 ILE B O 1
ATOM 2572 N N . GLU B 2 54 ? 128.574 116.000 112.590 1.00 26.07 52 GLU B N 1
ATOM 2573 C CA . GLU B 2 54 ? 128.901 116.235 113.985 1.00 26.07 52 GLU B CA 1
ATOM 2574 C C . GLU B 2 54 ? 130.394 115.994 114.220 1.00 26.07 52 GLU B C 1
ATOM 2575 O O . GLU B 2 54 ? 131.101 115.440 113.379 1.00 26.07 52 GLU B O 1
ATOM 2581 N N . SER B 2 55 ? 130.869 116.448 115.382 1.00 26.06 53 SER B N 1
ATOM 2582 C CA . SER B 2 55 ? 132.288 116.390 115.724 1.00 26.06 53 SER B CA 1
ATOM 2583 C C . SER B 2 55 ? 132.868 114.995 115.546 1.00 26.06 53 SER B C 1
ATOM 2584 O O . SER B 2 55 ? 134.006 114.840 115.092 1.00 26.06 53 SER B O 1
ATOM 2587 N N . THR B 2 56 ? 132.118 113.967 115.934 1.00 26.94 54 THR B N 1
ATOM 2588 C CA . THR B 2 56 ? 132.560 112.588 115.784 1.00 26.94 54 THR B CA 1
ATOM 2589 C C . THR B 2 56 ? 131.675 111.817 114.816 1.00 26.94 54 THR B C 1
ATOM 2590 O O . THR B 2 56 ? 131.707 110.585 114.797 1.00 26.94 54 THR B O 1
ATOM 2594 N N . GLY B 2 57 ? 130.893 112.521 114.006 1.00 27.27 55 GLY B N 1
ATOM 2595 C CA . GLY B 2 57 ? 130.024 111.868 113.055 1.00 27.27 55 GLY B CA 1
ATOM 2596 C C . GLY B 2 57 ? 128.755 111.311 113.638 1.00 27.27 55 GLY B C 1
ATOM 2597 O O . GLY B 2 57 ? 128.136 110.444 113.018 1.00 27.27 55 GLY B O 1
ATOM 2598 N N . TRP B 2 58 ? 128.346 111.778 114.817 1.00 28.12 56 TRP B N 1
ATOM 2599 C CA . TRP B 2 58 ? 127.157 111.230 115.458 1.00 28.12 56 TRP B CA 1
ATOM 2600 C C . TRP B 2 58 ? 125.900 111.513 114.646 1.00 28.12 56 TRP B C 1
ATOM 2601 O O . TRP B 2 58 ? 125.049 110.633 114.493 1.00 28.12 56 TRP B O 1
ATOM 2612 N N . TRP B 2 59 ? 125.759 112.725 114.123 1.00 27.53 57 TRP B N 1
ATOM 2613 C CA . TRP B 2 59 ? 124.656 113.052 113.236 1.00 27.53 57 TRP B CA 1
ATOM 2614 C C . TRP B 2 59 ? 125.202 113.612 111.934 1.00 27.53 57 TRP B C 1
ATOM 2615 O O . TRP B 2 59 ? 126.326 114.111 111.866 1.00 27.53 57 TRP B O 1
ATOM 2626 N N . ALA B 2 60 ? 124.389 113.504 110.890 1.00 26.98 58 ALA B N 1
ATOM 2627 C CA . ALA B 2 60 ? 124.682 114.099 109.598 1.00 26.98 58 ALA B CA 1
ATOM 2628 C C . ALA B 2 60 ? 123.396 114.687 109.050 1.00 26.98 58 ALA B C 1
ATOM 2629 O O . ALA B 2 60 ? 122.347 114.043 109.108 1.00 26.98 58 ALA B O 1
ATOM 2631 N N . HIS B 2 61 ? 123.474 115.903 108.529 1.00 27.64 59 HIS B N 1
ATOM 2632 C CA . HIS B 2 61 ? 122.319 116.581 107.966 1.00 27.64 59 HIS B CA 1
ATOM 2633 C C . HIS B 2 61 ? 122.640 117.040 106.557 1.00 27.64 59 HIS B C 1
ATOM 2634 O O . HIS B 2 61 ? 123.779 117.382 106.246 1.00 27.64 59 HIS B O 1
ATOM 2641 N N . TYR B 2 62 ? 121.627 117.035 105.703 1.00 24.97 60 TYR B N 1
ATOM 2642 C CA . TYR B 2 62 ? 121.809 117.340 104.297 1.00 24.97 60 TYR B CA 1
ATOM 2643 C C . TYR B 2 62 ? 120.776 118.355 103.844 1.00 24.97 60 TYR B C 1
ATOM 2644 O O . TYR B 2 62 ? 119.673 118.428 104.387 1.00 24.97 60 TYR B O 1
ATOM 2653 N N . ALA B 2 63 ? 121.153 119.147 102.850 1.00 26.22 61 ALA B N 1
ATOM 2654 C CA . ALA B 2 63 ? 120.179 119.947 102.133 1.00 26.22 61 ALA B CA 1
ATOM 2655 C C . ALA B 2 63 ? 119.222 119.027 101.390 1.00 26.22 61 ALA B C 1
ATOM 2656 O O . ALA B 2 63 ? 119.595 117.944 100.937 1.00 26.22 61 ALA B O 1
ATOM 2658 N N . ASP B 2 64 ? 117.968 119.462 101.274 1.00 28.74 62 ASP B N 1
ATOM 2659 C CA . ASP B 2 64 ? 116.941 118.597 100.703 1.00 28.74 62 ASP B CA 1
ATOM 2660 C C . ASP B 2 64 ? 117.230 118.249 99.252 1.00 28.74 62 ASP B C 1
ATOM 2661 O O . ASP B 2 64 ? 116.760 117.220 98.759 1.00 28.74 62 ASP B O 1
ATOM 2666 N N . SER B 2 65 ? 117.997 119.084 98.554 1.00 27.13 63 SER B N 1
ATOM 2667 C CA . SER B 2 65 ? 118.311 118.817 97.158 1.00 27.13 63 SER B CA 1
ATOM 2668 C C . SER B 2 65 ? 119.300 117.675 96.990 1.00 27.13 63 SER B C 1
ATOM 2669 O O . SER B 2 65 ? 119.323 117.044 95.931 1.00 27.13 63 SER B O 1
ATOM 2672 N N . VAL B 2 66 ? 120.109 117.389 98.007 1.00 24.71 64 VAL B N 1
ATOM 2673 C CA . VAL B 2 66 ? 121.166 116.390 97.901 1.00 24.71 64 VAL B CA 1
ATOM 2674 C C . VAL B 2 66 ? 120.930 115.179 98.781 1.00 24.71 64 VAL B C 1
ATOM 2675 O O . VAL B 2 66 ? 121.699 114.211 98.683 1.00 24.71 64 VAL B O 1
ATOM 2679 N N . LYS B 2 67 ? 119.911 115.194 99.635 1.00 24.56 65 LYS B N 1
ATOM 2680 C CA . LYS B 2 67 ? 119.702 114.088 100.558 1.00 24.56 65 LYS B CA 1
ATOM 2681 C C . LYS B 2 67 ? 119.409 112.803 99.796 1.00 24.56 65 LYS B C 1
ATOM 2682 O O . LYS B 2 67 ? 118.572 112.779 98.890 1.00 24.56 65 LYS B O 1
ATOM 2688 N N . GLY B 2 68 ? 120.096 111.734 100.173 1.00 22.14 66 GLY B N 1
ATOM 2689 C CA . GLY B 2 68 ? 120.032 110.469 99.473 1.00 22.14 66 GLY B CA 1
ATOM 2690 C C . GLY B 2 68 ? 121.110 110.318 98.430 1.00 22.14 66 GLY B C 1
ATOM 2691 O O . GLY B 2 68 ? 121.702 109.246 98.296 1.00 22.14 66 GLY B O 1
ATOM 2692 N N . ARG B 2 69 ? 121.388 111.389 97.686 1.00 21.85 67 ARG B N 1
ATOM 2693 C CA . ARG B 2 69 ? 122.429 111.346 96.669 1.00 21.85 67 ARG B CA 1
ATOM 2694 C C . ARG B 2 69 ? 123.802 111.621 97.260 1.00 21.85 67 ARG B C 1
ATOM 2695 O O . ARG B 2 69 ? 124.792 111.018 96.840 1.00 21.85 67 ARG B O 1
ATOM 2703 N N . PHE B 2 70 ? 123.880 112.524 98.228 1.00 22.07 68 PHE B N 1
ATOM 2704 C CA . PHE B 2 70 ? 125.134 112.886 98.867 1.00 22.07 68 PHE B CA 1
ATOM 2705 C C . PHE B 2 70 ? 125.161 112.306 100.270 1.00 22.07 68 PHE B C 1
ATOM 2706 O O . PHE B 2 70 ? 124.133 112.257 100.949 1.00 22.07 68 PHE B O 1
ATOM 2714 N N . THR B 2 71 ? 126.336 111.853 100.693 1.00 22.11 69 THR B N 1
ATOM 2715 C CA . THR B 2 71 ? 126.569 111.422 102.063 1.00 22.11 69 THR B CA 1
ATOM 2716 C C . THR B 2 71 ? 127.833 112.081 102.583 1.00 22.11 69 THR B C 1
ATOM 2717 O O . THR B 2 71 ? 128.860 112.090 101.901 1.00 22.11 69 THR B O 1
ATOM 2721 N N . ILE B 2 72 ? 127.758 112.625 103.785 1.00 22.90 70 ILE B N 1
ATOM 2722 C CA . ILE B 2 72 ? 128.903 113.239 104.441 1.00 22.90 70 ILE B CA 1
ATOM 2723 C C . ILE B 2 72 ? 129.451 112.257 105.463 1.00 22.90 70 ILE B C 1
ATOM 2724 O O . ILE B 2 72 ? 128.696 111.547 106.134 1.00 22.90 70 ILE B O 1
ATOM 2729 N N . SER B 2 73 ? 130.772 112.194 105.557 1.00 22.77 71 SER B N 1
ATOM 2730 C CA . SER B 2 73 ? 131.465 111.193 106.346 1.00 22.77 71 SER B CA 1
ATOM 2731 C C . SER B 2 73 ? 132.695 111.840 106.957 1.00 22.77 71 SER B C 1
ATOM 2732 O O . SER B 2 73 ? 133.110 112.924 106.558 1.00 22.77 71 SER B O 1
ATOM 2735 N N . ARG B 2 74 ? 133.297 111.161 107.924 1.00 24.41 72 ARG B N 1
ATOM 2736 C CA . ARG B 2 74 ? 134.342 111.788 108.715 1.00 24.41 72 ARG B CA 1
ATOM 2737 C C . ARG B 2 74 ? 135.382 110.757 109.116 1.00 24.41 72 ARG B C 1
ATOM 2738 O O . ARG B 2 74 ? 135.076 109.571 109.254 1.00 24.41 72 ARG B O 1
ATOM 2746 N N . ASP B 2 75 ? 136.615 111.216 109.296 1.00 26.89 73 ASP B N 1
ATOM 2747 C CA . ASP B 2 75 ? 137.623 110.429 110.000 1.00 26.89 73 ASP B CA 1
ATOM 2748 C C . ASP B 2 75 ? 138.541 111.409 110.710 1.00 26.89 73 ASP B C 1
ATOM 2749 O O . ASP B 2 75 ? 139.305 112.129 110.062 1.00 26.89 73 ASP B O 1
ATOM 2754 N N . ASN B 2 76 ? 138.451 111.447 112.037 1.00 26.58 74 ASN B N 1
ATOM 2755 C CA . ASN B 2 76 ? 139.260 112.362 112.822 1.00 26.58 74 ASN B CA 1
ATOM 2756 C C . ASN B 2 76 ? 140.674 111.857 113.045 1.00 26.58 74 ASN B C 1
ATOM 2757 O O . ASN B 2 76 ? 141.537 112.646 113.439 1.00 26.58 74 ASN B O 1
ATOM 2762 N N . ALA B 2 77 ? 140.940 110.577 112.796 1.00 26.50 75 ALA B N 1
ATOM 2763 C CA . ALA B 2 77 ? 142.306 110.083 112.878 1.00 26.50 75 ALA B CA 1
ATOM 2764 C C . ALA B 2 77 ? 143.138 110.520 111.686 1.00 26.50 75 ALA B C 1
ATOM 2765 O O . ALA B 2 77 ? 144.369 110.484 111.756 1.00 26.50 75 ALA B O 1
ATOM 2767 N N . LYS B 2 78 ? 142.499 110.922 110.596 1.00 26.81 76 LYS B N 1
ATOM 2768 C CA . LYS B 2 78 ? 143.197 111.474 109.450 1.00 26.81 76 LYS B CA 1
ATOM 2769 C C . LYS B 2 78 ? 142.872 112.941 109.222 1.00 26.81 76 LYS B C 1
ATOM 2770 O O . LYS B 2 78 ? 143.394 113.532 108.275 1.00 26.81 76 LYS B O 1
ATOM 2776 N N . ASN B 2 79 ? 142.051 113.545 110.084 1.00 26.36 77 ASN B N 1
ATOM 2777 C CA . ASN B 2 79 ? 141.625 114.936 109.950 1.00 26.36 77 ASN B CA 1
ATOM 2778 C C . ASN B 2 79 ? 140.957 115.177 108.601 1.00 26.36 77 ASN B C 1
ATOM 2779 O O . ASN B 2 79 ? 141.218 116.173 107.932 1.00 26.36 77 ASN B O 1
ATOM 2784 N N . THR B 2 80 ? 140.097 114.253 108.187 1.00 24.54 78 THR B N 1
ATOM 2785 C CA . THR B 2 80 ? 139.526 114.304 106.851 1.00 24.54 78 THR B CA 1
ATOM 2786 C C . THR B 2 80 ? 138.011 114.243 106.918 1.00 24.54 78 THR B C 1
ATOM 2787 O O . THR B 2 80 ? 137.441 113.530 107.746 1.00 24.54 78 THR B O 1
ATOM 2791 N N . VAL B 2 81 ? 137.368 115.007 106.046 1.00 22.78 79 VAL B N 1
ATOM 2792 C CA . VAL B 2 81 ? 135.920 114.987 105.891 1.00 22.78 79 VAL B CA 1
ATOM 2793 C C . VAL B 2 81 ? 135.610 114.611 104.453 1.00 22.78 79 VAL B C 1
ATOM 2794 O O . VAL B 2 81 ? 136.263 115.092 103.526 1.00 22.78 79 VAL B O 1
ATOM 2798 N N . TYR B 2 82 ? 134.631 113.741 104.260 1.00 22.52 80 TYR B N 1
ATOM 2799 C CA . TYR B 2 82 ? 134.328 113.204 102.945 1.00 22.52 80 TYR B CA 1
ATOM 2800 C C . TYR B 2 82 ? 132.913 113.559 102.532 1.00 22.52 80 TYR B C 1
ATOM 2801 O O . TYR B 2 82 ? 132.005 113.598 103.361 1.00 22.52 80 TYR B O 1
ATOM 2810 N N . LEU B 2 83 ? 132.740 113.805 101.240 1.00 21.40 81 LEU B N 1
ATOM 2811 C CA . LEU B 2 83 ? 131.433 113.992 100.621 1.00 21.40 81 LEU B CA 1
ATOM 2812 C C . LEU B 2 83 ? 131.349 113.025 99.447 1.00 21.40 81 LEU B C 1
ATOM 2813 O O . LEU B 2 83 ? 131.949 113.266 98.400 1.00 21.40 81 LEU B O 1
ATOM 2818 N N . GLN B 2 84 ? 130.627 111.927 99.621 1.00 20.42 82 GLN B N 1
ATOM 2819 C CA . GLN B 2 84 ? 130.333 111.027 98.519 1.00 20.42 82 GLN B CA 1
ATOM 2820 C C . GLN B 2 84 ? 129.102 111.544 97.792 1.00 20.42 82 GLN B C 1
ATOM 2821 O O . GLN B 2 84 ? 128.067 111.782 98.412 1.00 20.42 82 GLN B O 1
ATOM 2827 N N . MET B 2 85 ? 129.219 111.726 96.484 1.00 20.69 83 MET B N 1
ATOM 2828 C CA . MET B 2 85 ? 128.154 112.269 95.658 1.00 20.69 83 MET B CA 1
ATOM 2829 C C . MET B 2 85 ? 127.802 111.241 94.600 1.00 20.69 83 MET B C 1
ATOM 2830 O O . MET B 2 85 ? 128.660 110.846 93.807 1.00 20.69 83 MET B O 1
ATOM 2835 N N . ASN B 2 86 ? 126.548 110.818 94.582 1.00 20.06 84 ASN B N 1
ATOM 2836 C CA . ASN B 2 86 ? 126.083 109.798 93.663 1.00 20.06 84 ASN B CA 1
ATOM 2837 C C . ASN B 2 86 ? 124.933 110.342 92.836 1.00 20.06 84 ASN B C 1
ATOM 2838 O O . ASN B 2 86 ? 124.314 111.346 93.188 1.00 20.06 84 ASN B O 1
ATOM 2843 N N . SER B 2 87 ? 124.648 109.643 91.742 1.00 19.86 85 SER B N 1
ATOM 2844 C CA . SER B 2 87 ? 123.669 110.070 90.751 1.00 19.86 85 SER B CA 1
ATOM 2845 C C . SER B 2 87 ? 123.786 111.567 90.501 1.00 19.86 85 SER B C 1
ATOM 2846 O O . SER B 2 87 ? 122.829 112.330 90.629 1.00 19.86 85 SER B O 1
ATOM 2849 N N . LEU B 2 88 ? 125.001 111.984 90.163 1.00 19.04 86 LEU B N 1
ATOM 2850 C CA . LEU B 2 88 ? 125.286 113.390 89.939 1.00 19.04 86 LEU B CA 1
ATOM 2851 C C . LEU B 2 88 ? 124.555 113.893 88.706 1.00 19.04 86 LEU B C 1
ATOM 2852 O O . LEU B 2 88 ? 124.398 113.187 87.711 1.00 19.04 86 LEU B O 1
ATOM 2857 N N . LYS B 2 89 ? 124.104 115.130 88.789 1.00 19.95 87 LYS B N 1
ATOM 2858 C CA . LYS B 2 89 ? 123.289 115.759 87.772 1.00 19.95 87 LYS B CA 1
ATOM 2859 C C . LYS B 2 89 ? 123.814 117.152 87.477 1.00 19.95 87 LYS B C 1
ATOM 2860 O O . LYS B 2 89 ? 124.439 117.773 88.338 1.00 19.95 87 LYS B O 1
ATOM 2866 N N . PRO B 2 90 ? 123.606 117.653 86.257 1.00 18.70 88 PRO B N 1
ATOM 2867 C CA . PRO B 2 90 ? 124.320 118.865 85.833 1.00 18.70 88 PRO B CA 1
ATOM 2868 C C . PRO B 2 90 ? 124.108 120.059 86.738 1.00 18.70 88 PRO B C 1
ATOM 2869 O O . PRO B 2 90 ? 124.972 120.939 86.784 1.00 18.70 88 PRO B O 1
ATOM 2873 N N . GLU B 2 91 ? 123.004 120.112 87.474 1.00 21.66 89 GLU B N 1
ATOM 2874 C CA . GLU B 2 91 ? 122.778 121.202 88.410 1.00 21.66 89 GLU B CA 1
ATOM 2875 C C . GLU B 2 91 ? 123.615 121.079 89.673 1.00 21.66 89 GLU B C 1
ATOM 2876 O O . GLU B 2 91 ? 123.546 121.969 90.525 1.00 21.66 89 GLU B O 1
ATOM 2882 N N . ASP B 2 92 ? 124.389 120.010 89.821 1.00 20.53 90 ASP B N 1
ATOM 2883 C CA . ASP B 2 92 ? 125.352 119.870 90.904 1.00 20.53 90 ASP B CA 1
ATOM 2884 C C . ASP B 2 92 ? 126.715 120.443 90.551 1.00 20.53 90 ASP B C 1
ATOM 2885 O O . ASP B 2 92 ? 127.642 120.334 91.354 1.00 20.53 90 ASP B O 1
ATOM 2890 N N . THR B 2 93 ? 126.861 121.028 89.370 1.00 19.45 91 THR B N 1
ATOM 2891 C CA . THR B 2 93 ? 128.122 121.620 88.951 1.00 19.45 91 THR B CA 1
ATOM 2892 C C . THR B 2 93 ? 128.384 122.890 89.743 1.00 19.45 91 THR B C 1
ATOM 2893 O O . THR B 2 93 ? 127.644 123.868 89.615 1.00 19.45 91 THR B O 1
ATOM 2897 N N . ALA B 2 94 ? 129.438 122.882 90.552 1.00 19.52 92 ALA B N 1
ATOM 2898 C CA . ALA B 2 94 ? 129.735 123.999 91.437 1.00 19.52 92 ALA B CA 1
ATOM 2899 C C . ALA B 2 94 ? 131.132 123.810 92.001 1.00 19.52 92 ALA B C 1
ATOM 2900 O O . ALA B 2 94 ? 131.751 122.759 91.837 1.00 19.52 92 ALA B O 1
ATOM 2902 N N . VAL B 2 95 ? 131.621 124.840 92.679 1.00 20.08 93 VAL B N 1
ATOM 2903 C CA . VAL B 2 95 ? 132.801 124.718 93.520 1.00 20.08 93 VAL B CA 1
ATOM 2904 C C . VAL B 2 95 ? 132.324 124.322 94.908 1.00 20.08 93 VAL B C 1
ATOM 2905 O O . VAL B 2 95 ? 131.476 124.996 95.493 1.00 20.08 93 VAL B O 1
ATOM 2909 N N . TYR B 2 96 ? 132.844 123.218 95.425 1.00 20.39 94 TYR B N 1
ATOM 2910 C CA . TYR B 2 96 ? 132.435 122.691 96.715 1.00 20.39 94 TYR B CA 1
ATOM 2911 C C . TYR B 2 96 ? 133.462 123.079 97.764 1.00 20.39 94 TYR B C 1
ATOM 2912 O O . TYR B 2 96 ? 134.668 122.936 97.546 1.00 20.39 94 TYR B O 1
ATOM 2921 N N . TYR B 2 97 ? 132.976 123.579 98.892 1.00 22.05 95 TYR B N 1
ATOM 2922 C CA . TYR B 2 97 ? 133.801 124.198 99.914 1.00 22.05 95 TYR B CA 1
ATOM 2923 C C . TYR B 2 97 ? 133.651 123.462 101.231 1.00 22.05 95 TYR B C 1
ATOM 2924 O O . TYR B 2 97 ? 132.537 123.253 101.712 1.00 22.05 95 TYR B O 1
ATOM 2933 N N . CYS B 2 98 ? 134.779 123.086 101.807 1.00 25.15 96 CYS B N 1
ATOM 2934 C CA . CYS B 2 98 ? 134.839 122.646 103.187 1.00 25.15 96 CYS B CA 1
ATOM 2935 C C . CYS B 2 98 ? 134.717 123.854 104.107 1.00 25.15 96 CYS B C 1
ATOM 2936 O O . CYS B 2 98 ? 135.246 124.927 103.811 1.00 25.15 96 CYS B O 1
ATOM 2939 N N . ASN B 2 99 ? 134.020 123.685 105.225 1.00 23.54 97 ASN B N 1
ATOM 2940 C CA . ASN B 2 99 ? 133.759 124.798 106.121 1.00 23.54 97 ASN B CA 1
ATOM 2941 C C . ASN B 2 99 ? 133.847 124.357 107.572 1.00 23.54 97 ASN B C 1
ATOM 2942 O O . ASN B 2 99 ? 133.338 123.297 107.945 1.00 23.54 97 ASN B O 1
ATOM 2947 N N . VAL B 2 100 ? 134.494 125.191 108.382 1.00 24.19 98 VAL B N 1
ATOM 2948 C CA . VAL B 2 100 ? 134.491 125.063 109.833 1.00 24.19 98 VAL B CA 1
ATOM 2949 C C . VAL B 2 100 ? 133.927 126.351 110.405 1.00 24.19 98 VAL B C 1
ATOM 2950 O O . VAL B 2 100 ? 134.413 127.438 110.088 1.00 24.19 98 VAL B O 1
ATOM 2954 N N . LYS B 2 101 ? 132.912 126.240 111.248 1.00 24.77 99 LYS B N 1
ATOM 2955 C CA . LYS B 2 101 ? 132.394 127.400 111.969 1.00 24.77 99 LYS B CA 1
ATOM 2956 C C . LYS B 2 101 ? 132.956 127.335 113.382 1.00 24.77 99 LYS B C 1
ATOM 2957 O O . LYS B 2 101 ? 132.412 126.666 114.258 1.00 24.77 99 LYS B O 1
ATOM 2963 N N . ASP B 2 102 ? 134.069 128.027 113.598 1.00 27.56 100 ASP B N 1
ATOM 2964 C CA . ASP B 2 102 ? 134.711 128.057 114.906 1.00 27.56 100 ASP B CA 1
ATOM 2965 C C . ASP B 2 102 ? 134.027 129.119 115.748 1.00 27.56 100 ASP B C 1
ATOM 2966 O O . ASP B 2 102 ? 134.094 130.308 115.427 1.00 27.56 100 ASP B O 1
ATOM 2971 N N . PHE B 2 103 ? 133.353 128.709 116.820 1.00 28.53 101 PHE B N 1
ATOM 2972 C CA . PHE B 2 103 ? 132.563 129.708 117.521 1.00 28.53 101 PHE B CA 1
ATOM 2973 C C . PHE B 2 103 ? 133.402 130.265 118.669 1.00 28.53 101 PHE B C 1
ATOM 2974 O O . PHE B 2 103 ? 133.772 131.438 118.661 1.00 28.53 101 PHE B O 1
ATOM 2982 N N . GLY B 2 104 ? 133.734 129.420 119.644 1.00 27.95 102 GLY B N 1
ATOM 2983 C CA . GLY B 2 104 ? 134.716 129.749 120.670 1.00 27.95 102 GLY B CA 1
ATOM 2984 C C . GLY B 2 104 ? 134.359 130.967 121.498 1.00 27.95 102 GLY B C 1
ATOM 2985 O O . GLY B 2 104 ? 133.206 131.174 121.880 1.00 27.95 102 GLY B O 1
ATOM 2986 N N . TRP B 2 105 ? 135.372 131.783 121.794 1.00 29.85 103 TRP B N 1
ATOM 2987 C CA . TRP B 2 105 ? 135.182 133.058 122.490 1.00 29.85 103 TRP B CA 1
ATOM 2988 C C . TRP B 2 105 ? 134.829 134.146 121.476 1.00 29.85 103 TRP B C 1
ATOM 2989 O O . TRP B 2 105 ? 135.598 135.070 121.209 1.00 29.85 103 TRP B O 1
ATOM 3000 N N . ARG B 2 106 ? 133.639 134.022 120.899 1.00 29.86 104 ARG B N 1
ATOM 3001 C CA . ARG B 2 106 ? 133.201 134.958 119.877 1.00 29.86 104 ARG B CA 1
ATOM 3002 C C . ARG B 2 106 ? 131.716 135.228 120.032 1.00 29.86 104 ARG B C 1
ATOM 3003 O O . ARG B 2 106 ? 130.977 134.444 120.629 1.00 29.86 104 ARG B O 1
ATOM 3011 N N . TRP B 2 107 ? 131.288 136.359 119.476 1.00 32.60 105 TRP B N 1
ATOM 3012 C CA . TRP B 2 107 ? 129.871 136.695 119.470 1.00 32.60 105 TRP B CA 1
ATOM 3013 C C . TRP B 2 107 ? 129.112 135.858 118.449 1.00 32.60 105 TRP B C 1
ATOM 3014 O O . TRP B 2 107 ? 128.022 135.354 118.737 1.00 32.60 105 TRP B O 1
ATOM 3025 N N . GLU B 2 108 ? 129.676 135.693 117.255 1.00 32.03 106 GLU B N 1
ATOM 3026 C CA . GLU B 2 108 ? 129.139 134.809 116.235 1.00 32.03 106 GLU B CA 1
ATOM 3027 C C . GLU B 2 108 ? 130.229 133.833 115.828 1.00 32.03 106 GLU B C 1
ATOM 3028 O O . GLU B 2 108 ? 131.409 134.050 116.101 1.00 32.03 106 GLU B O 1
ATOM 3034 N N . ALA B 2 109 ? 129.827 132.753 115.169 1.00 28.59 107 ALA B N 1
ATOM 3035 C CA . ALA B 2 109 ? 130.798 131.804 114.652 1.00 28.59 107 ALA B CA 1
ATOM 3036 C C . ALA B 2 109 ? 131.595 132.420 113.512 1.00 28.59 107 ALA B C 1
ATOM 3037 O O . ALA B 2 109 ? 131.086 133.221 112.726 1.00 28.59 107 ALA B O 1
ATOM 3039 N N . TYR B 2 110 ? 132.860 132.036 113.428 1.00 27.30 108 TYR B N 1
ATOM 3040 C CA . TYR B 2 110 ? 133.743 132.485 112.367 1.00 27.30 108 TYR B CA 1
ATOM 3041 C C . TYR B 2 110 ? 133.921 131.365 111.355 1.00 27.30 108 TYR B C 1
ATOM 3042 O O . TYR B 2 110 ? 134.274 130.242 111.723 1.00 27.30 108 TYR B O 1
ATOM 3051 N N . ASP B 2 111 ? 133.667 131.672 110.088 1.00 25.74 109 ASP B N 1
ATOM 3052 C CA . ASP B 2 111 ? 133.719 130.685 109.022 1.00 25.74 109 ASP B CA 1
ATOM 3053 C C . ASP B 2 111 ? 135.127 130.606 108.456 1.00 25.74 109 ASP B C 1
ATOM 3054 O O . ASP B 2 111 ? 135.691 131.615 108.024 1.00 25.74 109 ASP B O 1
ATOM 3059 N N . TYR B 2 112 ? 135.685 129.407 108.466 1.00 24.95 110 TYR B N 1
ATOM 3060 C CA . TYR B 2 112 ? 136.925 129.092 107.788 1.00 24.95 110 TYR B CA 1
ATOM 3061 C C . TYR B 2 112 ? 136.579 128.220 106.597 1.00 24.95 110 TYR B C 1
ATOM 3062 O O . TYR B 2 112 ? 135.893 127.204 106.747 1.00 24.95 110 TYR B O 1
ATOM 3071 N N . TRP B 2 113 ? 137.044 128.622 105.426 1.00 23.15 111 TRP B N 1
ATOM 3072 C CA . TRP B 2 113 ? 136.727 127.949 104.183 1.00 23.15 111 TRP B CA 1
ATOM 3073 C C . TRP B 2 113 ? 137.972 127.297 103.606 1.00 23.15 111 TRP B C 1
ATOM 3074 O O . TRP B 2 113 ? 139.102 127.627 103.969 1.00 23.15 111 TRP B O 1
ATOM 3085 N N . GLY B 2 114 ? 137.748 126.339 102.716 1.00 24.30 112 GLY B N 1
ATOM 3086 C CA . GLY B 2 114 ? 138.793 125.872 101.838 1.00 24.30 112 GLY B CA 1
ATOM 3087 C C . GLY B 2 114 ? 138.860 126.724 100.591 1.00 24.30 112 GLY B C 1
ATOM 3088 O O . GLY B 2 114 ? 138.113 127.682 100.411 1.00 24.30 112 GLY B O 1
ATOM 3089 N N . GLN B 2 115 ? 139.783 126.364 99.708 1.00 24.96 113 GLN B N 1
ATOM 3090 C CA . GLN B 2 115 ? 139.801 127.009 98.405 1.00 24.96 113 GLN B CA 1
ATOM 3091 C C . GLN B 2 115 ? 138.733 126.461 97.475 1.00 24.96 113 GLN B C 1
ATOM 3092 O O . GLN B 2 115 ? 138.492 127.051 96.420 1.00 24.96 113 GLN B O 1
ATOM 3098 N N . GLY B 2 116 ? 138.087 125.362 97.847 1.00 21.73 114 GLY B N 1
ATOM 3099 C CA . GLY B 2 116 ? 137.052 124.764 97.037 1.00 21.73 114 GLY B CA 1
ATOM 3100 C C . GLY B 2 116 ? 137.609 123.855 95.970 1.00 21.73 114 GLY B C 1
ATOM 3101 O O . GLY B 2 116 ? 138.699 124.092 95.449 1.00 21.73 114 GLY B O 1
ATOM 3102 N N . THR B 2 117 ? 136.876 122.802 95.642 1.00 20.27 115 THR B N 1
ATOM 3103 C CA . THR B 2 117 ? 137.226 121.921 94.540 1.00 20.27 115 THR B CA 1
ATOM 3104 C C . THR B 2 117 ? 136.071 121.928 93.550 1.00 20.27 115 THR B C 1
ATOM 3105 O O . THR B 2 117 ? 134.908 121.891 93.952 1.00 20.27 115 THR B O 1
ATOM 3109 N N . GLN B 2 118 ? 136.389 122.029 92.266 1.00 19.76 116 GLN B N 1
ATOM 3110 C CA . GLN B 2 118 ? 135.367 122.188 91.245 1.00 19.76 116 GLN B CA 1
ATOM 3111 C C . GLN B 2 118 ? 134.807 120.835 90.832 1.00 19.76 116 GLN B C 1
ATOM 3112 O O . GLN B 2 118 ? 135.560 119.896 90.568 1.00 19.76 116 GLN B O 1
ATOM 3118 N N . VAL B 2 119 ? 133.484 120.743 90.774 1.00 18.93 117 VAL B N 1
ATOM 3119 C CA . VAL B 2 119 ? 132.772 119.557 90.328 1.00 18.93 117 VAL B CA 1
ATOM 3120 C C . VAL B 2 119 ? 131.949 119.971 89.119 1.00 18.93 117 VAL B C 1
ATOM 3121 O O . VAL B 2 119 ? 131.034 120.794 89.236 1.00 18.93 117 VAL B O 1
ATOM 3125 N N . THR B 2 120 ? 132.276 119.410 87.961 1.00 18.17 118 THR B N 1
ATOM 3126 C CA . THR B 2 120 ? 131.551 119.661 86.726 1.00 18.17 118 THR B CA 1
ATOM 3127 C C . THR B 2 120 ? 130.856 118.380 86.303 1.00 18.17 118 THR B C 1
ATOM 3128 O O . THR B 2 120 ? 131.493 117.329 86.211 1.00 18.17 118 THR B O 1
ATOM 3132 N N . VAL B 2 121 ? 129.558 118.466 86.044 1.00 16.70 119 VAL B N 1
ATOM 3133 C CA . VAL B 2 121 ? 128.755 117.321 85.643 1.00 16.70 119 VAL B CA 1
ATOM 3134 C C . VAL B 2 121 ? 128.345 117.514 84.190 1.00 16.70 119 VAL B C 1
ATOM 3135 O O . VAL B 2 121 ? 127.636 118.470 83.860 1.00 16.70 119 VAL B O 1
ATOM 3139 N N . SER B 2 122 ? 128.789 116.605 83.328 1.00 15.64 120 SER B N 1
ATOM 3140 C CA . SER B 2 122 ? 128.470 116.664 81.911 1.00 15.64 120 SER B CA 1
ATOM 3141 C C . SER B 2 122 ? 127.111 116.049 81.629 1.00 15.64 120 SER B C 1
ATOM 3142 O O . SER B 2 122 ? 126.715 115.064 82.254 1.00 15.64 120 SER B O 1
ATOM 3145 N N . SER B 2 123 ? 126.408 116.629 80.663 1.00 14.80 121 SER B N 1
ATOM 3146 C CA . SER B 2 123 ? 125.144 116.109 80.167 1.00 14.80 121 SER B CA 1
ATOM 3147 C C . SER B 2 123 ? 125.271 115.674 78.712 1.00 14.80 121 SER B C 1
ATOM 3148 O O . SER B 2 123 ? 124.381 115.906 77.897 1.00 14.80 121 SER B O 1
ATOM 3151 N N . LEU B 2 124 ? 126.386 115.046 78.369 1.00 14.37 122 LEU B N 1
ATOM 3152 C CA . LEU B 2 124 ? 126.625 114.607 77.005 1.00 14.37 122 LEU B CA 1
ATOM 3153 C C . LEU B 2 124 ? 125.996 113.240 76.770 1.00 14.37 122 LEU B C 1
ATOM 3154 O O . LEU B 2 124 ? 125.908 112.411 77.676 1.00 14.37 122 LEU B O 1
ATOM 3159 N N . GLU B 2 125 ? 125.542 113.021 75.543 1.00 15.50 123 GLU B N 1
ATOM 3160 C CA . GLU B 2 125 ? 124.948 111.761 75.138 1.00 15.50 123 GLU B CA 1
ATOM 3161 C C . GLU B 2 125 ? 125.934 110.989 74.287 1.00 15.50 123 GLU B C 1
ATOM 3162 O O . GLU B 2 125 ? 126.513 111.540 73.348 1.00 15.50 123 GLU B O 1
ATOM 3168 N N . HIS B 2 126 ? 126.118 109.718 74.621 1.00 19.65 124 HIS B N 1
ATOM 3169 C CA . HIS B 2 126 ? 127.000 108.845 73.884 1.00 19.65 124 HIS B CA 1
ATOM 3170 C C . HIS B 2 126 ? 126.187 107.741 73.241 1.00 19.65 124 HIS B C 1
ATOM 3171 O O . HIS B 2 126 ? 125.230 107.252 73.835 1.00 19.65 124 HIS B O 1
#

Nearest PDB structures (foldseek):
  8hbv-assembly1_B  TM=1.008E+00  e=6.829E-26  synthetic construct
  6zpl-assembly1_F  TM=9.874E-01  e=3.633E-21  unidentified
  8gb8-assembly1_H  TM=9.542E-01  e=8.547E-17  Macaca mulatta
  7cr5-assembly1_H  TM=9.353E-01  e=6.875E-17  Homo sapiens
  4yhy-assembly2_H  TM=9.286E-01  e=9.530E-17  Homo sapiens